Protein AF-A0A7Y4ZRT7-F1 (afdb_monomer)

Nearest PDB structures (foldseek):
  1lvm-assembly1_A  TM=7.094E-01  e=2.967E-09  Tobacco etch virus
  3cp7-assembly1_B  TM=6.985E-01  e=5.335E-09  unclassified
  1lvb-assembly1_A  TM=7.141E-01  e=2.638E-09  Tobacco etch virus
  3wy8-assembly1_A  TM=7.059E-01  e=2.313E-08  Paenarthrobacter nicotinovorans
  3mmg-assembly1_A  TM=7.124E-01  e=1.286E-08  Tobacco vein mottling virus

Structure (mmCIF, N/CA/C/O backbone):
data_AF-A0A7Y4ZRT7-F1
#
_entry.id   AF-A0A7Y4ZRT7-F1
#
loop_
_atom_site.group_PDB
_atom_site.id
_atom_site.type_symbol
_atom_site.label_atom_id
_atom_site.label_alt_id
_atom_site.label_comp_id
_atom_site.label_asym_id
_atom_site.label_entity_id
_atom_site.label_seq_id
_atom_site.pdbx_PDB_ins_code
_atom_site.Cartn_x
_atom_site.Cartn_y
_atom_site.Cartn_z
_atom_site.occupancy
_atom_site.B_iso_or_equiv
_atom_site.auth_seq_id
_atom_site.auth_comp_id
_atom_site.auth_asym_id
_atom_site.auth_atom_id
_atom_site.pdbx_PDB_model_num
ATOM 1 N N . MET A 1 1 ? -0.543 76.767 67.380 1.00 36.38 1 MET A N 1
ATOM 2 C CA . MET A 1 1 ? -1.412 77.568 66.490 1.00 36.38 1 MET A CA 1
ATOM 3 C C . MET A 1 1 ? -1.801 76.710 65.294 1.00 36.38 1 MET A C 1
ATOM 5 O O . MET A 1 1 ? -0.895 76.195 64.662 1.00 36.38 1 MET A O 1
ATOM 9 N N . ARG A 1 2 ? -3.117 76.613 65.021 1.00 40.00 2 ARG A N 1
ATOM 10 C CA . ARG A 1 2 ? -3.811 75.939 63.890 1.00 40.00 2 ARG A CA 1
ATOM 11 C C . ARG A 1 2 ? -3.764 74.390 63.924 1.00 40.00 2 ARG A C 1
ATOM 13 O O . ARG A 1 2 ? -2.700 73.817 63.784 1.00 40.00 2 ARG A O 1
ATOM 20 N N . ASN A 1 3 ? -4.843 73.722 64.370 1.00 42.25 3 ASN A N 1
ATOM 21 C CA . ASN A 1 3 ? -6.046 73.280 63.609 1.00 42.25 3 ASN A CA 1
ATOM 22 C C . ASN A 1 3 ? -5.712 72.069 62.697 1.00 42.25 3 ASN A C 1
ATOM 24 O O . ASN A 1 3 ? -4.775 72.189 61.928 1.00 42.25 3 ASN A O 1
ATOM 28 N N . LEU A 1 4 ? -6.388 70.906 62.668 1.00 40.53 4 LEU A N 1
ATOM 29 C CA . LEU A 1 4 ? -7.827 70.604 62.737 1.00 40.53 4 LEU A CA 1
ATOM 30 C C . LEU A 1 4 ? -8.049 69.048 62.786 1.00 40.53 4 LEU A C 1
ATOM 32 O O . LEU A 1 4 ? -7.329 68.340 62.098 1.00 40.53 4 LEU A O 1
ATOM 36 N N . ARG A 1 5 ? -9.080 68.586 63.531 1.00 46.22 5 ARG A N 1
ATOM 37 C CA . ARG A 1 5 ? -10.031 67.434 63.335 1.00 46.22 5 ARG A CA 1
ATOM 38 C C . ARG A 1 5 ? -9.503 66.017 62.985 1.00 46.22 5 ARG A C 1
ATOM 40 O O . ARG A 1 5 ? -8.839 65.831 61.984 1.00 46.22 5 ARG A O 1
ATOM 47 N N . ALA A 1 6 ? -9.729 64.981 63.807 1.00 46.44 6 ALA A N 1
ATOM 48 C CA . ALA A 1 6 ? -10.977 64.230 64.086 1.00 46.44 6 ALA A CA 1
ATOM 49 C C . ALA A 1 6 ? -11.482 63.359 62.912 1.00 46.44 6 ALA A C 1
ATOM 51 O O . ALA A 1 6 ? -11.899 63.893 61.889 1.00 46.44 6 ALA A O 1
ATOM 52 N N . GLY A 1 7 ? -11.509 62.033 63.111 1.00 42.50 7 GLY A N 1
ATOM 53 C CA . GLY A 1 7 ? -12.078 61.058 62.172 1.00 42.50 7 GLY A CA 1
ATOM 54 C C . GLY A 1 7 ? -11.909 59.602 62.624 1.00 42.50 7 GLY A C 1
ATOM 55 O O . GLY A 1 7 ? -10.989 58.919 62.198 1.00 42.50 7 GLY A O 1
ATOM 56 N N . LEU A 1 8 ? -12.798 59.167 63.516 1.00 51.69 8 LEU A N 1
ATOM 57 C CA . LEU A 1 8 ? -13.090 57.788 63.925 1.00 51.69 8 LEU A CA 1
ATOM 58 C C . LEU A 1 8 ? -13.538 56.932 62.722 1.00 51.69 8 LEU A C 1
ATOM 60 O O . LEU A 1 8 ? -14.440 57.376 62.019 1.00 51.69 8 LEU A O 1
ATOM 64 N N . LEU A 1 9 ? -13.029 55.703 62.545 1.00 43.62 9 LEU A N 1
ATOM 65 C CA . LEU A 1 9 ? -13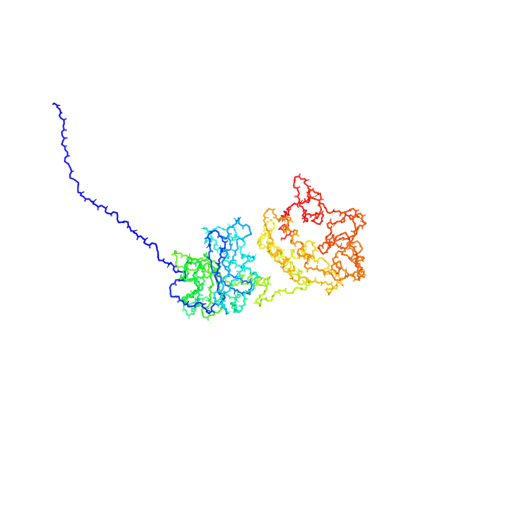.835 54.593 62.005 1.00 43.62 9 LEU A CA 1
ATOM 66 C C . LEU A 1 9 ? -13.201 53.211 62.231 1.00 43.62 9 LEU A C 1
ATOM 68 O O . LEU A 1 9 ? -12.086 52.910 61.821 1.00 43.62 9 LEU A O 1
ATOM 72 N N . LEU A 1 10 ? -13.998 52.396 62.916 1.00 52.84 10 LEU A N 1
ATOM 73 C CA . LEU A 1 10 ? -13.883 50.975 63.203 1.00 52.84 10 LEU A CA 1
ATOM 74 C C . LEU A 1 10 ? -13.866 50.172 61.889 1.00 52.84 10 LEU A C 1
ATOM 76 O O . LEU A 1 10 ? -14.748 50.373 61.056 1.00 52.84 10 LEU A O 1
ATOM 80 N N . THR A 1 11 ? -12.937 49.230 61.708 1.00 46.09 11 THR A N 1
ATOM 81 C CA . THR A 1 11 ? -13.098 48.167 60.699 1.00 46.09 11 THR A CA 1
ATOM 82 C C . THR A 1 11 ? -12.746 46.794 61.264 1.00 46.09 11 THR A C 1
ATOM 84 O O . THR A 1 11 ? -11.633 46.504 61.690 1.00 46.09 11 THR A O 1
ATOM 87 N N . LEU A 1 12 ? -13.819 46.012 61.290 1.00 48.91 12 LEU A N 1
ATOM 88 C CA . LEU A 1 12 ? -14.027 44.595 61.528 1.00 48.91 12 LEU A CA 1
ATOM 89 C C . LEU A 1 12 ? -13.045 43.708 60.743 1.00 48.91 12 LEU A C 1
ATOM 91 O O . LEU A 1 12 ? -12.746 43.979 59.582 1.00 48.91 12 LEU A O 1
ATOM 95 N N . GLY A 1 13 ? -12.589 42.624 61.370 1.00 49.56 13 GLY A N 1
ATOM 96 C CA . GLY A 1 13 ? -11.756 41.616 60.730 1.00 49.56 13 GLY A CA 1
ATOM 97 C C . GLY A 1 13 ? -12.521 40.738 59.738 1.00 49.56 13 GLY A C 1
ATOM 98 O O . GLY A 1 13 ? -13.644 40.313 59.996 1.00 49.56 13 GLY A O 1
ATOM 99 N N . MET A 1 14 ? -11.846 40.402 58.641 1.00 47.56 14 MET A N 1
ATOM 100 C CA . MET A 1 14 ? -12.055 39.176 57.875 1.00 47.56 14 MET A CA 1
ATOM 101 C C . MET A 1 14 ? -10.675 38.620 57.519 1.00 47.56 14 MET A C 1
ATOM 103 O O . MET A 1 14 ? -9.985 39.132 56.642 1.00 47.56 14 MET A O 1
ATOM 107 N N . LEU A 1 15 ? -10.262 37.577 58.239 1.00 43.38 15 LEU A N 1
ATOM 108 C CA . LEU A 1 15 ? -9.194 36.680 57.811 1.00 43.38 15 LEU A CA 1
ATOM 109 C C . LEU A 1 15 ? -9.770 35.802 56.695 1.00 43.38 15 LEU A C 1
ATOM 111 O O . LEU A 1 15 ? -10.469 34.828 56.962 1.00 43.38 15 LEU A O 1
ATOM 115 N N . VAL A 1 16 ? -9.510 36.174 55.443 1.00 51.97 16 VAL A N 1
ATOM 116 C CA . VAL A 1 16 ? -9.707 35.289 54.291 1.00 51.97 16 VAL A CA 1
ATOM 117 C C . VAL A 1 16 ? -8.525 34.324 54.278 1.00 51.97 16 VAL A C 1
ATOM 119 O O . VAL A 1 16 ? -7.417 34.681 53.885 1.00 51.97 16 VAL A O 1
ATOM 122 N N . GLY A 1 17 ? -8.749 33.111 54.778 1.00 41.38 17 GLY A N 1
ATOM 123 C CA . GLY A 1 17 ? -7.829 32.002 54.570 1.00 41.38 17 GLY A CA 1
ATOM 124 C C . GLY A 1 17 ? -7.902 31.559 53.113 1.00 41.38 17 GLY A C 1
ATOM 125 O O . GLY A 1 17 ? -8.901 30.977 52.698 1.00 41.38 17 GLY A O 1
ATOM 126 N N . CYS A 1 18 ? -6.849 31.821 52.341 1.00 51.62 18 CYS A N 1
ATOM 127 C CA . CYS A 1 18 ? -6.603 31.117 51.088 1.00 51.62 18 CYS A CA 1
ATOM 128 C C . CYS A 1 18 ? -6.259 29.662 51.426 1.00 51.62 18 CYS A C 1
ATOM 130 O O . CYS A 1 18 ? -5.105 29.334 51.684 1.00 51.62 18 CYS A O 1
ATOM 132 N N . GLY A 1 19 ? -7.270 28.796 51.469 1.00 38.28 19 GLY A N 1
ATOM 133 C CA . GLY A 1 19 ? -7.055 27.362 51.348 1.00 38.28 19 GLY A CA 1
ATOM 134 C C . GLY A 1 19 ? -6.677 27.066 49.903 1.00 38.28 19 GLY A C 1
ATOM 135 O O . GLY A 1 19 ? -7.546 27.043 49.034 1.00 38.28 19 GLY A O 1
ATOM 136 N N . SER A 1 20 ? -5.388 26.882 49.631 1.00 41.41 20 SER A N 1
ATOM 137 C CA . SER A 1 20 ? -4.941 26.198 48.423 1.00 41.41 20 SER A CA 1
ATOM 138 C C . SER A 1 20 ? -5.488 24.777 48.484 1.00 41.41 20 SER A C 1
ATOM 140 O O . SER A 1 20 ? -5.103 23.985 49.342 1.00 41.41 20 SER A O 1
ATOM 142 N N . VAL A 1 21 ? -6.452 24.478 47.619 1.00 37.28 21 VAL A N 1
ATOM 143 C CA . VAL A 1 21 ? -6.867 23.102 47.365 1.00 37.28 21 VAL A CA 1
ATOM 144 C C . VAL A 1 21 ? -5.704 22.448 46.631 1.00 37.28 21 VAL A C 1
ATOM 146 O O . VAL A 1 21 ? -5.499 22.691 45.443 1.00 37.28 21 VAL A O 1
ATOM 149 N N . ASP A 1 22 ? -4.916 21.659 47.356 1.00 33.81 22 ASP A N 1
ATOM 150 C CA . ASP A 1 22 ? -4.006 20.691 46.762 1.00 33.81 22 ASP A CA 1
ATOM 151 C C . ASP A 1 22 ? -4.864 19.646 46.044 1.00 33.81 22 ASP A C 1
ATOM 153 O O . ASP A 1 22 ? -5.312 18.655 46.627 1.00 33.81 22 ASP A O 1
ATOM 157 N N . VAL A 1 23 ? -5.138 19.878 44.760 1.00 38.62 23 VAL A N 1
ATOM 158 C CA . VAL A 1 23 ? -5.588 18.807 43.875 1.00 38.62 23 VAL A CA 1
ATOM 159 C C . VAL A 1 23 ? -4.384 17.889 43.725 1.00 38.62 23 VAL A C 1
ATOM 161 O O . VAL A 1 23 ? -3.460 18.168 42.965 1.00 38.62 23 VAL A O 1
ATOM 164 N N . SER A 1 24 ? -4.355 16.821 44.519 1.00 35.16 24 SER A N 1
ATOM 165 C CA . SER A 1 24 ? -3.379 15.747 44.364 1.00 35.16 24 SER A CA 1
ATOM 166 C C . SER A 1 24 ? -3.567 15.107 42.990 1.00 35.16 24 SER A C 1
ATOM 168 O O . SER A 1 24 ? -4.408 14.231 42.798 1.00 35.16 24 SER A O 1
ATOM 170 N N . ALA A 1 25 ? -2.792 15.584 42.019 1.00 43.91 25 ALA A N 1
ATOM 171 C CA . ALA A 1 25 ? -2.563 14.923 40.750 1.00 43.91 25 ALA A CA 1
ATOM 172 C C . ALA A 1 25 ? -1.748 13.653 41.028 1.00 43.91 25 ALA A C 1
ATOM 174 O O . ALA A 1 25 ? -0.575 13.724 41.390 1.00 43.91 25 ALA A O 1
ATOM 175 N N . GLY A 1 26 ? -2.391 12.492 40.927 1.00 39.28 26 GLY A N 1
ATOM 176 C CA . GLY A 1 26 ? -1.710 11.213 41.137 1.00 39.28 26 GLY A CA 1
ATOM 177 C C . GLY A 1 26 ? -2.590 9.965 41.104 1.00 39.28 26 GLY A C 1
ATOM 178 O O . GLY A 1 26 ? -2.101 8.890 41.434 1.00 39.28 26 GLY A O 1
ATOM 179 N N . GLY A 1 27 ? -3.870 10.067 40.735 1.00 47.62 27 GLY A N 1
ATOM 180 C CA . GLY A 1 27 ? -4.646 8.881 40.377 1.00 47.62 27 GLY A CA 1
ATOM 181 C C . GLY A 1 27 ? -4.314 8.497 38.940 1.00 47.62 27 GLY A C 1
ATOM 182 O O . GLY A 1 27 ? -4.594 9.284 38.039 1.00 47.62 27 GLY A O 1
ATOM 183 N N . GLU A 1 28 ? -3.705 7.332 38.721 1.00 60.91 28 GLU A N 1
ATOM 184 C CA . GLU A 1 28 ? -3.557 6.771 37.375 1.00 60.91 28 GLU A CA 1
ATOM 185 C C . GLU A 1 28 ? -4.944 6.681 36.721 1.00 60.91 28 GLU A C 1
ATOM 187 O O . GLU A 1 28 ? -5.833 5.982 37.214 1.00 60.91 28 GLU A O 1
ATOM 192 N N . GLN A 1 29 ? -5.154 7.429 35.636 1.00 70.12 29 GLN A N 1
ATOM 193 C CA . GLN A 1 29 ? -6.399 7.375 34.874 1.00 70.12 29 GLN A CA 1
ATOM 194 C C . GLN A 1 29 ? -6.460 6.036 34.128 1.00 70.12 29 GLN A C 1
ATOM 196 O O . GLN A 1 29 ? -5.501 5.635 33.460 1.00 70.12 29 GLN A O 1
ATOM 201 N N . SER A 1 30 ? -7.570 5.312 34.288 1.00 77.25 30 SER A N 1
ATOM 202 C CA . SER A 1 30 ? -7.831 4.089 33.523 1.00 77.25 30 SER A CA 1
ATOM 203 C C . SER A 1 30 ? -8.156 4.461 32.078 1.00 77.25 30 SER A C 1
ATOM 205 O O . SER A 1 30 ? -8.999 5.329 31.881 1.00 77.25 30 SER A O 1
ATOM 207 N N . ALA A 1 31 ? -7.515 3.812 31.100 1.00 76.12 31 ALA A N 1
ATOM 208 C CA . ALA A 1 31 ? -7.802 4.071 29.686 1.00 76.12 31 ALA A CA 1
ATOM 209 C C . ALA A 1 31 ? -9.105 3.365 29.269 1.00 76.12 31 ALA A C 1
ATOM 211 O O . ALA A 1 31 ? -10.068 4.024 28.903 1.00 76.12 31 ALA A O 1
ATOM 212 N N . ILE A 1 32 ? -9.241 2.063 29.537 1.00 86.31 32 ILE A N 1
ATOM 213 C CA . ILE A 1 32 ? -10.564 1.424 29.549 1.00 86.31 32 ILE A CA 1
ATOM 214 C C . ILE A 1 32 ? -11.300 1.729 30.857 1.00 86.31 32 ILE A C 1
ATOM 216 O O . ILE A 1 32 ? -10.858 1.348 31.947 1.00 86.31 32 ILE A O 1
ATOM 220 N N . ILE A 1 33 ? -12.465 2.366 30.745 1.00 82.81 33 ILE A N 1
ATOM 221 C CA . ILE A 1 33 ? -13.264 2.851 31.876 1.00 82.81 33 ILE A CA 1
ATOM 222 C C . ILE A 1 33 ? -14.276 1.795 32.340 1.00 82.81 33 ILE A C 1
ATOM 224 O O . ILE A 1 33 ? -14.918 1.097 31.555 1.00 82.81 33 ILE A O 1
ATOM 228 N N . GLY A 1 34 ? -14.466 1.711 33.659 1.00 88.06 34 GLY A N 1
ATOM 229 C CA . GLY A 1 34 ? -15.449 0.831 34.290 1.00 88.06 34 GLY A CA 1
ATOM 230 C C . GLY A 1 34 ? -14.900 -0.563 34.592 1.00 88.06 34 GLY A C 1
ATOM 231 O O . GLY A 1 34 ? -13.721 -0.733 34.899 1.00 88.06 34 GLY A O 1
ATOM 232 N N . THR A 1 35 ? -15.767 -1.580 34.582 1.00 88.81 35 THR A N 1
ATOM 233 C CA . THR A 1 35 ? -15.340 -2.956 34.862 1.00 88.81 35 THR A CA 1
ATOM 234 C C . THR A 1 35 ? -14.512 -3.496 33.700 1.00 88.81 35 THR A C 1
ATOM 236 O O . THR A 1 35 ? -15.030 -3.704 32.601 1.00 88.81 35 THR A O 1
ATOM 239 N N . GLN A 1 36 ? -13.238 -3.755 33.982 1.00 92.88 36 GLN A N 1
ATOM 240 C CA . GLN A 1 36 ? -12.276 -4.337 33.056 1.00 92.88 36 GLN A CA 1
ATOM 241 C C . GLN A 1 36 ? -12.314 -5.868 33.128 1.00 92.88 36 GLN A C 1
ATOM 243 O O . GLN A 1 36 ? -12.416 -6.466 34.203 1.00 92.88 36 GLN A O 1
ATOM 248 N N . ARG A 1 37 ? -12.222 -6.512 31.967 1.00 96.50 37 ARG A N 1
ATOM 249 C CA . ARG A 1 37 ? -12.119 -7.964 31.796 1.00 96.50 37 ARG A CA 1
ATOM 250 C C . ARG A 1 37 ? -10.767 -8.308 31.179 1.00 96.50 37 ARG A C 1
ATOM 252 O O . ARG A 1 37 ? -10.082 -7.454 30.620 1.00 96.50 37 ARG A O 1
ATOM 259 N N . SER A 1 38 ? -10.374 -9.576 31.262 1.00 96.62 38 SER A N 1
ATOM 260 C CA . SER A 1 38 ? -9.151 -10.031 30.600 1.00 96.62 38 SER A CA 1
ATOM 261 C C . SER A 1 38 ? -9.301 -9.954 29.078 1.00 96.62 38 SER A C 1
ATOM 263 O O . SER A 1 38 ? -10.266 -10.485 28.530 1.00 96.62 38 SER A O 1
ATOM 265 N N . ALA A 1 39 ? -8.332 -9.331 28.404 1.00 97.31 39 ALA A N 1
ATOM 266 C CA . ALA A 1 39 ? -8.236 -9.314 26.945 1.00 97.31 39 ALA A CA 1
ATOM 267 C C . ALA A 1 39 ? -7.393 -10.470 26.379 1.00 97.31 39 ALA A C 1
ATOM 269 O O . ALA A 1 39 ? -7.160 -10.514 25.179 1.00 97.31 39 ALA A O 1
ATOM 270 N N . SER A 1 40 ? -6.957 -11.430 27.205 1.00 96.62 40 SER A N 1
ATOM 271 C CA . SER A 1 40 ? -6.050 -12.509 26.775 1.00 96.62 40 SER A CA 1
ATOM 272 C C . SER A 1 40 ? -6.613 -13.422 25.682 1.00 96.62 40 SER A C 1
ATOM 274 O O . SER A 1 40 ? -5.844 -14.090 24.998 1.00 96.62 40 SER A O 1
ATOM 276 N N . ALA A 1 41 ? -7.937 -13.446 25.502 1.00 96.94 41 ALA A N 1
ATOM 277 C CA . ALA A 1 41 ? -8.575 -14.151 24.397 1.00 96.94 41 ALA A CA 1
ATOM 278 C C . ALA A 1 41 ? -8.366 -13.451 23.041 1.00 96.94 41 ALA A C 1
ATOM 280 O O . ALA A 1 41 ? -8.412 -14.125 22.024 1.00 96.94 41 ALA A O 1
ATOM 281 N N . TYR A 1 42 ? -8.101 -12.141 23.024 1.00 97.75 42 TYR A N 1
ATOM 282 C CA . TYR A 1 42 ? -7.975 -11.300 21.830 1.00 97.75 42 TYR A CA 1
ATOM 283 C C . TYR A 1 42 ? -6.499 -11.125 21.464 1.00 97.75 42 TYR A C 1
ATOM 285 O O . TYR A 1 42 ? -5.915 -10.053 21.633 1.00 97.75 42 TYR A O 1
ATOM 293 N N . ALA A 1 43 ? -5.874 -12.214 21.011 1.00 97.75 43 ALA A N 1
ATOM 294 C CA . ALA A 1 43 ? -4.458 -12.236 20.647 1.00 97.75 43 ALA A CA 1
ATOM 295 C C . ALA A 1 43 ? -4.094 -11.201 19.573 1.00 97.75 43 ALA A C 1
ATOM 297 O O . ALA A 1 43 ? -2.974 -10.695 19.572 1.00 97.75 43 ALA A O 1
ATOM 298 N N . GLU A 1 44 ? -5.041 -10.881 18.695 1.00 98.19 44 GLU A N 1
ATOM 299 C CA . GLU A 1 44 ? -4.929 -9.900 17.623 1.00 98.19 44 GLU A CA 1
ATOM 300 C C . GLU A 1 44 ? -4.861 -8.444 18.087 1.00 98.19 44 GLU A C 1
ATOM 302 O O . GLU A 1 44 ? -4.418 -7.596 17.313 1.00 98.19 44 GLU A O 1
ATOM 307 N N . ALA A 1 45 ? -5.277 -8.133 19.318 1.00 98.12 45 ALA A N 1
ATOM 308 C CA . ALA A 1 45 ? -5.204 -6.778 19.843 1.00 98.12 45 ALA A CA 1
ATOM 309 C C . ALA A 1 45 ? -3.751 -6.416 20.176 1.00 98.12 45 ALA A C 1
ATOM 311 O O . ALA A 1 45 ? -3.031 -7.175 20.830 1.00 98.12 45 ALA A O 1
ATOM 312 N N . VAL A 1 46 ? -3.313 -5.240 19.727 1.00 98.25 46 VAL A N 1
ATOM 313 C CA . VAL A 1 46 ? -1.919 -4.808 19.839 1.00 98.25 46 VAL A CA 1
ATOM 314 C C . VAL A 1 46 ? -1.780 -3.434 20.459 1.00 98.25 46 VAL A C 1
ATOM 316 O O . VAL A 1 46 ? -2.618 -2.552 20.302 1.00 98.25 46 VAL A O 1
ATOM 319 N N . MET A 1 47 ? -0.651 -3.250 21.131 1.00 97.56 47 MET A N 1
ATOM 320 C CA . MET A 1 47 ? -0.157 -1.945 21.538 1.00 97.56 47 MET A CA 1
ATOM 321 C C . MET A 1 47 ? 0.630 -1.337 20.381 1.00 97.56 47 MET A C 1
ATOM 323 O O . MET A 1 47 ? 1.563 -1.964 19.867 1.00 97.56 47 MET A O 1
ATOM 327 N N . VAL A 1 48 ? 0.288 -0.107 20.010 1.00 96.31 48 VAL A N 1
ATOM 328 C CA . VAL A 1 48 ? 0.989 0.662 18.981 1.00 96.31 48 VAL A CA 1
ATOM 329 C C . VAL A 1 48 ? 1.823 1.724 19.680 1.00 96.31 48 VAL A C 1
ATOM 331 O O . VAL A 1 48 ? 1.289 2.651 20.283 1.00 96.31 48 VAL A O 1
ATOM 334 N N . LYS A 1 49 ? 3.147 1.586 19.634 1.00 94.06 49 LYS A N 1
ATOM 335 C CA . LYS A 1 49 ? 4.061 2.638 20.078 1.00 94.06 49 LYS A CA 1
ATOM 336 C C . LYS A 1 49 ? 4.471 3.471 18.871 1.00 94.06 49 LYS A C 1
ATOM 338 O O . LYS A 1 49 ? 5.036 2.920 17.926 1.00 94.06 49 LYS A O 1
ATOM 343 N N . VAL A 1 50 ? 4.232 4.775 18.929 1.00 90.50 50 VAL A N 1
ATOM 344 C CA . VAL A 1 50 ? 4.741 5.737 17.953 1.00 90.50 50 VAL A CA 1
ATOM 345 C C . VAL A 1 50 ? 6.125 6.164 18.439 1.00 90.50 50 VAL A C 1
ATOM 347 O O . VAL A 1 50 ? 6.276 6.72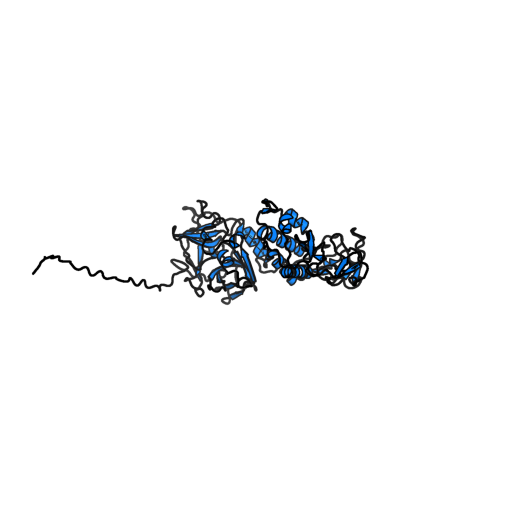4 19.523 1.00 90.50 50 VAL A O 1
ATOM 350 N N . ASN A 1 51 ? 7.181 5.844 17.691 1.00 85.50 51 ASN A N 1
ATOM 351 C CA . ASN A 1 51 ? 8.551 6.182 18.083 1.00 85.50 51 ASN A CA 1
ATOM 352 C C . ASN A 1 51 ? 8.879 7.625 17.665 1.00 85.50 51 ASN A C 1
ATOM 354 O O . ASN A 1 51 ? 9.767 7.859 16.843 1.00 85.50 51 ASN A O 1
ATOM 358 N N . ASN A 1 52 ? 8.145 8.579 18.236 1.00 80.75 52 ASN A N 1
ATOM 359 C CA . ASN A 1 52 ? 8.373 10.015 18.106 1.00 80.75 52 ASN A CA 1
ATOM 360 C C . ASN A 1 52 ? 8.919 10.623 19.410 1.00 80.75 52 ASN A C 1
ATOM 362 O O . ASN A 1 52 ? 9.148 9.920 20.399 1.00 80.75 52 ASN A O 1
ATOM 366 N N . VAL A 1 53 ? 9.191 11.930 19.396 1.00 79.06 53 VAL A N 1
ATOM 367 C CA . VAL A 1 53 ? 9.756 12.633 20.561 1.00 79.06 53 VAL A CA 1
ATOM 368 C C . VAL A 1 53 ? 8.722 12.815 21.673 1.00 79.06 53 VAL A C 1
ATOM 370 O O . VAL A 1 53 ? 9.086 12.881 22.844 1.00 79.06 53 VAL A O 1
ATOM 373 N N . GLU A 1 54 ? 7.443 12.823 21.305 1.00 81.94 54 GLU A N 1
ATOM 374 C CA . GLU A 1 54 ? 6.281 12.889 22.186 1.00 81.94 54 GLU A CA 1
ATOM 375 C C . GLU A 1 54 ? 6.014 11.557 22.909 1.00 81.94 54 GLU A C 1
ATOM 377 O O . GLU A 1 54 ? 5.304 11.538 23.911 1.00 81.94 54 GLU A O 1
ATOM 382 N N . GLN A 1 55 ? 6.631 10.460 22.449 1.00 82.81 55 GLN A N 1
ATOM 383 C CA . GLN A 1 55 ? 6.393 9.090 22.918 1.00 82.81 55 GLN A CA 1
ATOM 384 C C . GLN A 1 55 ? 4.916 8.699 22.854 1.00 82.81 55 GLN A C 1
ATOM 386 O O . GLN A 1 55 ? 4.398 8.035 23.756 1.00 82.81 55 GLN A O 1
ATOM 391 N N . ASP A 1 56 ? 4.249 9.111 21.779 1.00 87.62 56 ASP A N 1
ATOM 392 C CA . ASP A 1 56 ? 2.840 8.824 21.584 1.00 87.62 56 ASP A CA 1
ATOM 393 C C . ASP A 1 56 ? 2.582 7.321 21.535 1.00 87.62 56 ASP A C 1
ATOM 395 O O . ASP A 1 56 ? 3.403 6.494 21.114 1.00 87.62 56 ASP A O 1
ATOM 399 N N . PHE A 1 57 ? 1.389 6.958 21.973 1.00 92.06 57 PHE A N 1
ATOM 400 C CA . PHE A 1 57 ? 0.944 5.587 21.965 1.00 92.06 57 PHE A CA 1
ATOM 401 C C . PHE A 1 57 ? -0.525 5.505 21.626 1.00 92.06 57 PHE A C 1
ATOM 403 O O . PHE A 1 57 ? -1.332 6.356 21.982 1.00 92.06 57 PHE A O 1
ATOM 410 N N . CYS A 1 58 ? -0.818 4.416 20.946 1.00 95.56 58 CYS A N 1
ATOM 411 C CA . CYS A 1 58 ? -2.120 4.036 20.472 1.00 95.56 58 CYS A CA 1
ATOM 412 C C . CYS A 1 58 ? -2.327 2.546 20.766 1.00 95.56 58 CYS A C 1
ATOM 414 O O . CYS A 1 58 ? -1.474 1.851 21.356 1.00 95.56 58 CYS A O 1
ATOM 416 N N . SER A 1 59 ? -3.456 2.057 20.286 1.00 97.00 59 SER A N 1
ATOM 417 C CA . SER A 1 59 ? -3.796 0.651 20.181 1.00 97.00 59 SER A CA 1
ATOM 418 C C . SER A 1 59 ? -4.089 0.304 18.716 1.00 97.00 59 SER A C 1
ATOM 420 O O . SER A 1 59 ? -4.056 1.151 17.818 1.00 97.00 59 SER A O 1
ATOM 422 N N . GLY A 1 60 ? -4.282 -0.978 18.439 1.00 97.88 60 GLY A N 1
ATOM 423 C CA . GLY A 1 60 ? -4.567 -1.457 17.095 1.00 97.88 60 GLY A CA 1
ATOM 424 C C . GLY A 1 60 ? -4.939 -2.926 17.087 1.00 97.88 60 GLY A C 1
ATOM 425 O O . GLY A 1 60 ? -5.053 -3.569 18.135 1.00 97.88 60 GLY A O 1
ATOM 426 N N . VAL A 1 61 ? -5.086 -3.475 15.887 1.00 98.50 61 VAL A N 1
ATOM 427 C CA . VAL A 1 61 ? -5.443 -4.881 15.692 1.00 98.50 61 VAL A CA 1
ATOM 428 C C . VAL A 1 61 ? -4.759 -5.474 14.473 1.00 98.50 61 VAL A C 1
ATOM 430 O O . VAL A 1 61 ? -4.790 -4.900 13.389 1.00 98.50 61 VAL A O 1
ATOM 433 N N . VAL A 1 62 ? -4.133 -6.637 14.642 1.00 98.31 62 VAL A N 1
ATOM 434 C CA . VAL A 1 62 ? -3.537 -7.402 13.542 1.00 98.31 62 VAL A CA 1
ATOM 435 C C . VAL A 1 62 ? -4.667 -8.071 12.765 1.00 98.31 62 VAL A C 1
ATOM 437 O O . VAL A 1 62 ? -5.275 -9.021 13.250 1.00 98.31 62 VAL A O 1
ATOM 440 N N . ILE A 1 63 ? -4.954 -7.584 11.558 1.00 97.94 63 ILE A N 1
ATOM 441 C CA . ILE A 1 63 ? -6.021 -8.132 10.702 1.00 97.94 63 ILE A CA 1
ATOM 442 C C . ILE A 1 63 ? -5.505 -9.186 9.721 1.00 97.94 63 ILE A C 1
ATOM 444 O O . ILE A 1 63 ? -6.264 -10.009 9.229 1.00 97.94 63 ILE A O 1
ATOM 448 N N . ALA A 1 64 ? -4.204 -9.176 9.451 1.00 96.88 64 ALA A N 1
ATOM 449 C CA . ALA A 1 64 ? -3.513 -10.162 8.635 1.00 96.88 64 ALA A CA 1
ATOM 450 C C . ALA A 1 64 ? -2.070 -10.284 9.138 1.00 96.88 64 ALA A C 1
ATOM 452 O O . ALA A 1 64 ? -1.601 -9.379 9.834 1.00 96.88 64 ALA A O 1
ATOM 453 N N . PRO A 1 65 ? -1.308 -11.331 8.772 1.00 95.69 65 PRO A N 1
ATOM 454 C CA . PRO A 1 65 ? 0.002 -11.592 9.371 1.00 95.69 65 PRO A CA 1
ATOM 455 C C . PRO A 1 65 ? 0.954 -10.398 9.398 1.00 95.69 65 PRO A C 1
ATOM 457 O O . PRO A 1 65 ? 1.733 -10.270 10.339 1.00 95.69 65 PRO A O 1
ATOM 460 N N . ARG A 1 66 ? 0.874 -9.513 8.397 1.00 95.69 66 ARG A N 1
ATOM 461 C CA . ARG A 1 66 ? 1.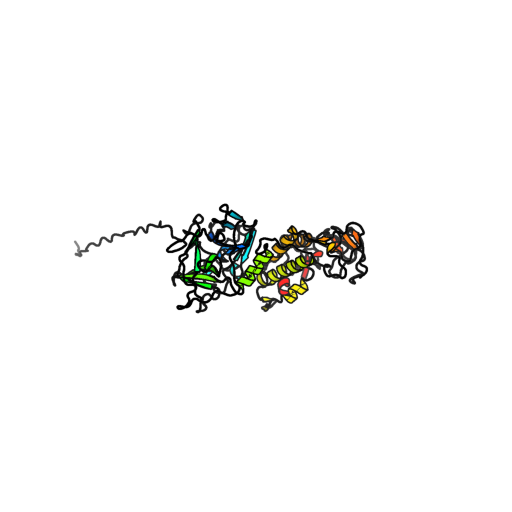731 -8.330 8.241 1.00 95.69 66 ARG A CA 1
ATOM 462 C C . ARG A 1 66 ? 0.974 -7.001 8.232 1.00 95.69 66 ARG A C 1
ATOM 464 O O . ARG A 1 66 ? 1.574 -5.996 7.864 1.00 95.69 66 ARG A O 1
ATOM 471 N N . VAL A 1 67 ? -0.306 -6.982 8.602 1.00 96.81 67 VAL A N 1
ATOM 472 C CA . VAL A 1 67 ? -1.144 -5.778 8.511 1.00 96.81 67 VAL A CA 1
ATOM 473 C C . VAL A 1 67 ? -1.860 -5.532 9.826 1.00 96.81 67 VAL A C 1
ATOM 475 O O . VAL A 1 67 ? -2.574 -6.400 10.333 1.00 96.81 67 VAL A O 1
ATOM 478 N N . VAL A 1 68 ? -1.675 -4.329 10.359 1.00 98.25 68 VAL A N 1
ATOM 479 C CA . VAL A 1 68 ? -2.341 -3.836 11.566 1.00 98.25 68 VAL A CA 1
ATOM 480 C C . VAL A 1 68 ? -3.243 -2.677 11.184 1.00 98.25 68 VAL A C 1
ATOM 482 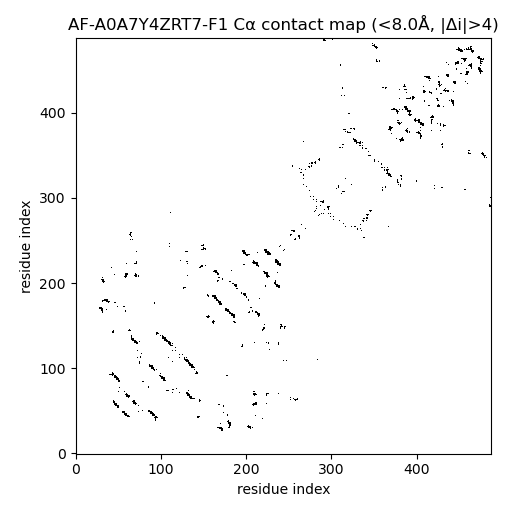O O . VAL A 1 68 ? -2.790 -1.781 10.484 1.00 98.25 68 VAL A O 1
ATOM 485 N N . VAL A 1 69 ? -4.484 -2.669 11.662 1.00 98.50 69 VAL A N 1
ATOM 486 C CA . VAL A 1 69 ? -5.378 -1.506 11.572 1.00 98.50 69 VAL A CA 1
ATOM 487 C C . VAL A 1 69 ? -5.258 -0.680 12.849 1.00 98.50 69 VAL A C 1
ATOM 489 O O . VAL A 1 69 ? -5.145 -1.236 13.944 1.00 98.50 69 VAL A O 1
ATOM 492 N N . THR A 1 70 ? -5.260 0.641 12.700 1.00 98.25 70 THR A N 1
ATOM 493 C CA . THR A 1 70 ? -5.269 1.636 13.784 1.00 98.25 70 THR A CA 1
ATOM 494 C C . THR A 1 70 ? -5.954 2.920 13.286 1.00 98.25 70 THR A C 1
ATOM 496 O O . THR A 1 70 ? -6.488 2.939 12.176 1.00 98.25 70 THR A O 1
ATOM 499 N N . ALA A 1 71 ? -5.949 3.993 14.075 1.00 97.06 71 ALA A N 1
ATOM 500 C CA . ALA A 1 71 ? -6.490 5.290 13.671 1.00 97.06 71 ALA A CA 1
ATOM 501 C C . ALA A 1 71 ? -5.520 6.047 12.745 1.00 97.06 71 ALA A C 1
ATOM 503 O O . ALA A 1 71 ? -4.296 5.922 12.861 1.00 97.06 71 ALA A O 1
ATOM 504 N N . ALA A 1 72 ? -6.046 6.866 11.833 1.00 95.44 72 ALA A N 1
ATOM 505 C CA . ALA A 1 72 ? -5.232 7.700 10.951 1.00 95.44 72 ALA A CA 1
ATOM 506 C C . ALA A 1 72 ? -4.428 8.734 11.736 1.00 95.44 72 ALA A C 1
ATOM 508 O O . ALA A 1 72 ? -3.252 8.955 11.430 1.00 95.44 72 ALA A O 1
ATOM 509 N N . HIS A 1 73 ? -4.997 9.297 12.799 1.00 93.25 73 HIS A N 1
ATOM 510 C CA . HIS A 1 73 ? -4.285 10.252 13.641 1.00 93.25 73 HIS A CA 1
ATOM 511 C C . HIS A 1 73 ? -3.052 9.647 14.343 1.00 93.25 73 HIS A C 1
ATOM 513 O O . HIS A 1 73 ? -2.044 10.337 14.509 1.00 93.25 73 HIS A O 1
ATOM 519 N N . CYS A 1 74 ? -3.061 8.342 14.652 1.00 92.94 74 CYS A N 1
ATOM 520 C CA . CYS A 1 74 ? -1.895 7.610 15.175 1.00 92.94 74 CYS A CA 1
ATOM 521 C C . CYS A 1 74 ? -0.745 7.489 14.162 1.00 92.94 74 CYS A C 1
ATOM 523 O O . CYS A 1 74 ? 0.401 7.201 14.526 1.00 92.94 74 CYS A O 1
ATOM 525 N N . VAL A 1 75 ? -1.049 7.674 12.876 1.00 91.31 75 VAL A N 1
ATOM 526 C CA . VAL A 1 75 ? -0.083 7.602 11.779 1.00 91.31 75 VAL A CA 1
ATOM 527 C C . VAL A 1 75 ? 0.362 8.992 11.342 1.00 91.31 75 VAL A C 1
ATOM 529 O O . VAL A 1 75 ? 1.554 9.220 11.145 1.00 91.31 75 VAL A O 1
ATOM 532 N N . VAL A 1 76 ? -0.571 9.930 11.187 1.00 86.81 76 VAL A N 1
ATOM 533 C CA . VAL A 1 76 ? -0.287 11.264 10.641 1.00 86.81 76 VAL A CA 1
ATOM 534 C C . VAL A 1 76 ? 0.421 12.168 11.643 1.00 86.81 76 VAL A C 1
ATOM 536 O O . VAL A 1 76 ? 1.313 12.914 11.247 1.00 86.81 76 VAL A O 1
ATOM 539 N N . PHE A 1 77 ? 0.084 12.095 12.933 1.00 85.69 77 PHE A N 1
ATOM 540 C CA . PHE A 1 77 ? 0.679 12.981 13.948 1.00 85.69 77 PHE A CA 1
ATOM 541 C C . PHE A 1 77 ? 2.024 12.491 14.473 1.00 85.69 77 PHE A C 1
ATOM 543 O O . PHE A 1 77 ? 2.568 13.026 15.435 1.00 85.69 77 PHE A O 1
ATOM 550 N N . ASN A 1 78 ? 2.600 11.513 13.784 1.00 76.69 78 ASN A N 1
ATOM 551 C CA . ASN A 1 78 ? 3.997 11.176 13.902 1.00 76.69 78 ASN A CA 1
ATOM 552 C C . ASN A 1 78 ? 4.821 12.235 13.137 1.00 76.69 78 ASN A C 1
ATOM 554 O O . ASN A 1 78 ? 4.756 12.273 11.904 1.00 76.69 78 ASN A O 1
ATOM 558 N N . PRO A 1 79 ? 5.528 13.146 13.832 1.00 56.75 79 PRO A N 1
ATOM 559 C CA . PRO A 1 79 ? 5.971 14.417 13.277 1.00 56.75 79 PRO A CA 1
ATOM 560 C C . PRO A 1 79 ? 6.788 14.267 11.990 1.00 56.75 79 PRO A C 1
ATOM 562 O O . PRO A 1 79 ? 7.796 13.558 11.922 1.00 56.75 79 PRO A O 1
ATOM 565 N N . ALA A 1 80 ? 6.373 15.021 10.971 1.00 45.66 80 ALA A N 1
ATOM 566 C CA . ALA A 1 80 ? 7.174 15.300 9.792 1.00 45.66 80 ALA A CA 1
ATOM 567 C C . ALA A 1 80 ? 8.465 16.026 10.216 1.00 45.66 80 ALA A C 1
ATOM 569 O O . ALA A 1 80 ? 8.414 17.114 10.783 1.00 45.66 80 ALA A O 1
ATOM 570 N N . GLY A 1 81 ? 9.631 15.421 9.965 1.00 43.62 81 GLY A N 1
ATOM 571 C CA . GLY A 1 81 ? 10.933 16.051 10.235 1.00 43.62 81 GLY A CA 1
ATOM 572 C C . GLY A 1 81 ? 12.044 15.095 10.665 1.00 43.62 81 GLY A C 1
ATOM 573 O O . GLY A 1 81 ? 13.215 15.387 10.439 1.00 43.62 81 GLY A O 1
ATOM 574 N N . ALA A 1 82 ? 11.706 13.922 11.202 1.00 40.72 82 ALA A N 1
ATOM 575 C CA . ALA A 1 82 ? 12.655 12.826 11.361 1.00 40.72 82 ALA A CA 1
ATOM 576 C C . ALA A 1 82 ? 12.472 11.868 10.183 1.00 40.72 82 ALA A C 1
ATOM 578 O O . ALA A 1 82 ? 11.648 10.961 10.223 1.00 40.72 82 ALA A O 1
ATOM 579 N N . ALA A 1 83 ? 13.188 12.109 9.084 1.00 36.97 83 ALA A N 1
ATOM 580 C CA . ALA A 1 83 ? 13.316 11.080 8.067 1.00 36.97 83 ALA A CA 1
ATOM 581 C C . ALA A 1 83 ? 14.029 9.857 8.680 1.00 36.97 83 ALA A C 1
ATOM 583 O O . ALA A 1 83 ? 15.036 10.034 9.374 1.00 36.97 83 ALA A O 1
ATOM 584 N N . PRO A 1 84 ? 13.547 8.634 8.404 1.00 47.12 84 PRO A N 1
ATOM 585 C CA . PRO A 1 84 ? 12.317 8.314 7.679 1.00 47.12 84 PRO A CA 1
ATOM 586 C C . PRO A 1 84 ? 11.111 8.383 8.632 1.00 47.12 84 PRO A C 1
ATOM 588 O O . PRO A 1 84 ? 11.280 8.029 9.794 1.00 47.12 84 PRO A O 1
ATOM 591 N N . ARG A 1 85 ? 9.941 8.840 8.134 1.00 54.66 85 ARG A N 1
ATOM 592 C CA . ARG A 1 85 ? 8.599 8.818 8.778 1.00 54.66 85 ARG A CA 1
ATOM 593 C C . ARG A 1 85 ? 8.615 8.010 10.082 1.00 54.66 85 ARG A C 1
ATOM 595 O O . ARG A 1 85 ? 8.866 6.810 9.987 1.00 54.66 85 ARG A O 1
ATOM 602 N N . GLY A 1 86 ? 8.439 8.649 11.246 1.00 59.25 86 GLY A N 1
ATOM 603 C CA . GLY A 1 86 ? 8.811 8.052 12.537 1.00 59.25 86 GLY A CA 1
ATOM 604 C C . GLY A 1 86 ? 8.410 6.580 12.659 1.00 59.25 86 GLY A C 1
ATOM 605 O O . GLY A 1 86 ? 7.362 6.163 12.180 1.00 59.25 86 GLY A O 1
ATOM 606 N N . THR A 1 87 ? 9.256 5.748 13.251 1.00 80.94 87 THR A N 1
ATOM 607 C CA . THR A 1 87 ? 8.983 4.304 13.246 1.00 80.94 87 THR A CA 1
ATOM 608 C C . THR A 1 87 ? 7.833 3.967 14.196 1.00 80.94 87 THR A C 1
ATOM 610 O O . THR A 1 87 ? 7.623 4.656 15.191 1.00 80.94 87 THR A O 1
ATOM 613 N N . TRP A 1 88 ? 7.097 2.892 13.932 1.00 91.94 88 TRP A N 1
ATOM 614 C CA . TRP A 1 88 ? 6.157 2.334 14.904 1.00 91.94 88 TRP A CA 1
ATOM 615 C C . TRP A 1 88 ? 6.657 0.974 15.361 1.00 91.94 88 TRP A C 1
ATOM 617 O O . TRP A 1 88 ? 7.193 0.189 14.571 1.00 91.94 88 TRP A O 1
ATOM 627 N N . THR A 1 89 ? 6.437 0.690 16.638 1.00 94.81 89 THR A N 1
ATOM 628 C CA . THR A 1 89 ? 6.684 -0.622 17.226 1.00 94.81 89 THR A CA 1
ATOM 629 C C . THR A 1 89 ? 5.357 -1.217 17.663 1.00 94.81 89 THR A C 1
ATOM 631 O O . THR A 1 89 ? 4.657 -0.646 18.499 1.00 94.81 89 THR A O 1
ATOM 634 N N . ILE A 1 90 ? 5.022 -2.382 17.116 1.00 97.19 90 ILE A N 1
ATOM 635 C CA . ILE A 1 90 ? 3.771 -3.086 17.399 1.00 97.19 90 ILE A CA 1
ATOM 636 C C . ILE A 1 90 ? 4.054 -4.228 18.351 1.00 97.19 90 ILE A C 1
ATOM 638 O O . ILE A 1 90 ? 4.908 -5.062 18.061 1.00 97.19 90 ILE A O 1
ATOM 642 N N . THR A 1 91 ? 3.334 -4.290 19.468 1.00 97.94 91 THR A N 1
ATOM 643 C CA . THR A 1 91 ? 3.452 -5.392 20.430 1.00 97.94 91 THR A CA 1
ATOM 644 C C . THR A 1 91 ? 2.123 -6.115 20.576 1.00 97.94 91 THR A C 1
ATOM 646 O O . THR A 1 91 ? 1.132 -5.504 20.966 1.00 97.94 91 THR A O 1
ATOM 649 N N . ALA A 1 92 ? 2.127 -7.417 20.298 1.00 97.88 92 ALA A N 1
ATOM 650 C CA . ALA A 1 92 ? 1.005 -8.326 20.503 1.00 97.88 92 ALA A CA 1
ATOM 651 C C . ALA A 1 92 ? 1.236 -9.121 21.801 1.00 97.88 92 ALA A C 1
ATOM 653 O O . ALA A 1 92 ? 2.014 -10.082 21.793 1.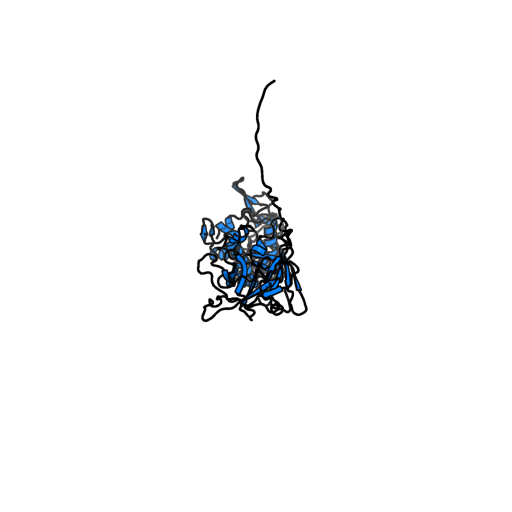00 97.88 92 ALA A O 1
ATOM 654 N N . PRO A 1 93 ? 0.626 -8.717 22.933 1.00 97.38 93 PRO A N 1
ATOM 655 C CA . PRO A 1 93 ? 0.978 -9.251 24.248 1.00 97.38 93 PRO A CA 1
ATOM 656 C C . PRO A 1 93 ? 0.436 -10.661 24.509 1.00 97.38 93 PRO A C 1
ATOM 658 O O . PRO A 1 93 ? 0.966 -11.360 25.371 1.00 97.38 93 PRO A O 1
ATOM 661 N N . PHE A 1 94 ? -0.603 -11.088 23.782 1.00 96.94 94 PHE A N 1
ATOM 662 C CA . PHE A 1 94 ? -1.348 -12.321 24.073 1.00 96.94 94 PHE A CA 1
ATOM 663 C C . PHE A 1 94 ? -1.180 -13.423 23.018 1.00 96.94 94 PHE A C 1
ATOM 665 O O . PHE A 1 94 ? -1.965 -14.368 22.975 1.00 96.94 94 PHE A O 1
ATOM 672 N N . VAL A 1 95 ? -0.163 -13.328 22.161 1.00 95.50 95 VAL A N 1
ATOM 673 C CA . VAL A 1 95 ? 0.101 -14.359 21.148 1.00 95.50 95 VAL A CA 1
ATOM 674 C C . VAL A 1 95 ? 0.483 -15.687 21.806 1.00 95.50 95 VAL A C 1
ATOM 676 O O . VAL A 1 95 ? 1.188 -15.721 22.820 1.00 95.50 95 VAL A O 1
ATOM 679 N N . ALA A 1 96 ? 0.045 -16.803 21.217 1.00 91.69 96 ALA A N 1
ATOM 680 C CA . ALA A 1 96 ? 0.449 -18.124 21.677 1.00 91.69 96 ALA A CA 1
ATOM 681 C C . ALA A 1 96 ? 1.980 -18.272 21.600 1.00 91.69 96 ALA A C 1
ATOM 683 O O . ALA A 1 96 ? 2.600 -17.983 20.577 1.00 91.69 96 ALA A O 1
ATOM 684 N N . GLY A 1 97 ? 2.598 -18.723 22.694 1.00 90.12 97 GLY A N 1
ATOM 685 C CA . GLY A 1 97 ? 4.060 -18.796 22.814 1.00 90.12 97 GLY A CA 1
ATOM 686 C C . GLY A 1 97 ? 4.723 -17.532 23.375 1.00 90.12 97 GLY A C 1
ATOM 687 O O . GLY A 1 97 ? 5.934 -17.541 23.579 1.00 90.12 97 GLY A O 1
ATOM 688 N N . GLY A 1 98 ? 3.949 -16.489 23.691 1.00 94.44 98 GLY A N 1
ATOM 689 C CA . GLY A 1 98 ? 4.414 -15.285 24.380 1.00 94.44 98 GLY A CA 1
ATOM 690 C C . GLY A 1 98 ? 4.325 -14.020 23.529 1.00 94.44 98 GLY A C 1
ATOM 691 O O . GLY A 1 98 ? 4.061 -14.069 22.329 1.00 94.44 98 GLY A O 1
ATOM 692 N N . SER A 1 99 ? 4.555 -12.876 24.181 1.00 96.88 99 SER A N 1
ATOM 693 C CA . SER A 1 99 ? 4.505 -11.556 23.544 1.00 96.88 99 SER A CA 1
ATOM 694 C C . SER A 1 99 ? 5.432 -11.481 22.328 1.00 96.88 99 SER A C 1
ATOM 696 O O . SER A 1 99 ? 6.600 -11.869 22.401 1.00 96.88 99 SER A O 1
ATOM 698 N N . GLN A 1 100 ? 4.921 -10.950 21.218 1.00 97.69 100 GLN A N 1
ATOM 699 C CA . GLN A 1 100 ? 5.690 -10.708 19.998 1.00 97.69 100 GLN A CA 1
ATOM 700 C C . GLN A 1 100 ? 5.736 -9.210 19.691 1.00 97.69 100 GLN A C 1
ATOM 702 O O . GLN A 1 100 ? 4.747 -8.502 19.876 1.00 97.69 100 GLN A O 1
ATOM 707 N N . THR A 1 101 ? 6.865 -8.742 19.157 1.00 97.56 101 THR A N 1
ATOM 708 C CA . THR A 1 101 ? 7.045 -7.353 18.714 1.00 97.56 101 THR A CA 1
ATOM 709 C C . THR A 1 101 ? 7.465 -7.301 17.248 1.00 97.56 101 THR A C 1
ATOM 711 O O . THR A 1 101 ? 8.254 -8.142 16.807 1.00 97.56 101 THR A O 1
ATOM 714 N N . ARG A 1 102 ? 6.933 -6.339 16.488 1.00 96.50 102 ARG A N 1
ATOM 715 C CA . ARG A 1 102 ? 7.245 -6.097 15.070 1.00 96.50 102 ARG A CA 1
ATOM 716 C C . ARG A 1 102 ? 7.496 -4.622 14.799 1.00 96.50 102 ARG A C 1
ATOM 718 O O . ARG A 1 102 ? 6.951 -3.766 15.500 1.00 96.50 102 ARG A O 1
ATOM 725 N N . THR A 1 103 ? 8.301 -4.348 13.779 1.00 94.00 103 THR A N 1
ATOM 726 C CA . THR A 1 103 ? 8.564 -2.983 13.314 1.00 94.00 103 THR A CA 1
ATOM 727 C C . THR A 1 103 ? 7.691 -2.694 12.108 1.00 94.00 103 THR A C 1
ATOM 729 O O . THR A 1 103 ? 7.492 -3.554 11.249 1.00 94.00 103 THR A O 1
ATOM 732 N N . VAL A 1 104 ? 7.185 -1.472 12.026 1.00 91.00 104 VAL A N 1
ATOM 733 C CA . VAL A 1 104 ? 6.448 -1.010 10.851 1.00 91.00 104 VAL A CA 1
ATOM 734 C C . VAL A 1 104 ? 7.421 -0.517 9.783 1.00 91.00 104 VAL A C 1
ATOM 736 O O . VAL A 1 104 ? 8.308 0.283 10.079 1.00 91.00 104 VAL A O 1
ATOM 739 N N . VAL A 1 105 ? 7.253 -0.988 8.546 1.00 83.50 105 VAL A N 1
ATOM 740 C CA . VAL A 1 105 ? 8.061 -0.579 7.381 1.00 83.50 105 VAL A CA 1
ATOM 741 C C . VAL A 1 105 ? 7.418 0.561 6.594 1.00 83.50 105 VAL A C 1
ATOM 743 O O . VAL A 1 105 ? 8.118 1.389 6.018 1.00 83.50 105 VAL A O 1
ATOM 746 N N . SER A 1 106 ? 6.090 0.622 6.587 1.00 83.06 106 SER A N 1
ATOM 747 C CA . SER A 1 106 ? 5.299 1.655 5.919 1.00 83.06 106 SER A CA 1
ATOM 748 C C . SER A 1 106 ? 3.892 1.705 6.520 1.00 83.06 106 SER A C 1
ATOM 750 O O . SER A 1 106 ? 3.486 0.804 7.255 1.00 83.06 106 SER A O 1
ATOM 752 N N . ALA A 1 107 ? 3.149 2.768 6.222 1.00 89.00 107 ALA A N 1
ATOM 753 C CA . ALA A 1 107 ? 1.785 2.957 6.692 1.00 89.00 107 ALA A CA 1
ATOM 754 C C . ALA A 1 107 ? 0.978 3.793 5.697 1.00 89.00 107 ALA A C 1
ATOM 756 O O . ALA A 1 107 ? 1.516 4.742 5.114 1.00 89.00 107 ALA A O 1
ATOM 757 N N . ASP A 1 108 ? -0.312 3.487 5.585 1.00 86.56 108 ASP A N 1
ATOM 758 C CA . ASP A 1 108 ? -1.274 4.224 4.768 1.00 86.56 108 ASP A CA 1
ATOM 759 C C . ASP A 1 108 ? -2.476 4.663 5.596 1.00 86.56 108 ASP A C 1
ATOM 761 O O . ASP A 1 108 ? -2.880 3.991 6.540 1.00 86.56 108 ASP A O 1
ATOM 765 N N . VAL A 1 109 ? -3.049 5.800 5.212 1.00 91.62 109 VAL A N 1
ATOM 766 C CA . VAL A 1 109 ? -4.327 6.304 5.726 1.00 91.62 109 VAL A CA 1
ATOM 767 C C . VAL A 1 109 ? -5.365 6.138 4.630 1.00 91.62 109 VAL A C 1
ATOM 769 O O . VAL A 1 109 ? -5.016 6.263 3.453 1.00 91.62 109 VAL A O 1
ATOM 772 N N . MET A 1 110 ? -6.614 5.855 4.997 1.00 90.62 110 MET A N 1
ATOM 773 C CA . MET A 1 110 ? -7.669 5.708 3.994 1.00 90.62 110 MET A CA 1
ATOM 774 C C . MET A 1 110 ? -7.926 7.017 3.253 1.00 90.62 110 MET A C 1
ATOM 776 O O . MET A 1 110 ? -7.952 7.007 2.026 1.00 90.62 110 MET A O 1
ATOM 780 N N . ASP A 1 111 ? -8.039 8.123 3.991 1.00 88.81 111 ASP A N 1
ATOM 781 C CA . ASP A 1 111 ? -8.282 9.445 3.424 1.00 88.81 111 ASP A CA 1
ATOM 782 C C . ASP A 1 111 ? -6.999 10.282 3.432 1.00 88.81 111 ASP A C 1
ATOM 784 O O . ASP A 1 111 ? -6.536 10.718 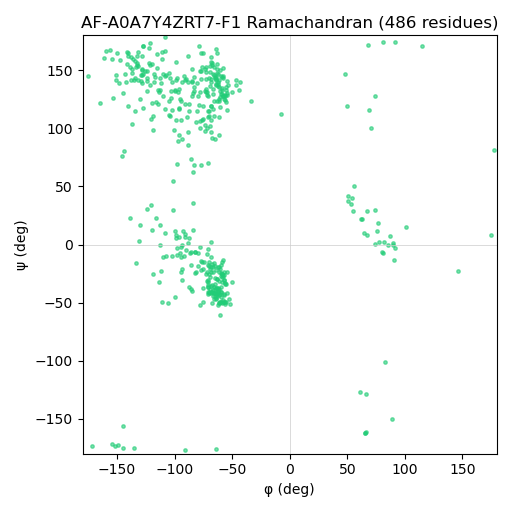4.488 1.00 88.81 111 ASP A O 1
ATOM 788 N N . PRO A 1 112 ? -6.395 10.566 2.267 1.00 81.50 112 PRO A N 1
ATOM 789 C CA . PRO A 1 112 ? -5.124 11.291 2.216 1.00 81.50 112 PRO A CA 1
ATOM 790 C C . PRO A 1 112 ? -5.227 12.738 2.696 1.00 81.50 112 PRO A C 1
ATOM 792 O O . PRO A 1 112 ? -4.236 13.279 3.187 1.00 81.50 112 PRO A O 1
ATOM 795 N N . ALA A 1 113 ? -6.427 13.329 2.647 1.00 83.94 113 ALA A N 1
ATOM 796 C CA . ALA A 1 113 ? -6.726 14.629 3.245 1.00 83.94 113 ALA A CA 1
ATOM 797 C C . ALA A 1 113 ? -6.423 14.673 4.754 1.00 83.94 113 ALA A C 1
ATOM 799 O O . ALA A 1 113 ? -6.037 15.725 5.259 1.00 83.94 113 ALA A O 1
ATOM 800 N N . PHE A 1 114 ? -6.467 13.529 5.452 1.00 88.44 114 PHE A N 1
ATOM 801 C CA . PHE A 1 114 ? -6.103 13.436 6.868 1.00 88.44 114 PHE A CA 1
ATOM 802 C C . PHE A 1 114 ? -4.654 13.880 7.120 1.00 88.44 114 PHE A C 1
ATOM 804 O O . PHE A 1 114 ? -4.333 14.362 8.197 1.00 88.44 114 PHE A O 1
ATOM 811 N N . ARG A 1 115 ? -3.762 13.796 6.120 1.00 84.69 115 ARG A N 1
ATOM 812 C CA . ARG A 1 115 ? -2.366 14.259 6.242 1.00 84.69 115 ARG A CA 1
ATOM 813 C C . ARG A 1 115 ? -2.222 15.779 6.361 1.00 84.69 115 ARG A C 1
ATOM 815 O O . ARG A 1 115 ? -1.167 16.238 6.786 1.00 84.69 115 ARG A O 1
ATOM 822 N N . ALA A 1 116 ? -3.239 16.539 5.958 1.00 83.38 116 ALA A N 1
ATOM 823 C CA . ALA A 1 116 ? -3.265 17.998 6.073 1.00 83.38 116 ALA A CA 1
ATOM 824 C C . ALA A 1 116 ? -3.900 18.483 7.387 1.00 83.38 116 ALA A C 1
ATOM 826 O O . ALA A 1 116 ? -3.828 19.669 7.705 1.00 83.38 116 ALA A O 1
ATOM 827 N N . VAL A 1 117 ? -4.511 17.569 8.139 1.00 87.44 117 VAL A N 1
ATOM 828 C CA . VAL A 1 117 ? -5.122 17.832 9.439 1.00 87.44 117 VAL A CA 1
ATOM 829 C C . VAL A 1 117 ? -4.027 17.944 10.496 1.00 87.44 117 VAL A C 1
ATOM 831 O O . VAL A 1 117 ? -2.969 17.320 10.375 1.00 87.44 117 VAL A O 1
ATOM 834 N N . ASN A 1 118 ? -4.250 18.743 11.539 1.00 87.69 118 ASN A N 1
ATOM 835 C CA . ASN A 1 118 ? -3.321 18.829 12.656 1.00 87.69 118 ASN A CA 1
ATOM 836 C C . ASN A 1 118 ? -3.888 18.157 13.911 1.00 87.69 118 ASN A C 1
ATOM 838 O O . ASN A 1 118 ? -5.069 17.845 14.039 1.00 87.69 118 ASN A O 1
ATOM 842 N N . ARG A 1 119 ? -3.003 17.936 14.881 1.00 87.38 119 ARG A N 1
ATOM 843 C CA . ARG A 1 119 ? -3.344 17.238 16.122 1.00 87.38 119 ARG A CA 1
ATOM 844 C C . ARG A 1 119 ? -4.451 17.908 16.938 1.00 87.38 119 ARG A C 1
ATOM 846 O O . ARG A 1 119 ? -5.096 17.242 17.736 1.00 87.38 119 ARG A O 1
ATOM 853 N N . TRP A 1 120 ? -4.643 19.211 16.780 1.00 87.44 120 TRP A N 1
ATOM 854 C CA . TRP A 1 120 ? -5.555 20.001 17.603 1.00 87.44 120 TRP A CA 1
ATOM 855 C C . TRP A 1 120 ? -6.944 20.153 16.986 1.00 87.44 120 TRP A C 1
ATOM 857 O O . TRP A 1 120 ? -7.841 20.639 17.668 1.00 87.44 120 TRP A O 1
ATOM 867 N N . ASP A 1 121 ? -7.125 19.773 15.720 1.00 87.25 121 ASP A N 1
ATOM 868 C CA . ASP A 1 121 ? -8.378 19.978 14.992 1.00 87.25 121 ASP A CA 1
ATOM 869 C C . ASP A 1 121 ? -8.903 18.738 14.265 1.00 87.25 121 ASP A C 1
ATOM 871 O O . ASP A 1 121 ? -9.955 18.813 13.630 1.00 87.25 121 ASP A O 1
ATOM 875 N N . TYR A 1 122 ? -8.249 17.583 14.376 1.00 88.56 122 TYR A N 1
ATOM 876 C CA . TYR A 1 122 ? -8.711 16.368 13.695 1.00 88.56 122 TYR A CA 1
ATOM 877 C C . TYR A 1 122 ? -10.125 15.936 14.076 1.00 88.56 122 TYR A C 1
ATOM 879 O O . TYR A 1 122 ? -10.879 15.492 13.217 1.00 88.56 122 TYR A O 1
ATOM 887 N N . GLU A 1 123 ? -10.539 16.188 15.315 1.00 87.06 123 GLU A N 1
ATOM 888 C CA . GLU A 1 123 ? -11.895 15.910 15.805 1.00 87.06 123 GLU A CA 1
ATOM 889 C C . GLU A 1 123 ? -12.976 16.754 15.107 1.00 87.06 123 GLU A C 1
ATOM 891 O O . GLU A 1 123 ? -14.156 16.399 15.140 1.00 87.06 123 GLU A O 1
ATOM 896 N N . SER A 1 124 ? -12.581 17.856 14.455 1.00 84.81 124 SER A N 1
ATOM 897 C CA . SER A 1 124 ? -13.471 18.699 13.647 1.00 84.81 124 SER A CA 1
ATOM 898 C C . SER A 1 124 ? -13.632 18.224 12.198 1.00 84.81 124 SER A C 1
ATOM 900 O O . SER A 1 124 ? -14.490 18.750 11.493 1.00 84.81 124 SER A O 1
ATOM 902 N N . HIS A 1 125 ? -12.871 17.209 11.775 1.00 89.62 125 HIS A N 1
ATOM 903 C CA . HIS A 1 125 ? -12.875 16.659 10.415 1.00 89.62 125 HIS A CA 1
ATOM 904 C C . HIS A 1 125 ? -13.682 15.357 10.335 1.00 89.62 125 HIS A C 1
ATOM 906 O O . HIS A 1 125 ? -13.202 14.305 9.911 1.00 89.62 125 HIS A O 1
ATOM 912 N N . SER A 1 126 ? -14.935 15.423 10.783 1.00 91.38 126 SER A N 1
ATOM 913 C CA . SER A 1 126 ? -15.870 14.288 10.796 1.00 91.38 126 SER A CA 1
ATOM 914 C C . SER A 1 126 ? -16.159 13.668 9.420 1.00 91.38 126 SER A C 1
ATOM 916 O O . SER A 1 126 ? -16.664 12.548 9.321 1.00 91.38 126 SER A O 1
ATOM 918 N N . GLU A 1 127 ? -15.855 14.404 8.354 1.00 92.62 127 GLU A N 1
ATOM 919 C CA . GLU A 1 127 ? -15.959 13.993 6.961 1.00 92.62 127 GLU A CA 1
ATOM 920 C C . GLU A 1 127 ? -14.819 13.079 6.497 1.00 92.62 127 GLU A C 1
ATOM 922 O O . GLU A 1 127 ? -14.832 12.656 5.342 1.00 92.62 127 GLU A O 1
ATOM 927 N N . LEU A 1 128 ? -13.844 12.781 7.360 1.00 93.81 128 LEU A N 1
ATOM 928 C CA . LEU A 1 128 ? -12.732 11.889 7.054 1.00 93.81 128 LEU A CA 1
ATOM 929 C C . LEU A 1 128 ? -12.833 10.574 7.839 1.00 93.81 128 LEU A C 1
ATOM 931 O O . LEU A 1 128 ? -13.269 10.526 8.990 1.00 93.81 128 LEU A O 1
ATOM 935 N N . HIS A 1 129 ? -12.378 9.492 7.223 1.00 96.00 129 HIS A N 1
ATOM 936 C CA . HIS A 1 129 ? -12.193 8.191 7.843 1.00 96.00 129 HIS A CA 1
ATOM 937 C C . HIS A 1 129 ? -10.906 8.210 8.669 1.00 96.00 129 HIS A C 1
ATOM 939 O O . HIS A 1 129 ? -9.798 8.129 8.130 1.00 96.00 129 HIS A O 1
ATOM 945 N N . ASP A 1 130 ? -11.047 8.258 9.992 1.00 96.88 130 ASP A N 1
ATOM 946 C CA . ASP A 1 130 ? -9.924 8.124 10.918 1.00 96.88 130 ASP A CA 1
ATOM 947 C C . ASP A 1 130 ? -9.501 6.651 11.049 1.00 96.88 130 ASP A C 1
ATOM 949 O O . ASP A 1 130 ? -9.734 5.982 12.057 1.00 96.88 130 ASP A O 1
ATOM 953 N N . VAL A 1 131 ? -8.943 6.110 9.966 1.00 97.69 131 VAL A N 1
ATOM 954 C CA . VAL A 1 131 ? -8.445 4.736 9.869 1.00 97.69 131 VAL A CA 1
ATOM 955 C C . VAL A 1 131 ? -7.165 4.679 9.044 1.00 97.69 131 VAL A C 1
ATOM 957 O O . VAL A 1 131 ? -7.011 5.326 8.003 1.00 97.69 131 VAL A O 1
ATOM 960 N N . ALA A 1 132 ? -6.237 3.860 9.518 1.00 96.75 132 ALA A N 1
ATOM 961 C CA . ALA A 1 132 ? -4.967 3.594 8.879 1.00 96.75 132 ALA A CA 1
ATOM 962 C C . ALA A 1 132 ? -4.577 2.124 8.977 1.00 96.75 132 ALA A C 1
ATOM 964 O O . ALA A 1 132 ? -5.063 1.369 9.821 1.00 96.75 132 ALA A O 1
ATOM 965 N N . VAL A 1 133 ? -3.642 1.745 8.115 1.00 96.56 133 VAL A N 1
ATOM 966 C CA . VAL A 1 133 ? -2.960 0.458 8.141 1.00 96.56 133 VAL A CA 1
ATOM 967 C C . VAL A 1 133 ? -1.467 0.660 8.361 1.00 96.56 133 VAL A C 1
ATOM 969 O O . VAL A 1 133 ? -0.854 1.571 7.807 1.00 96.56 133 VAL A O 1
ATOM 972 N N . LEU A 1 134 ? -0.879 -0.214 9.170 1.00 95.31 134 LEU A N 1
ATOM 973 C CA . LEU A 1 134 ? 0.556 -0.320 9.396 1.00 95.31 134 LEU A CA 1
ATOM 974 C C . LEU A 1 134 ? 1.043 -1.653 8.829 1.00 95.31 134 LEU A C 1
ATOM 976 O O . LEU A 1 134 ? 0.482 -2.709 9.142 1.00 95.31 134 LEU A O 1
ATOM 980 N N . TYR A 1 135 ? 2.113 -1.613 8.041 1.00 92.06 135 TYR A N 1
ATOM 981 C CA . TYR A 1 135 ? 2.687 -2.794 7.404 1.00 92.06 135 TYR A CA 1
ATOM 982 C C . TYR A 1 135 ? 3.946 -3.250 8.127 1.00 92.06 135 TYR A C 1
ATOM 984 O O . TYR A 1 135 ? 4.832 -2.447 8.415 1.00 92.06 135 TYR A O 1
ATOM 992 N N . LEU A 1 136 ? 4.035 -4.545 8.419 1.00 93.44 136 LEU A N 1
ATOM 993 C CA . LEU A 1 136 ? 5.064 -5.104 9.296 1.00 93.44 136 LEU A CA 1
ATOM 994 C C . LEU A 1 136 ? 6.250 -5.703 8.529 1.00 93.44 136 LEU A C 1
ATOM 996 O O . LEU A 1 136 ? 6.089 -6.387 7.511 1.00 93.44 136 LEU A O 1
ATOM 1000 N N . ASP A 1 137 ? 7.444 -5.537 9.096 1.00 87.94 137 ASP A N 1
ATOM 1001 C CA . ASP A 1 137 ? 8.704 -6.129 8.629 1.00 87.94 137 ASP A CA 1
ATOM 1002 C C . ASP A 1 137 ? 8.680 -7.669 8.599 1.00 87.94 137 ASP A C 1
ATOM 1004 O O . ASP A 1 137 ? 9.190 -8.307 7.669 1.00 87.94 137 ASP A O 1
ATOM 1008 N N . ALA A 1 138 ? 8.013 -8.285 9.571 1.00 91.62 138 ALA A N 1
ATOM 1009 C CA . ALA A 1 138 ? 7.842 -9.725 9.709 1.00 91.62 138 ALA A CA 1
ATOM 1010 C C . ALA A 1 138 ? 6.411 -10.077 10.149 1.00 91.62 138 ALA A C 1
ATOM 1012 O O . ALA A 1 138 ? 5.755 -9.279 10.820 1.00 91.62 138 ALA A O 1
ATOM 1013 N N . PRO A 1 139 ? 5.907 -11.280 9.811 1.00 94.44 139 PRO A N 1
ATOM 1014 C CA . PRO A 1 139 ? 4.556 -11.654 10.178 1.00 94.44 139 PRO A CA 1
ATOM 1015 C C . PRO A 1 139 ? 4.460 -11.935 11.681 1.00 94.44 139 PRO A C 1
ATOM 1017 O O . PRO A 1 139 ? 5.412 -12.443 12.289 1.00 94.44 139 PRO A O 1
ATOM 1020 N N . PHE A 1 140 ? 3.309 -11.666 12.288 1.00 94.50 140 PHE A N 1
ATOM 1021 C CA . PHE A 1 140 ? 2.926 -12.332 13.533 1.00 94.50 140 PHE A CA 1
ATOM 1022 C C . PHE A 1 140 ? 2.605 -13.804 13.249 1.00 94.50 140 PHE A C 1
ATOM 1024 O O . PHE A 1 140 ? 2.055 -14.134 12.203 1.00 94.50 140 PHE A O 1
ATOM 1031 N N . THR A 1 141 ? 2.959 -14.698 14.171 1.00 93.00 141 THR A N 1
ATOM 1032 C CA . THR A 1 141 ? 2.710 -16.148 14.043 1.00 93.00 141 THR A CA 1
ATOM 1033 C C . THR A 1 141 ? 2.019 -16.669 15.295 1.00 93.00 141 THR A C 1
ATOM 1035 O O . THR A 1 141 ? 2.228 -16.107 16.364 1.00 93.00 141 THR A O 1
ATOM 1038 N N . GLY A 1 142 ? 1.213 -17.730 15.191 1.00 91.94 142 GLY A N 1
ATOM 1039 C CA . GLY A 1 142 ? 0.509 -18.294 16.355 1.00 91.94 142 GLY A CA 1
ATOM 1040 C C . GLY A 1 142 ? -0.681 -17.452 16.833 1.00 91.94 142 GLY A C 1
ATOM 1041 O O . GLY A 1 142 ? -0.998 -17.447 18.020 1.00 91.94 142 GLY A O 1
ATOM 1042 N N . MET A 1 143 ? -1.321 -16.728 15.915 1.00 92.94 143 MET A N 1
ATOM 1043 C CA . MET A 1 143 ? -2.472 -15.860 16.161 1.00 92.94 143 MET A CA 1
ATOM 1044 C C . MET A 1 143 ? -3.601 -16.220 15.191 1.00 92.94 143 MET A C 1
ATOM 1046 O O . MET A 1 143 ? -3.334 -16.602 14.053 1.00 92.94 143 MET A O 1
ATOM 1050 N N . THR A 1 144 ? -4.848 -16.088 15.645 1.00 93.50 144 THR A N 1
ATOM 1051 C CA . THR A 1 144 ? -6.022 -16.064 14.761 1.00 93.50 144 THR A CA 1
ATOM 1052 C C . THR A 1 144 ? -6.391 -14.609 14.513 1.00 93.50 144 THR A C 1
ATOM 1054 O O . THR A 1 144 ? -6.454 -13.835 15.463 1.00 93.50 144 THR A O 1
ATOM 1057 N N . TYR A 1 145 ? -6.593 -14.238 13.253 1.00 95.94 145 TYR A N 1
ATOM 1058 C CA . TYR A 1 145 ? -6.966 -12.875 12.880 1.00 95.94 145 TYR A CA 1
ATOM 1059 C C . TYR A 1 145 ? -8.481 -12.684 12.976 1.00 95.94 145 TYR A C 1
ATOM 1061 O O . TYR A 1 145 ? -9.230 -13.650 12.785 1.00 95.94 145 TYR A O 1
ATOM 1069 N N . PRO A 1 146 ? -8.948 -11.461 13.259 1.00 97.25 146 PRO A N 1
ATOM 1070 C CA . PRO A 1 146 ? -10.366 -11.195 13.342 1.00 97.25 146 PRO A CA 1
ATOM 1071 C C . PRO A 1 146 ? -11.026 -11.300 11.968 1.00 97.25 146 PRO A C 1
ATOM 1073 O O . PRO A 1 146 ? -10.406 -11.114 10.922 1.00 97.25 146 PRO A O 1
ATOM 1076 N N . THR A 1 147 ? -12.328 -11.552 11.984 1.00 97.00 147 THR A N 1
ATOM 1077 C CA . THR A 1 147 ? -13.162 -11.451 10.784 1.00 97.00 147 THR A CA 1
ATOM 1078 C C . THR A 1 147 ? -13.619 -10.009 10.591 1.00 97.00 147 THR A C 1
ATOM 1080 O O . THR A 1 147 ? -13.971 -9.331 11.557 1.00 97.00 147 THR A O 1
ATOM 1083 N N . LEU A 1 148 ? -13.631 -9.548 9.340 1.00 96.44 148 LEU A N 1
ATOM 1084 C CA . LEU A 1 148 ? -14.236 -8.281 8.935 1.00 96.44 148 LEU A CA 1
ATOM 1085 C C . LEU A 1 148 ? -15.368 -8.567 7.954 1.00 96.44 148 LEU A C 1
ATOM 1087 O O . LEU A 1 148 ? -15.270 -9.488 7.142 1.00 96.44 148 LEU A O 1
ATOM 1091 N N . ASN A 1 149 ? -16.414 -7.745 7.993 1.00 95.19 149 ASN A N 1
ATOM 1092 C CA . ASN A 1 149 ? -17.575 -7.894 7.125 1.00 95.19 149 ASN A CA 1
ATOM 1093 C C . ASN A 1 149 ? -17.790 -6.638 6.281 1.00 95.19 149 ASN A C 1
ATOM 1095 O O . ASN A 1 149 ? -17.752 -5.522 6.789 1.00 95.19 149 ASN A O 1
ATOM 1099 N N . ALA A 1 150 ? -18.096 -6.837 4.997 1.00 92.06 150 ALA A N 1
ATOM 1100 C CA . ALA A 1 150 ? -18.468 -5.750 4.092 1.00 92.06 150 ALA A CA 1
ATOM 1101 C C . ALA A 1 150 ? -19.792 -5.081 4.491 1.00 92.06 150 ALA A C 1
ATOM 1103 O O . ALA A 1 150 ? -20.020 -3.910 4.199 1.00 92.06 150 ALA A O 1
ATOM 1104 N N . THR A 1 151 ? -20.685 -5.837 5.132 1.00 93.81 151 THR A N 1
ATOM 1105 C CA . THR A 1 151 ? -21.970 -5.343 5.627 1.00 93.81 151 THR A CA 1
ATOM 1106 C C . THR A 1 151 ? -21.834 -4.970 7.098 1.00 93.81 151 THR A C 1
ATOM 1108 O O . THR A 1 151 ? -21.299 -5.775 7.869 1.00 93.81 151 THR A O 1
ATOM 1111 N N . PRO A 1 152 ? -22.335 -3.796 7.513 1.00 92.38 152 PRO A N 1
ATOM 1112 C CA . PRO A 1 152 ? -22.268 -3.412 8.909 1.00 92.38 152 PRO A CA 1
ATOM 1113 C C . PRO A 1 152 ? -23.136 -4.340 9.781 1.00 92.38 152 PRO A C 1
ATOM 1115 O O . PRO A 1 152 ? -24.134 -4.893 9.300 1.00 92.38 152 PRO A O 1
ATOM 1118 N N . PRO A 1 153 ? -22.800 -4.525 11.072 1.00 91.88 153 PRO A N 1
ATOM 1119 C CA . PRO A 1 153 ? -23.673 -5.217 12.010 1.00 91.88 153 PRO A CA 1
ATOM 1120 C C . PRO A 1 153 ? -25.047 -4.530 12.100 1.00 91.88 153 PRO A C 1
ATOM 1122 O O . PRO A 1 153 ? -25.145 -3.314 11.917 1.00 91.88 153 PRO A O 1
ATOM 1125 N N . PRO A 1 154 ? -26.125 -5.264 12.426 1.00 85.31 154 PRO A N 1
ATOM 1126 C CA . PRO A 1 154 ? -27.446 -4.669 12.593 1.00 85.31 154 PRO A CA 1
ATOM 1127 C C . PRO A 1 154 ? -27.412 -3.500 13.582 1.00 85.31 154 PRO A C 1
ATOM 1129 O O . PRO A 1 154 ? -26.784 -3.596 14.642 1.00 85.31 154 PRO A O 1
ATOM 1132 N N . SER A 1 155 ? -28.110 -2.409 13.254 1.00 76.69 155 SER A N 1
ATOM 1133 C CA . SER A 1 155 ? -28.308 -1.312 14.205 1.00 76.69 155 SER A CA 1
ATOM 1134 C C . SER A 1 155 ? -28.988 -1.833 15.460 1.00 76.69 155 SER A C 1
ATOM 1136 O O . SER A 1 155 ? -30.010 -2.519 15.386 1.00 76.69 155 SER A O 1
ATOM 1138 N N . SER A 1 156 ? -28.390 -1.527 16.609 1.00 79.25 156 SER A N 1
ATOM 1139 C CA . SER A 1 156 ? -28.946 -1.896 17.900 1.00 79.25 156 SER A CA 1
ATOM 1140 C C . SER A 1 156 ? -30.304 -1.232 18.062 1.00 79.25 156 SER A C 1
ATOM 1142 O O . SER A 1 156 ? -30.443 -0.012 17.969 1.00 79.25 156 SER A O 1
ATOM 1144 N N . THR A 1 157 ? -31.321 -2.047 18.309 1.00 77.38 157 THR A N 1
ATOM 1145 C CA . THR A 1 157 ? -32.648 -1.565 18.690 1.00 77.38 157 THR A CA 1
ATOM 1146 C C . THR A 1 157 ? -32.906 -1.929 20.142 1.00 77.38 157 THR A C 1
ATOM 1148 O O . THR A 1 157 ? -32.309 -2.863 20.673 1.00 77.38 157 THR A O 1
ATOM 1151 N N . VAL A 1 158 ? -33.850 -1.242 20.791 1.00 72.25 158 VAL A N 1
ATOM 1152 C CA . VAL A 1 158 ? -34.257 -1.589 22.166 1.00 72.25 158 VAL A CA 1
ATOM 1153 C C . VAL A 1 158 ? -34.702 -3.057 22.268 1.00 72.25 158 VAL A C 1
ATOM 1155 O O . VAL A 1 158 ? -34.452 -3.704 23.280 1.00 72.25 158 VAL A O 1
ATOM 1158 N N . ALA A 1 159 ? -35.327 -3.599 21.217 1.00 74.62 159 ALA A N 1
ATOM 1159 C CA . ALA A 1 159 ? -35.813 -4.979 21.180 1.00 74.62 159 ALA A CA 1
ATOM 1160 C C . ALA A 1 159 ? -34.730 -6.017 20.826 1.00 74.62 159 ALA A C 1
ATOM 1162 O O . ALA A 1 159 ? -34.866 -7.183 21.186 1.00 74.62 159 ALA A O 1
ATOM 1163 N N . ALA A 1 160 ? -33.672 -5.606 20.125 1.00 83.56 160 ALA A N 1
ATOM 1164 C CA . ALA A 1 160 ? -32.571 -6.462 19.694 1.00 83.56 160 ALA A CA 1
ATOM 1165 C C . ALA A 1 160 ? -31.256 -5.669 19.762 1.00 83.56 160 ALA A C 1
ATOM 1167 O O . ALA A 1 160 ? -30.820 -5.110 18.749 1.00 83.56 160 ALA A O 1
ATOM 1168 N N . PRO A 1 161 ? -30.659 -5.546 20.960 1.00 87.31 161 PRO A N 1
ATOM 1169 C CA . PRO A 1 161 ? -29.446 -4.773 21.119 1.00 87.31 161 PRO A CA 1
ATOM 1170 C C . PRO A 1 161 ? -28.241 -5.498 20.515 1.00 87.31 161 PRO A C 1
ATOM 1172 O O . PRO A 1 161 ? -27.990 -6.668 20.812 1.00 87.31 161 PRO A O 1
ATOM 1175 N N . THR A 1 162 ? -27.463 -4.774 19.717 1.00 95.31 162 THR A N 1
ATOM 1176 C CA . THR A 1 162 ? -26.132 -5.205 19.275 1.00 95.31 162 THR A CA 1
ATOM 1177 C C . THR A 1 162 ? -25.124 -4.763 20.325 1.00 95.31 162 THR A C 1
ATOM 1179 O O . THR A 1 162 ? -25.019 -3.570 20.621 1.00 95.31 162 THR A O 1
ATOM 1182 N N . TYR A 1 163 ? -24.399 -5.722 20.901 1.00 96.56 163 TYR A N 1
ATOM 1183 C CA . TYR A 1 163 ? -23.373 -5.455 21.904 1.00 96.56 163 TYR A CA 1
ATOM 1184 C C . TYR A 1 163 ? -21.975 -5.578 21.315 1.00 96.56 163 TYR A C 1
ATOM 1186 O O . TYR A 1 163 ? -21.699 -6.466 20.508 1.00 96.56 163 TYR A O 1
ATOM 1194 N N . VAL A 1 164 ? -21.094 -4.706 21.784 1.00 97.56 164 VAL A N 1
ATOM 1195 C CA . VAL A 1 164 ? -19.677 -4.662 21.434 1.00 97.56 164 VAL A CA 1
ATOM 1196 C C . VAL A 1 164 ? -18.822 -4.534 22.685 1.00 97.56 164 VAL A C 1
ATOM 1198 O O . VAL A 1 164 ? -19.322 -4.125 23.737 1.00 97.56 164 VAL A O 1
ATOM 1201 N N . SER A 1 165 ? -17.538 -4.852 22.549 1.00 98.06 165 SER A N 1
ATOM 1202 C CA . SER A 1 165 ? -16.518 -4.546 23.548 1.00 98.06 165 SER A CA 1
ATOM 1203 C C . SER A 1 165 ? -15.241 -4.047 22.904 1.00 98.06 165 SER A C 1
ATOM 1205 O O . SER A 1 165 ? -14.817 -4.549 21.862 1.00 98.06 165 SER A O 1
ATOM 1207 N N . ALA A 1 166 ? -14.634 -3.069 23.561 1.00 98.12 166 ALA A N 1
ATOM 1208 C CA . ALA A 1 166 ? -13.365 -2.492 23.173 1.00 98.12 166 ALA A CA 1
ATOM 1209 C C . ALA A 1 166 ? -12.217 -3.246 23.842 1.00 98.12 166 ALA A C 1
ATOM 1211 O O . ALA A 1 166 ? -12.327 -3.634 25.010 1.00 98.12 166 ALA A O 1
ATOM 1212 N N . VAL A 1 167 ? -11.109 -3.421 23.127 1.00 98.00 167 VAL A N 1
ATOM 1213 C CA . VAL A 1 167 ? -9.828 -3.755 23.756 1.00 98.00 167 VAL A CA 1
ATOM 1214 C C . VAL A 1 167 ? -8.960 -2.508 23.743 1.00 98.00 167 VAL A C 1
ATOM 1216 O O . VAL A 1 167 ? -8.691 -1.943 22.689 1.00 98.00 167 VAL A O 1
ATOM 1219 N N . GLY A 1 168 ? -8.509 -2.106 24.922 1.00 95.81 168 GLY A N 1
ATOM 1220 C CA . GLY A 1 168 ? -7.653 -0.942 25.117 1.00 95.81 168 GLY A CA 1
ATOM 1221 C C . GLY A 1 168 ? -6.730 -1.154 26.303 1.00 95.81 168 GLY A C 1
ATOM 1222 O O . GLY A 1 168 ? -6.646 -2.249 26.860 1.00 95.81 168 GLY A O 1
ATOM 1223 N N . ARG A 1 169 ? -5.998 -0.127 26.692 1.00 94.88 169 ARG A N 1
ATOM 1224 C CA . ARG A 1 169 ? -5.026 -0.159 27.772 1.00 94.88 169 ARG A CA 1
ATOM 1225 C C . ARG A 1 169 ? -5.722 -0.132 29.124 1.00 94.88 169 ARG A C 1
ATOM 1227 O O . ARG A 1 169 ? -6.811 0.401 29.316 1.00 94.88 169 ARG A O 1
ATOM 1234 N N . GLN A 1 170 ? -5.058 -0.710 30.114 1.00 92.00 170 GLN A N 1
ATOM 1235 C CA . GLN A 1 170 ? -5.531 -0.658 31.490 1.00 92.00 170 GLN A CA 1
ATOM 1236 C C . GLN A 1 170 ? -5.471 0.768 32.055 1.00 92.00 170 GLN A C 1
ATOM 1238 O O . GLN A 1 170 ? -6.387 1.197 32.756 1.00 92.00 170 GLN A O 1
ATOM 1243 N N . THR A 1 171 ? -4.396 1.490 31.744 1.00 91.31 171 THR A N 1
ATOM 1244 C CA . THR A 1 171 ? -4.124 2.871 32.156 1.00 91.31 171 THR A CA 1
ATOM 1245 C C . THR A 1 171 ? -3.549 3.655 30.981 1.00 91.31 171 THR A C 1
ATOM 1247 O O . THR A 1 171 ? -3.047 3.060 30.024 1.00 91.31 171 THR A O 1
ATOM 1250 N N . VAL A 1 172 ? -3.600 4.986 31.055 1.00 89.69 172 VAL A N 1
ATOM 1251 C CA . VAL A 1 172 ? -3.028 5.898 30.047 1.00 89.69 172 VAL A CA 1
ATOM 1252 C C . VAL A 1 172 ? -1.489 5.866 30.124 1.00 89.69 172 VAL A C 1
ATOM 1254 O O . VAL A 1 172 ? -0.842 6.784 30.621 1.00 89.69 172 VAL A O 1
ATOM 1257 N N . SER A 1 173 ? -0.886 4.751 29.703 1.00 90.00 173 SER A N 1
ATOM 1258 C CA . SER A 1 173 ? 0.556 4.496 29.774 1.00 90.00 173 SER A CA 1
ATOM 1259 C C . SER A 1 173 ? 1.032 3.567 28.658 1.00 90.00 173 SER A C 1
ATOM 1261 O O . SER A 1 173 ? 0.399 2.554 28.345 1.00 90.00 173 SER A O 1
ATOM 1263 N N . VAL A 1 174 ? 2.225 3.850 28.123 1.00 86.50 174 VAL A N 1
ATOM 1264 C CA . VAL A 1 174 ? 2.907 3.033 27.103 1.00 86.50 174 VAL A CA 1
ATOM 1265 C C . VAL A 1 174 ? 3.169 1.592 27.556 1.00 86.50 174 VAL A C 1
ATOM 1267 O O . VAL A 1 174 ? 3.223 0.698 26.711 1.00 86.50 174 VAL A O 1
ATOM 1270 N N . THR A 1 175 ? 3.315 1.354 28.865 1.00 88.88 175 THR A N 1
ATOM 1271 C CA . THR A 1 175 ? 3.603 0.032 29.453 1.00 88.88 175 THR A CA 1
ATOM 1272 C C . THR A 1 175 ? 2.366 -0.688 29.985 1.00 88.88 175 THR A C 1
ATOM 1274 O O . THR A 1 175 ? 2.487 -1.820 30.456 1.00 88.88 175 THR A O 1
ATOM 1277 N N . ALA A 1 176 ? 1.191 -0.054 29.937 1.00 92.19 176 ALA A N 1
ATOM 1278 C CA . ALA A 1 176 ? -0.044 -0.663 30.408 1.00 92.19 176 ALA A CA 1
ATOM 1279 C C . ALA A 1 176 ? -0.389 -1.915 29.593 1.00 92.19 176 ALA A C 1
ATOM 1281 O O . ALA A 1 176 ? -0.279 -1.923 28.368 1.00 92.19 176 ALA A O 1
ATOM 1282 N N . GLY A 1 177 ? -0.843 -2.965 30.281 1.00 94.44 177 GLY A N 1
ATOM 1283 C CA . GLY A 1 177 ? -1.408 -4.139 29.622 1.00 94.44 177 GLY A CA 1
ATOM 1284 C C . GLY A 1 177 ? -2.738 -3.815 28.942 1.00 94.44 177 GLY A C 1
ATOM 1285 O O . GLY A 1 177 ? -3.390 -2.826 29.277 1.00 94.44 177 GLY A O 1
ATOM 1286 N N . LEU A 1 178 ? -3.151 -4.671 28.009 1.00 96.94 178 LEU A N 1
ATOM 1287 C CA . LEU A 1 178 ? -4.457 -4.560 27.368 1.00 96.94 178 LEU A CA 1
ATOM 1288 C C . LEU A 1 178 ? -5.546 -5.241 28.211 1.00 96.94 178 LEU A C 1
ATOM 1290 O O . LEU A 1 178 ? -5.344 -6.319 28.777 1.00 96.94 178 LEU A O 1
ATOM 1294 N N . VAL A 1 179 ? -6.718 -4.623 28.265 1.00 97.69 179 VAL A N 1
ATOM 1295 C CA . VAL A 1 179 ? -7.923 -5.099 28.944 1.00 97.69 179 VAL A CA 1
ATOM 1296 C C . VAL A 1 179 ? -9.125 -4.963 28.017 1.00 97.69 179 VAL A C 1
ATOM 1298 O O . VAL A 1 179 ? -9.131 -4.181 27.072 1.00 97.69 179 VAL A O 1
ATOM 1301 N N . LEU A 1 180 ? -10.146 -5.766 28.286 1.00 98.06 180 LEU A N 1
ATOM 1302 C CA . LEU A 1 180 ? -11.399 -5.770 27.547 1.00 98.06 180 LEU A CA 1
ATOM 1303 C C . LEU A 1 180 ? -12.436 -4.967 28.335 1.00 98.06 180 LEU A C 1
ATOM 1305 O O . LEU A 1 180 ? -12.603 -5.182 29.539 1.00 98.06 180 LEU A O 1
ATOM 1309 N N . SER A 1 181 ? -13.156 -4.072 27.669 1.00 97.56 181 SER A N 1
ATOM 1310 C CA . SER A 1 181 ? -14.217 -3.285 28.292 1.00 97.56 181 SER A CA 1
ATOM 1311 C C . SER A 1 181 ? -15.376 -4.164 28.769 1.00 97.56 181 SER A C 1
ATOM 1313 O O . SER A 1 181 ? -15.525 -5.339 28.408 1.00 97.56 181 SER A O 1
ATOM 1315 N N . SER A 1 182 ? -16.265 -3.576 29.566 1.00 95.69 182 SER A N 1
ATOM 1316 C CA . SER A 1 182 ? -17.624 -4.105 29.695 1.00 95.69 182 SER A CA 1
ATOM 1317 C C . SER A 1 182 ? -18.347 -4.027 28.350 1.00 95.69 182 SER A C 1
ATOM 1319 O O . SER A 1 182 ? -18.061 -3.138 27.546 1.00 95.69 182 SER A O 1
ATOM 1321 N N . LYS A 1 183 ? -19.297 -4.940 28.113 1.00 95.56 183 LYS A N 1
ATOM 1322 C CA . LYS A 1 183 ? -20.115 -4.880 26.900 1.00 95.56 183 LYS A CA 1
ATOM 1323 C C . LYS A 1 183 ? -20.961 -3.609 26.889 1.00 95.56 183 LYS A C 1
ATOM 1325 O O . LYS A 1 183 ? -21.584 -3.271 27.899 1.00 95.56 183 LYS A O 1
ATOM 1330 N N . VAL A 1 184 ? -21.037 -2.951 25.743 1.00 95.62 184 VAL A N 1
ATOM 1331 C CA . VAL A 1 184 ? -21.835 -1.738 25.536 1.00 95.62 184 VAL A CA 1
ATOM 1332 C C . VAL A 1 184 ? -22.668 -1.844 24.271 1.00 95.62 184 VAL A C 1
ATOM 1334 O O . VAL A 1 184 ? -22.350 -2.610 23.364 1.00 95.62 184 VAL A O 1
ATOM 1337 N N . SER A 1 185 ? -23.788 -1.125 24.235 1.00 95.50 185 SER A N 1
ATOM 1338 C CA . SER A 1 185 ? -24.646 -1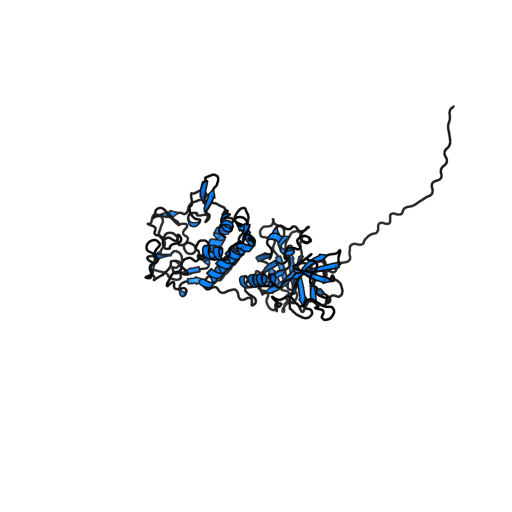.088 23.052 1.00 95.50 185 SER A CA 1
ATOM 1339 C C . SER A 1 185 ? -23.974 -0.282 21.944 1.00 95.50 185 SER A C 1
ATOM 1341 O O . SER A 1 185 ? -23.577 0.860 22.173 1.00 95.50 185 SER A O 1
ATOM 1343 N N . LEU A 1 186 ? -23.901 -0.865 20.751 1.00 95.88 186 LEU A N 1
ATOM 1344 C CA . LEU A 1 186 ? -23.436 -0.208 19.533 1.00 95.88 186 LEU A CA 1
ATOM 1345 C C . LEU A 1 186 ? -24.576 0.589 18.901 1.00 95.88 186 LEU A C 1
ATOM 1347 O O . LEU A 1 186 ? -25.650 0.035 18.705 1.00 95.88 186 LEU A O 1
ATOM 1351 N N . ALA A 1 187 ? -24.372 1.841 18.519 1.00 94.38 187 ALA A N 1
ATOM 1352 C CA . ALA A 1 187 ? -25.354 2.594 17.746 1.00 94.38 187 ALA A CA 1
ATOM 1353 C C . ALA A 1 187 ? -24.722 3.224 16.503 1.00 94.38 187 ALA A C 1
ATOM 1355 O O . ALA A 1 187 ? -23.504 3.349 16.390 1.00 94.38 187 ALA A O 1
ATOM 1356 N N . TYR A 1 188 ? -25.578 3.605 15.560 1.00 92.19 188 TYR A N 1
ATOM 1357 C CA . TYR A 1 188 ? -25.195 4.383 14.387 1.00 92.19 188 TYR A CA 1
ATOM 1358 C C . TYR A 1 188 ? -25.365 5.867 14.692 1.00 92.19 188 TYR A C 1
ATOM 1360 O O . TYR A 1 188 ? -26.316 6.252 15.376 1.00 92.19 188 TYR A O 1
ATOM 1368 N N . VAL A 1 189 ? -24.486 6.695 14.138 1.00 89.00 189 VAL A N 1
ATOM 1369 C CA . VAL A 1 189 ? -24.656 8.147 14.162 1.00 89.00 189 VAL A CA 1
ATOM 1370 C C . VAL A 1 189 ? -25.739 8.525 13.150 1.00 89.00 189 VAL A C 1
ATOM 1372 O O . VAL A 1 189 ? -25.626 8.227 11.963 1.00 89.00 189 VAL A O 1
ATOM 1375 N N . THR A 1 190 ? -26.831 9.134 13.619 1.00 87.88 190 THR A N 1
ATOM 1376 C CA . THR A 1 190 ? -28.008 9.446 12.782 1.00 87.88 190 THR A CA 1
ATOM 1377 C C . THR A 1 190 ? -28.206 10.934 12.514 1.00 87.88 190 THR A C 1
ATOM 1379 O O . THR A 1 190 ? -29.049 11.292 11.699 1.00 87.88 190 THR A O 1
ATOM 1382 N N . ASP A 1 191 ? -27.476 11.804 13.208 1.00 86.12 191 ASP A N 1
ATOM 1383 C CA . ASP A 1 191 ? -27.578 13.263 13.069 1.00 86.12 191 ASP A CA 1
ATOM 1384 C C . ASP A 1 191 ? -26.634 13.842 12.001 1.00 86.12 191 ASP A C 1
ATOM 1386 O O . ASP A 1 191 ? -26.706 15.031 11.699 1.00 86.12 191 ASP A O 1
ATOM 1390 N N . GLY A 1 192 ? -25.784 12.997 11.407 1.00 85.69 192 GLY A N 1
ATOM 1391 C CA . GLY A 1 192 ? -24.822 13.373 10.373 1.00 85.69 192 GLY A CA 1
ATOM 1392 C C . GLY A 1 192 ? -23.522 13.989 10.895 1.00 85.69 192 GLY A C 1
ATOM 1393 O O . GLY A 1 192 ? -22.689 14.347 10.072 1.00 85.69 192 GLY A O 1
ATOM 1394 N N . SER A 1 193 ? -23.327 14.095 12.215 1.00 86.94 193 SER A N 1
ATOM 1395 C CA . SER A 1 193 ? -22.132 14.714 12.812 1.00 86.94 193 SER A CA 1
ATOM 1396 C C . SER A 1 193 ? -20.849 13.911 12.616 1.00 86.94 193 SER A C 1
ATOM 1398 O O . SER A 1 193 ? -19.790 14.509 12.569 1.00 86.94 193 SER A O 1
ATOM 1400 N N . TYR A 1 194 ? -20.945 12.585 12.483 1.00 91.12 194 TYR A N 1
ATOM 1401 C CA . TYR A 1 194 ? -19.827 11.670 12.236 1.00 91.12 194 TYR A CA 1
ATOM 1402 C C . TYR A 1 194 ? -20.297 10.505 11.342 1.00 91.12 194 TYR A C 1
ATOM 1404 O O . TYR A 1 194 ? -20.573 9.406 11.827 1.00 91.12 194 TYR A O 1
ATOM 1412 N N . PRO A 1 195 ? -20.468 10.725 10.025 1.00 93.06 195 PRO A N 1
ATOM 1413 C CA . PRO A 1 195 ? -21.122 9.765 9.125 1.00 93.06 195 PRO A CA 1
ATOM 1414 C C . PRO A 1 195 ? -20.378 8.426 8.981 1.00 93.06 195 PRO A C 1
ATOM 1416 O O . PRO A 1 195 ? -20.985 7.407 8.628 1.00 93.06 195 PRO A O 1
ATOM 1419 N N . PHE A 1 196 ? -19.076 8.414 9.269 1.00 94.94 196 PHE A N 1
ATOM 1420 C CA . PHE A 1 196 ? -18.202 7.249 9.127 1.00 94.94 196 PHE A CA 1
ATOM 1421 C C . PHE A 1 196 ? -17.941 6.507 10.437 1.00 94.94 196 PHE A C 1
ATOM 1423 O O . PHE A 1 196 ? -17.087 5.621 10.469 1.00 94.94 196 PHE A O 1
ATOM 1430 N N . THR A 1 197 ? -18.684 6.813 11.505 1.00 96.06 197 THR A N 1
ATOM 1431 C CA . THR A 1 197 ? -18.457 6.203 12.818 1.00 96.06 197 THR A CA 1
ATOM 1432 C C . THR A 1 197 ? -19.673 5.456 13.370 1.00 96.06 197 THR A C 1
ATOM 1434 O O . THR A 1 197 ? -20.833 5.702 13.022 1.00 96.06 197 THR A O 1
ATOM 1437 N N . TYR A 1 198 ? -19.389 4.486 14.235 1.00 96.25 198 TYR A N 1
ATOM 1438 C CA . TYR A 1 198 ? -20.322 4.010 15.246 1.00 96.25 198 TYR A CA 1
ATOM 1439 C C . TYR A 1 198 ? -20.187 4.840 16.518 1.00 96.25 198 TYR A C 1
ATOM 1441 O O . TYR A 1 198 ? -19.162 5.477 16.741 1.00 96.25 198 TYR A O 1
ATOM 1449 N N . ILE A 1 199 ? -21.196 4.767 17.385 1.00 95.75 199 ILE A N 1
ATOM 1450 C CA . ILE A 1 199 ? -21.199 5.436 18.685 1.00 95.75 199 ILE A CA 1
ATOM 1451 C C . ILE A 1 199 ? -21.534 4.456 19.813 1.00 95.75 199 ILE A C 1
ATOM 1453 O O . ILE A 1 199 ? -22.433 3.617 19.688 1.00 95.75 199 ILE A O 1
ATOM 1457 N N . THR A 1 200 ? -20.835 4.577 20.939 1.00 95.94 200 THR A N 1
ATOM 1458 C CA . THR A 1 200 ? -21.121 3.844 22.183 1.00 95.94 200 THR A CA 1
ATOM 1459 C C . THR A 1 200 ? -21.248 4.810 23.360 1.00 95.94 200 THR A C 1
ATOM 1461 O O . THR A 1 200 ? -20.983 6.006 23.255 1.00 95.94 200 THR A O 1
ATOM 1464 N N . GLY A 1 201 ? -21.684 4.313 24.522 1.00 95.06 201 GLY A N 1
ATOM 1465 C CA . GLY A 1 201 ? -21.341 5.008 25.768 1.00 95.06 201 GLY A CA 1
ATOM 1466 C C . GLY A 1 201 ? -19.825 4.989 25.976 1.00 95.06 201 GLY A C 1
ATOM 1467 O O . GLY A 1 201 ? -19.172 4.078 25.466 1.00 95.06 201 GLY A O 1
ATOM 1468 N N . ARG A 1 202 ? -19.300 5.963 26.726 1.00 94.12 202 ARG A N 1
ATOM 1469 C CA . ARG A 1 202 ? -17.873 6.035 27.046 1.00 94.12 202 ARG A CA 1
ATOM 1470 C C . ARG A 1 202 ? -17.366 4.752 27.717 1.00 94.12 202 ARG A C 1
ATOM 1472 O O . ARG A 1 202 ? -17.867 4.360 28.775 1.00 94.12 202 ARG A O 1
ATOM 1479 N N . VAL A 1 203 ? -16.366 4.140 27.106 1.00 94.00 203 VAL A N 1
ATOM 1480 C CA . VAL A 1 203 ? -15.593 2.977 27.544 1.00 94.00 203 VAL A CA 1
ATOM 1481 C C . VAL A 1 203 ? -14.091 3.183 27.362 1.00 94.00 203 VAL A C 1
ATOM 1483 O O . VAL A 1 203 ? -13.347 2.434 27.992 1.00 94.00 203 VAL A O 1
ATOM 1486 N N . THR A 1 204 ? -13.653 4.172 26.577 1.00 91.50 204 THR A N 1
ATOM 1487 C CA . THR A 1 204 ? -12.241 4.542 26.394 1.00 91.50 204 THR A CA 1
ATOM 1488 C C . THR A 1 204 ? -11.890 5.901 27.018 1.00 91.50 204 THR A C 1
ATOM 1490 O O . THR A 1 204 ? -12.744 6.701 27.424 1.00 91.50 204 THR A O 1
ATOM 1493 N N . ASP A 1 205 ? -10.586 6.131 27.134 1.00 87.06 205 ASP A N 1
ATOM 1494 C CA . ASP A 1 205 ? -9.926 7.381 27.492 1.00 87.06 205 ASP A CA 1
ATOM 1495 C C . ASP A 1 205 ? -8.609 7.471 26.696 1.00 87.06 205 ASP A C 1
ATOM 1497 O O . ASP A 1 205 ? -8.314 6.617 25.853 1.00 87.06 205 ASP A O 1
ATOM 1501 N N . GLY A 1 206 ? -7.801 8.500 26.955 1.00 82.00 206 GLY A N 1
ATOM 1502 C CA . GLY A 1 206 ? -6.556 8.744 26.224 1.00 82.00 206 GLY A CA 1
ATOM 1503 C C . GLY A 1 206 ? -5.655 7.507 26.045 1.00 82.00 206 GLY A C 1
ATOM 1504 O O . GLY A 1 206 ? -5.416 6.734 26.973 1.00 82.00 206 GLY A O 1
ATOM 1505 N N . GLY A 1 207 ? -5.094 7.352 24.842 1.00 81.62 207 GLY A N 1
ATOM 1506 C CA . GLY A 1 207 ? -4.130 6.293 24.512 1.00 81.62 207 GLY A CA 1
ATOM 1507 C C . GLY A 1 207 ? -4.724 4.996 23.953 1.00 81.62 207 GLY A C 1
ATOM 1508 O O . GLY A 1 207 ? -3.961 4.099 23.576 1.00 81.62 207 GLY A O 1
ATOM 1509 N N . ASP A 1 208 ? -6.054 4.912 23.865 1.00 90.31 208 ASP A N 1
ATOM 1510 C CA . ASP A 1 208 ? -6.783 3.814 23.217 1.00 90.31 208 ASP A CA 1
ATOM 1511 C C . ASP A 1 208 ? -7.132 4.074 21.754 1.00 90.31 208 ASP A C 1
ATOM 1513 O O . ASP A 1 208 ? -7.646 3.176 21.093 1.00 90.31 208 ASP A O 1
ATOM 1517 N N . SER A 1 209 ? -6.760 5.244 21.238 1.00 94.81 209 SER A N 1
ATOM 1518 C CA . SER A 1 209 ? -6.740 5.614 19.826 1.00 94.81 209 SER A CA 1
ATOM 1519 C C . SER A 1 209 ? -6.391 4.457 18.896 1.00 94.81 209 SER A C 1
ATOM 1521 O O . SER A 1 209 ? -5.349 3.813 19.048 1.00 94.81 209 SER A O 1
ATOM 1523 N N . GLY A 1 210 ? -7.266 4.167 17.934 1.00 96.94 210 GLY A N 1
ATOM 1524 C CA . GLY A 1 210 ? -7.113 3.056 16.993 1.00 96.94 210 GLY A CA 1
ATOM 1525 C C . GLY A 1 210 ? -7.377 1.665 17.575 1.00 96.94 210 GLY A C 1
ATOM 1526 O O . GLY A 1 210 ? -7.255 0.670 16.858 1.00 96.94 210 GLY A O 1
ATOM 1527 N N . GLY A 1 211 ? -7.731 1.569 18.857 1.00 97.38 211 GLY A N 1
ATOM 1528 C CA . GLY A 1 211 ? -8.030 0.326 19.557 1.00 97.38 211 GLY A CA 1
ATOM 1529 C C . GLY A 1 211 ? -9.264 -0.377 18.992 1.00 97.38 211 GLY A C 1
ATOM 1530 O O . GLY A 1 211 ? -10.205 0.285 18.550 1.00 97.38 211 GLY A O 1
ATOM 1531 N N . PRO A 1 212 ? -9.280 -1.719 18.956 1.00 98.25 212 PRO A N 1
ATOM 1532 C CA . PRO A 1 212 ? -10.332 -2.455 18.272 1.00 98.25 212 PRO A CA 1
ATOM 1533 C C . PRO A 1 212 ? -11.646 -2.510 19.051 1.00 98.25 212 PRO A C 1
ATOM 1535 O O . PRO A 1 212 ? -11.671 -2.733 20.264 1.00 98.25 212 PRO A O 1
ATOM 1538 N N . LEU A 1 213 ? -12.744 -2.429 18.299 1.00 98.38 213 LEU A N 1
ATOM 1539 C CA . LEU A 1 213 ? -14.104 -2.704 18.742 1.00 98.38 213 LEU A CA 1
ATOM 1540 C C . LEU A 1 213 ? -14.596 -4.013 18.123 1.00 98.38 213 LEU A C 1
ATOM 1542 O O . LEU A 1 213 ? -14.757 -4.114 16.902 1.00 98.38 213 LEU A O 1
ATOM 1546 N N . PHE A 1 214 ? -14.871 -5.006 18.964 1.00 98.44 214 PHE A N 1
ATOM 1547 C CA . PHE A 1 214 ? -15.372 -6.313 18.541 1.00 98.44 214 PHE A CA 1
ATOM 1548 C C . PHE A 1 214 ? -16.859 -6.464 18.841 1.00 98.44 214 PHE A C 1
ATOM 1550 O O . PHE A 1 214 ? -17.336 -5.968 19.865 1.00 98.44 214 PHE A O 1
ATOM 1557 N N . LEU A 1 215 ? -17.590 -7.215 18.009 1.00 97.69 215 LEU A N 1
ATOM 1558 C CA . LEU A 1 215 ? -18.890 -7.745 18.433 1.00 97.69 215 LEU A CA 1
ATOM 1559 C C . LEU A 1 215 ? -18.692 -8.630 19.666 1.00 97.69 215 LEU A C 1
ATOM 1561 O O . LEU A 1 215 ? -17.837 -9.519 19.674 1.00 97.69 215 LEU A O 1
ATOM 1565 N N . GLU A 1 216 ? -19.489 -8.383 20.704 1.00 97.31 216 GLU A N 1
ATOM 1566 C CA . GLU A 1 216 ? -19.275 -8.967 22.027 1.00 97.31 216 GLU A CA 1
ATOM 1567 C C . GLU A 1 216 ? -19.232 -10.499 21.982 1.00 97.31 216 GLU A C 1
ATOM 1569 O O . GLU A 1 216 ? -20.154 -11.152 21.492 1.00 97.31 216 GLU A O 1
ATOM 1574 N N . GLY A 1 217 ? -18.167 -11.070 22.553 1.00 96.75 217 GLY A N 1
ATOM 1575 C CA . GLY A 1 217 ? -17.961 -12.520 22.621 1.00 96.75 217 GLY A CA 1
ATOM 1576 C C . GLY A 1 217 ? -17.519 -13.163 21.305 1.00 96.75 217 GLY A C 1
ATOM 1577 O O . GLY A 1 217 ? -17.530 -14.388 21.199 1.00 96.75 217 GLY A O 1
ATOM 1578 N N . THR A 1 218 ? -17.135 -12.363 20.310 1.00 97.38 218 THR A N 1
ATOM 1579 C CA . THR A 1 218 ? -16.644 -12.831 19.010 1.00 97.38 218 THR A CA 1
ATOM 1580 C C . THR A 1 218 ? -15.299 -12.186 18.671 1.00 97.38 218 THR A C 1
ATOM 1582 O O . THR A 1 218 ? -14.886 -11.222 19.307 1.00 97.38 218 THR A O 1
ATOM 1585 N N . HIS A 1 219 ? -14.665 -12.674 17.606 1.00 97.56 219 HIS A N 1
ATOM 1586 C CA . HIS A 1 219 ? -13.512 -12.040 16.957 1.00 97.56 219 HIS A CA 1
ATOM 1587 C C . HIS A 1 219 ? -13.930 -11.298 15.676 1.00 97.56 219 HIS A C 1
ATOM 1589 O O . HIS A 1 219 ? -13.187 -11.255 14.698 1.00 97.56 219 HIS A O 1
ATOM 1595 N N . GLN A 1 220 ? -15.164 -10.785 15.614 1.00 98.06 220 GLN A N 1
ATOM 1596 C CA . GLN A 1 220 ? -15.601 -9.944 14.502 1.00 98.06 220 GLN A CA 1
ATOM 1597 C C . GLN A 1 220 ? -15.290 -8.484 14.823 1.00 98.06 220 GLN A C 1
ATOM 1599 O O . GLN A 1 220 ? -15.927 -7.887 15.693 1.00 98.06 220 GLN A O 1
ATOM 1604 N N . LEU A 1 221 ? -14.318 -7.921 14.110 1.00 98.44 221 LEU A N 1
ATOM 1605 C CA . LEU A 1 221 ? -13.913 -6.527 14.236 1.00 98.44 221 LEU A CA 1
ATOM 1606 C C . LEU A 1 221 ? -14.896 -5.642 13.462 1.00 98.44 221 LEU A C 1
ATOM 1608 O O . LEU A 1 221 ? -15.167 -5.888 12.286 1.00 98.44 221 LEU A O 1
ATOM 1612 N N . VAL A 1 222 ? -15.437 -4.620 14.122 1.00 98.12 222 VAL A N 1
ATOM 1613 C CA . VAL A 1 222 ? -16.430 -3.711 13.521 1.00 98.12 222 VAL A CA 1
ATOM 1614 C C . VAL A 1 222 ? -15.964 -2.262 13.463 1.00 98.12 222 VAL A C 1
ATOM 1616 O O . VAL A 1 222 ? -16.416 -1.527 12.587 1.00 98.12 222 VAL A O 1
ATOM 1619 N N . GLY A 1 223 ? -15.058 -1.854 14.351 1.00 97.94 223 GLY A N 1
ATOM 1620 C CA . GLY A 1 223 ? -14.584 -0.476 14.420 1.00 97.94 223 GLY A CA 1
ATOM 1621 C C . GLY A 1 223 ? -13.209 -0.335 15.059 1.00 97.94 223 GLY A C 1
ATOM 1622 O O . GLY A 1 223 ? -12.717 -1.269 15.696 1.00 97.94 223 GLY A O 1
ATOM 1623 N N . THR A 1 224 ? -12.623 0.849 14.915 1.00 98.12 224 THR A N 1
ATOM 1624 C CA . THR A 1 224 ? -11.458 1.301 15.688 1.00 98.12 224 THR A CA 1
ATOM 1625 C C . THR A 1 224 ? -11.767 2.609 16.396 1.00 98.12 224 THR A C 1
ATOM 1627 O O . THR A 1 224 ? -12.486 3.432 15.838 1.00 98.12 224 THR A O 1
ATOM 1630 N N . GLU A 1 225 ? -11.253 2.800 17.609 1.00 97.50 225 GLU A N 1
ATOM 1631 C CA . GLU A 1 225 ? -11.440 4.043 18.371 1.00 97.50 225 GLU A CA 1
ATOM 1632 C C . GLU A 1 225 ? -10.901 5.227 17.559 1.00 97.50 225 GLU A C 1
ATOM 1634 O O . GLU A 1 225 ? -9.781 5.155 17.043 1.00 97.50 225 GLU A O 1
ATOM 1639 N N . ALA A 1 226 ? -11.734 6.253 17.382 1.00 95.31 226 ALA A N 1
ATOM 1640 C CA . ALA A 1 226 ? -11.388 7.463 16.641 1.00 95.31 226 ALA A CA 1
ATOM 1641 C C . ALA A 1 226 ? -11.262 8.670 17.574 1.00 95.31 226 ALA A C 1
ATOM 1643 O O . ALA A 1 226 ? -10.287 9.414 17.496 1.00 95.31 226 ALA A O 1
ATOM 1644 N N . LEU A 1 227 ? -12.266 8.876 18.434 1.00 93.75 227 LEU A N 1
ATOM 1645 C CA . LEU A 1 227 ? -12.269 9.955 19.416 1.00 93.75 227 LEU A CA 1
ATOM 1646 C C . LEU A 1 227 ? -13.272 9.704 20.546 1.00 93.75 227 LEU A C 1
ATOM 1648 O O . LEU A 1 227 ? -14.286 9.014 20.384 1.00 93.75 227 LEU A O 1
ATOM 1652 N N . PHE A 1 228 ? -13.039 10.409 21.649 1.00 92.12 228 PHE A N 1
ATOM 1653 C CA . PHE A 1 228 ? -13.953 10.553 22.774 1.00 92.12 228 PHE A CA 1
ATOM 1654 C C . PHE A 1 228 ? -14.499 11.987 22.838 1.00 92.12 228 PHE A C 1
ATOM 1656 O O . PHE A 1 228 ? -13.734 12.947 22.888 1.00 92.12 228 PHE A O 1
ATOM 1663 N N . ASP A 1 229 ? -15.825 12.139 22.903 1.00 90.81 229 ASP A N 1
ATOM 1664 C CA . ASP A 1 229 ? -16.480 13.434 23.110 1.00 90.81 229 ASP A CA 1
ATOM 1665 C C . ASP A 1 229 ? -16.868 13.619 24.592 1.00 90.81 229 ASP A C 1
ATOM 1667 O O . ASP A 1 229 ? -17.846 13.016 25.069 1.00 90.81 229 ASP A O 1
ATOM 1671 N N . PRO A 1 230 ? -16.164 14.491 25.339 1.00 88.44 230 PRO A N 1
ATOM 1672 C CA . PRO A 1 230 ? -16.472 14.759 26.739 1.00 88.44 230 PRO A CA 1
ATOM 1673 C C . PRO A 1 230 ? -17.801 15.492 26.949 1.00 88.44 230 PRO A C 1
ATOM 1675 O O . PRO A 1 230 ? -18.382 15.384 28.030 1.00 88.44 230 PRO A O 1
ATOM 1678 N N . GLY A 1 231 ? -18.301 16.222 25.948 1.00 90.50 231 GLY A N 1
ATOM 1679 C CA . GLY A 1 231 ? -19.564 16.953 26.021 1.00 90.50 231 GLY A CA 1
ATOM 1680 C C . GLY A 1 231 ? -20.778 16.027 26.015 1.00 90.50 231 GLY A C 1
ATOM 1681 O O . GLY A 1 231 ? -21.749 16.271 26.735 1.00 90.50 231 GLY A O 1
ATOM 1682 N N . THR A 1 232 ? -20.715 14.937 25.249 1.00 91.31 232 THR A N 1
ATOM 1683 C CA . THR A 1 232 ? -21.795 13.938 25.169 1.00 91.31 232 THR A CA 1
ATOM 1684 C C . THR A 1 232 ? -21.511 12.664 25.971 1.00 91.31 232 THR A C 1
ATOM 1686 O O . THR A 1 232 ? -22.423 11.857 26.189 1.00 91.31 232 THR A O 1
ATOM 1689 N N . ASN A 1 233 ? -20.281 12.506 26.471 1.00 94.38 233 ASN A N 1
ATOM 1690 C CA . ASN A 1 233 ? -19.782 11.314 27.153 1.00 94.38 233 ASN A CA 1
ATOM 1691 C C . ASN A 1 233 ? -19.945 10.051 26.281 1.00 94.38 233 ASN A C 1
ATOM 1693 O O . ASN A 1 233 ? -20.535 9.042 26.704 1.00 94.38 233 ASN A O 1
ATOM 1697 N N . LYS A 1 234 ? -19.473 10.151 25.034 1.00 94.88 234 LYS A N 1
ATOM 1698 C CA . LYS A 1 234 ? -19.590 9.137 23.980 1.00 94.88 234 LYS A CA 1
ATOM 1699 C C . LYS A 1 234 ? -18.239 8.861 23.344 1.00 94.88 234 LYS A C 1
ATOM 1701 O O . LYS A 1 234 ? -17.467 9.792 23.148 1.00 94.88 234 LYS A O 1
ATOM 1706 N N . ASP A 1 235 ? -18.036 7.608 22.956 1.00 95.94 235 ASP A N 1
ATOM 1707 C CA . ASP A 1 235 ? -16.913 7.233 22.099 1.00 95.94 235 ASP A CA 1
ATOM 1708 C C . ASP A 1 235 ? -17.424 7.038 20.681 1.00 95.94 235 ASP A C 1
ATOM 1710 O O . ASP A 1 235 ? -18.501 6.454 20.471 1.00 95.94 235 ASP A O 1
ATOM 1714 N N . TYR A 1 236 ? -16.626 7.497 19.726 1.00 96.56 236 TYR A N 1
ATOM 1715 C CA . TYR A 1 236 ? -16.855 7.307 18.308 1.00 96.56 236 TYR A CA 1
ATOM 1716 C C . TYR A 1 236 ? -15.798 6.373 17.736 1.00 96.56 236 TYR A C 1
ATOM 1718 O O . TYR A 1 236 ? -14.611 6.448 18.053 1.00 96.56 236 TYR A O 1
ATOM 1726 N N . TRP A 1 237 ? -16.258 5.485 16.863 1.00 97.56 237 TRP A N 1
ATOM 1727 C CA . TRP A 1 237 ? -15.459 4.389 16.336 1.00 97.56 237 TRP A CA 1
ATOM 1728 C C . TRP A 1 237 ? -15.521 4.398 14.820 1.00 97.56 237 TRP A C 1
ATOM 1730 O O . TRP A 1 237 ? -16.607 4.200 14.275 1.00 97.56 237 TRP A O 1
ATOM 1740 N N . THR A 1 238 ? -14.400 4.582 14.126 1.00 97.62 238 THR A N 1
ATOM 1741 C CA . THR A 1 238 ? -14.367 4.498 12.661 1.00 97.62 238 THR A CA 1
ATOM 1742 C C . THR A 1 238 ? -14.884 3.136 12.215 1.00 97.62 238 THR A C 1
ATOM 1744 O O . THR A 1 238 ? -14.401 2.098 12.667 1.00 97.62 238 THR A O 1
ATOM 1747 N N . ARG A 1 239 ? -15.899 3.135 11.348 1.00 97.50 239 ARG A N 1
ATOM 1748 C CA . ARG A 1 239 ? -16.532 1.926 10.808 1.00 97.50 239 ARG A CA 1
ATOM 1749 C C . ARG A 1 239 ? -15.565 1.192 9.889 1.00 97.50 239 ARG A C 1
ATOM 1751 O O . ARG A 1 239 ? -14.898 1.831 9.088 1.00 97.50 239 ARG A O 1
ATOM 1758 N N . LEU A 1 240 ? -15.530 -0.140 9.948 1.00 97.75 240 LEU A N 1
ATOM 1759 C CA . LEU A 1 240 ? -14.668 -0.953 9.069 1.00 97.75 240 LEU A CA 1
ATOM 1760 C C . LEU A 1 240 ? -15.428 -1.735 7.986 1.00 97.75 240 LEU A C 1
ATOM 1762 O O . LEU A 1 240 ? -14.852 -2.598 7.326 1.00 97.75 240 LEU A O 1
ATOM 1766 N N . ASP A 1 241 ? -16.718 -1.458 7.810 1.00 96.12 241 ASP A N 1
ATOM 1767 C CA . ASP A 1 241 ? -17.569 -2.022 6.758 1.00 96.12 241 ASP A CA 1
ATOM 1768 C C . ASP A 1 241 ? -17.586 -1.151 5.480 1.00 96.12 241 ASP A C 1
ATOM 1770 O O . ASP A 1 241 ? -16.877 -0.151 5.369 1.00 96.12 241 ASP A O 1
ATOM 1774 N N . GLY A 1 242 ? -18.377 -1.540 4.475 1.00 91.94 242 GLY A N 1
ATOM 1775 C CA . GLY A 1 242 ? -18.613 -0.731 3.278 1.00 91.94 242 GLY A CA 1
ATOM 1776 C C . GLY A 1 242 ? -17.347 -0.430 2.467 1.00 91.94 242 GLY A C 1
ATOM 1777 O O . GLY A 1 242 ? -16.618 -1.336 2.058 1.00 91.94 242 GLY A O 1
ATOM 1778 N N . THR A 1 243 ? -17.101 0.853 2.195 1.00 88.12 243 THR A N 1
ATOM 1779 C CA . THR A 1 243 ? -15.922 1.327 1.449 1.00 88.12 243 THR A CA 1
ATOM 1780 C C . THR A 1 243 ? -14.621 1.068 2.205 1.00 88.12 243 THR A C 1
ATOM 1782 O O . THR A 1 243 ? -13.636 0.670 1.583 1.00 88.12 243 THR A O 1
ATOM 1785 N N . VAL A 1 244 ? -14.634 1.200 3.536 1.00 94.62 244 VAL A N 1
ATOM 1786 C CA . VAL A 1 244 ? -13.475 0.929 4.400 1.00 94.62 244 VAL A CA 1
ATOM 1787 C C . VAL A 1 244 ? -13.079 -0.542 4.316 1.00 94.62 244 VAL A C 1
ATOM 1789 O O . VAL A 1 244 ? -11.901 -0.853 4.159 1.00 94.62 244 VAL A O 1
ATOM 1792 N N . TYR A 1 245 ? -14.055 -1.456 4.311 1.00 94.75 245 TYR A N 1
ATOM 1793 C CA . TYR A 1 245 ? -13.799 -2.884 4.100 1.00 94.75 245 TYR A CA 1
ATOM 1794 C C . TYR A 1 245 ? -13.100 -3.153 2.760 1.00 94.75 245 TYR A C 1
ATOM 1796 O O . TYR A 1 245 ? -12.109 -3.884 2.704 1.00 94.75 245 TYR A O 1
ATOM 1804 N N . GLY A 1 246 ? -13.604 -2.558 1.672 1.00 83.44 246 GLY A N 1
ATOM 1805 C CA . GLY A 1 246 ? -13.011 -2.705 0.341 1.00 83.44 246 GLY A CA 1
ATOM 1806 C C . GLY A 1 246 ? -11.569 -2.194 0.290 1.00 83.44 246 GLY A C 1
ATOM 1807 O O . GLY A 1 246 ? -10.689 -2.872 -0.249 1.00 83.44 246 GLY A O 1
ATOM 1808 N N . TRP A 1 247 ? -11.319 -1.041 0.915 1.00 91.12 247 TRP A N 1
ATOM 1809 C CA . TRP A 1 247 ? -9.986 -0.465 1.063 1.00 91.12 247 TRP A CA 1
ATOM 1810 C C . TRP A 1 247 ? -9.057 -1.383 1.873 1.00 91.12 247 TRP A C 1
ATOM 1812 O O . TRP A 1 247 ? -8.012 -1.782 1.356 1.00 91.12 247 TRP A O 1
ATOM 1822 N N . LEU A 1 248 ? -9.463 -1.831 3.066 1.00 94.25 248 LEU A N 1
ATOM 1823 C CA . LEU A 1 248 ? -8.687 -2.756 3.903 1.00 94.25 248 LEU A CA 1
ATOM 1824 C C . LEU A 1 248 ? -8.352 -4.060 3.174 1.00 94.25 248 LEU A C 1
ATOM 1826 O O . LEU A 1 248 ? -7.211 -4.518 3.223 1.00 94.25 248 LEU A O 1
ATOM 1830 N N . ASN A 1 249 ? -9.309 -4.644 2.448 1.00 88.25 249 ASN A N 1
ATOM 1831 C CA . ASN A 1 249 ? -9.067 -5.858 1.671 1.00 88.25 249 ASN A CA 1
ATOM 1832 C C . ASN A 1 249 ? -8.011 -5.638 0.575 1.00 88.25 249 ASN A C 1
ATOM 1834 O O . ASN A 1 249 ? -7.180 -6.515 0.326 1.00 88.25 249 ASN A O 1
ATOM 1838 N N . SER A 1 250 ? -8.008 -4.460 -0.056 1.00 79.31 250 SER A N 1
ATOM 1839 C CA . SER A 1 250 ? -6.979 -4.102 -1.034 1.00 79.31 250 SER A CA 1
ATOM 1840 C C . SER A 1 250 ? -5.597 -3.953 -0.388 1.00 79.31 250 SER A C 1
ATOM 1842 O O . SER A 1 250 ? -4.625 -4.463 -0.946 1.00 79.31 250 SER A O 1
ATOM 1844 N N . MET A 1 251 ? -5.527 -3.368 0.815 1.00 87.56 251 MET A N 1
ATOM 1845 C CA . MET A 1 251 ? -4.283 -3.196 1.571 1.00 87.56 251 MET A CA 1
ATOM 1846 C C . MET A 1 251 ? -3.721 -4.526 2.072 1.00 87.56 251 MET A C 1
ATOM 1848 O O . MET A 1 251 ? -2.526 -4.779 1.945 1.00 87.56 251 MET A O 1
ATOM 1852 N N . VAL A 1 252 ? -4.568 -5.431 2.570 1.00 91.31 252 VAL A N 1
ATOM 1853 C CA . VAL A 1 252 ? -4.136 -6.784 2.951 1.00 91.31 252 VAL A CA 1
ATOM 1854 C C . VAL A 1 252 ? -3.630 -7.563 1.740 1.00 91.31 252 VAL A C 1
ATOM 1856 O O . VAL A 1 252 ? -2.566 -8.182 1.802 1.00 91.31 252 VAL A O 1
ATOM 1859 N N . SER A 1 253 ? -4.344 -7.498 0.616 1.00 82.25 253 SER A N 1
ATOM 1860 C CA . SER A 1 253 ? -3.962 -8.213 -0.607 1.00 82.25 253 SER A CA 1
ATOM 1861 C C . SER A 1 253 ? -2.598 -7.765 -1.146 1.00 82.25 253 SER A C 1
ATOM 1863 O O . SER A 1 253 ? -1.813 -8.604 -1.587 1.00 82.25 253 SER A O 1
ATOM 1865 N N . SER A 1 254 ? -2.276 -6.470 -1.071 1.00 74.81 254 SER A N 1
ATOM 1866 C CA . SER A 1 254 ? -0.972 -5.944 -1.499 1.00 74.81 254 SER A CA 1
ATOM 1867 C C . SER A 1 254 ? 0.170 -6.219 -0.508 1.00 74.81 254 SER A C 1
ATOM 1869 O O . SER A 1 254 ? 1.333 -6.148 -0.902 1.00 74.81 254 SER A O 1
ATOM 1871 N N . HIS A 1 255 ? -0.129 -6.613 0.738 1.00 83.94 255 HIS A N 1
ATOM 1872 C CA . HIS A 1 255 ? 0.859 -6.763 1.821 1.00 83.94 255 HIS A CA 1
ATOM 1873 C C . HIS A 1 255 ? 0.943 -8.180 2.413 1.00 83.94 255 HIS A C 1
ATOM 1875 O O . HIS A 1 255 ? 1.262 -8.371 3.588 1.00 83.94 255 HIS A O 1
ATOM 1881 N N . GLY A 1 256 ? 0.737 -9.199 1.576 1.00 82.69 256 GLY A N 1
ATOM 1882 C CA . GLY A 1 256 ? 0.953 -10.602 1.943 1.00 82.69 256 GLY A CA 1
ATOM 1883 C C . GLY A 1 256 ? -0.304 -11.392 2.279 1.00 82.69 256 GLY A C 1
ATOM 1884 O O . GLY A 1 256 ? -0.185 -12.468 2.852 1.00 82.69 256 GLY A O 1
ATOM 1885 N N . GLY A 1 257 ? -1.478 -10.868 1.925 1.00 88.25 257 GLY A N 1
ATOM 1886 C CA . GLY A 1 257 ? -2.737 -11.598 1.977 1.00 88.25 257 GLY A CA 1
ATOM 1887 C C . GLY A 1 257 ? -3.219 -11.926 3.391 1.00 88.25 257 GLY A C 1
ATOM 1888 O O . GLY A 1 257 ? -2.528 -11.733 4.392 1.00 88.25 257 GLY A O 1
ATOM 1889 N N . TRP A 1 258 ? -4.445 -12.442 3.470 1.00 90.25 258 TRP A N 1
ATOM 1890 C CA . TRP A 1 258 ? -5.082 -12.822 4.735 1.00 90.25 258 TRP A CA 1
ATOM 1891 C C . TRP A 1 258 ? -4.450 -14.064 5.380 1.00 90.25 258 TRP A C 1
ATOM 1893 O O . TRP A 1 258 ? -4.507 -14.223 6.596 1.00 90.25 258 TRP A O 1
ATOM 1903 N N . ASP A 1 259 ? -3.822 -14.933 4.586 1.00 86.62 259 ASP A N 1
ATOM 1904 C CA . ASP A 1 259 ? -3.140 -16.146 5.051 1.00 86.62 259 ASP A CA 1
ATOM 1905 C C . ASP A 1 259 ? -1.632 -15.944 5.293 1.00 86.62 259 ASP A C 1
ATOM 1907 O O . ASP A 1 259 ? -0.940 -16.863 5.734 1.00 86.62 259 ASP A O 1
ATOM 1911 N N . GLY A 1 260 ? -1.104 -14.745 5.018 1.00 78.00 260 GLY A N 1
ATOM 1912 C CA . GLY A 1 260 ? 0.326 -14.441 5.126 1.00 78.00 260 GLY A CA 1
ATOM 1913 C C . GLY A 1 260 ? 1.162 -14.960 3.972 1.00 78.00 260 GLY A C 1
ATOM 1914 O O . GLY A 1 260 ? 2.389 -14.793 4.000 1.00 78.00 260 GLY A O 1
ATOM 1915 N N . SER A 1 261 ? 0.534 -15.589 2.977 1.00 76.50 261 SER A N 1
ATOM 1916 C CA . SER A 1 261 ? 1.207 -15.941 1.744 1.00 76.50 261 SER A CA 1
ATOM 1917 C C . SER A 1 261 ? 1.494 -14.661 0.967 1.00 76.50 261 SER A C 1
ATOM 1919 O O . SER A 1 261 ? 0.625 -13.904 0.536 1.00 76.50 261 SER A O 1
ATOM 1921 N N . LEU A 1 262 ? 2.784 -14.380 0.817 1.00 77.50 262 LEU A N 1
ATOM 1922 C CA . LEU A 1 262 ? 3.217 -13.285 -0.032 1.00 77.50 262 LEU A CA 1
ATOM 1923 C C . LEU A 1 262 ? 2.749 -13.573 -1.463 1.00 77.50 262 LEU A C 1
ATOM 1925 O O . LEU A 1 262 ? 2.913 -14.711 -1.915 1.00 77.50 262 LEU A O 1
ATOM 1929 N N . PRO A 1 263 ? 2.193 -12.577 -2.175 1.00 80.12 263 PRO A N 1
ATOM 1930 C CA . PRO A 1 263 ? 1.743 -12.786 -3.540 1.00 80.12 263 PRO A CA 1
ATOM 1931 C C . PRO A 1 263 ? 2.902 -13.317 -4.386 1.00 80.12 263 PRO A C 1
ATOM 1933 O O . PRO A 1 263 ? 4.006 -12.764 -4.366 1.00 80.12 263 PRO A O 1
ATOM 1936 N N . VAL A 1 264 ? 2.642 -14.416 -5.096 1.00 88.69 264 VAL A N 1
ATOM 1937 C CA . VAL A 1 264 ? 3.559 -14.977 -6.087 1.00 88.69 264 VAL A CA 1
ATOM 1938 C C . VAL A 1 264 ? 3.135 -14.460 -7.447 1.00 88.69 264 VAL A C 1
ATOM 1940 O O . VAL A 1 264 ? 2.040 -14.749 -7.927 1.00 88.69 264 VAL A O 1
ATOM 1943 N N . TYR A 1 265 ? 4.015 -13.696 -8.072 1.00 92.62 265 TYR A N 1
ATOM 1944 C CA . TYR A 1 265 ? 3.751 -13.063 -9.344 1.00 92.62 265 TYR A CA 1
ATOM 1945 C C . TYR A 1 265 ? 4.285 -13.897 -10.512 1.00 92.62 265 TYR A C 1
ATOM 1947 O O . TYR A 1 265 ? 5.470 -14.212 -10.591 1.00 92.62 265 TYR A O 1
ATOM 1955 N N . THR A 1 266 ? 3.407 -14.206 -11.456 1.00 95.12 266 THR A N 1
ATOM 1956 C CA . THR A 1 266 ? 3.747 -14.442 -12.868 1.00 95.12 266 THR A CA 1
ATOM 1957 C C . THR A 1 266 ? 3.991 -13.102 -13.584 1.00 95.12 266 THR A C 1
ATOM 1959 O O . THR A 1 266 ? 3.566 -12.069 -13.051 1.00 95.12 266 THR A O 1
ATOM 1962 N N . PRO A 1 267 ? 4.606 -13.077 -14.785 1.00 94.25 267 PRO A N 1
ATOM 1963 C CA . PRO A 1 267 ? 4.831 -11.827 -15.520 1.00 94.25 267 PRO A CA 1
ATOM 1964 C C . PRO A 1 267 ? 3.552 -10.992 -15.704 1.00 94.25 267 PRO A C 1
ATOM 1966 O O . PRO A 1 267 ? 3.520 -9.812 -15.363 1.00 94.25 267 PRO A O 1
ATOM 1969 N N . LEU A 1 268 ? 2.450 -11.623 -16.126 1.00 93.62 268 LEU A N 1
ATOM 1970 C CA . LEU A 1 268 ? 1.175 -10.927 -16.337 1.00 93.62 268 LEU A CA 1
ATOM 1971 C C . LEU A 1 268 ? 0.532 -10.448 -15.028 1.00 93.62 268 LEU A C 1
ATOM 1973 O O . LEU A 1 268 ? -0.021 -9.352 -14.972 1.00 93.62 268 LEU A O 1
ATOM 1977 N N . THR A 1 269 ? 0.621 -11.232 -13.950 1.00 93.12 269 THR A N 1
ATOM 1978 C CA . THR A 1 269 ? 0.074 -10.802 -12.650 1.00 93.12 269 THR A CA 1
ATOM 1979 C C . THR A 1 269 ? 0.910 -9.698 -12.004 1.00 93.12 269 THR A C 1
ATOM 1981 O O . THR A 1 269 ? 0.344 -8.860 -11.311 1.00 93.12 269 THR A O 1
ATOM 1984 N N . LEU A 1 270 ? 2.231 -9.666 -12.236 1.00 93.19 270 LEU A N 1
ATOM 1985 C CA . LEU A 1 270 ? 3.078 -8.548 -11.813 1.00 93.19 270 LEU A CA 1
ATOM 1986 C C . LEU A 1 270 ? 2.670 -7.273 -12.548 1.00 93.19 270 LEU A C 1
ATOM 1988 O O . LEU A 1 270 ? 2.480 -6.241 -11.913 1.00 93.19 270 LEU A O 1
ATOM 1992 N N . LYS A 1 271 ? 2.465 -7.367 -13.864 1.00 93.38 271 LYS A N 1
ATOM 1993 C CA . LYS A 1 271 ? 1.974 -6.263 -14.690 1.00 93.38 271 LYS A CA 1
ATOM 1994 C C . LYS A 1 271 ? 0.650 -5.703 -14.202 1.00 93.38 271 LYS A C 1
ATOM 1996 O O . LYS A 1 271 ? 0.557 -4.506 -13.943 1.00 93.38 271 LYS A O 1
ATOM 2001 N N . ALA A 1 272 ? -0.337 -6.564 -13.979 1.00 90.50 272 ALA A N 1
ATOM 2002 C CA . ALA A 1 272 ? -1.619 -6.143 -13.429 1.00 90.50 272 ALA A CA 1
ATOM 2003 C C . ALA A 1 272 ? -1.475 -5.496 -12.037 1.00 90.50 272 ALA A C 1
ATOM 2005 O O . ALA A 1 272 ? -2.111 -4.480 -11.759 1.00 90.50 272 ALA A O 1
ATOM 2006 N N . ALA A 1 273 ? -0.624 -6.051 -11.166 1.00 89.31 273 ALA A N 1
ATOM 2007 C CA . ALA A 1 273 ? -0.393 -5.506 -9.831 1.00 89.31 273 ALA A CA 1
ATOM 2008 C C . ALA A 1 273 ? 0.308 -4.139 -9.866 1.00 89.31 273 ALA A C 1
ATOM 2010 O O . ALA A 1 273 ? -0.082 -3.248 -9.116 1.00 89.31 273 ALA A O 1
ATOM 2011 N N . ALA A 1 274 ? 1.301 -3.954 -10.739 1.00 91.81 274 ALA A N 1
ATOM 2012 C CA . ALA A 1 274 ? 2.032 -2.697 -10.887 1.00 91.81 274 ALA A CA 1
ATOM 2013 C C . ALA A 1 274 ? 1.124 -1.602 -11.446 1.00 91.81 274 ALA A C 1
ATOM 2015 O O . ALA A 1 274 ? 1.077 -0.498 -10.906 1.00 91.81 274 ALA A O 1
ATOM 2016 N N . LEU A 1 275 ? 0.331 -1.943 -12.462 1.00 91.94 275 LEU A N 1
ATOM 2017 C CA . LEU A 1 275 ? -0.677 -1.059 -13.030 1.00 91.94 275 LEU A CA 1
ATOM 2018 C C . LEU A 1 275 ? -1.681 -0.599 -11.971 1.00 91.94 275 LEU A C 1
ATOM 2020 O O . LEU A 1 275 ? -1.920 0.595 -11.800 1.00 91.94 275 LEU A O 1
ATOM 2024 N N . LYS A 1 276 ? -2.217 -1.557 -11.206 1.00 87.06 276 LYS A N 1
ATOM 2025 C CA . LYS A 1 276 ? -3.141 -1.278 -10.110 1.00 87.06 276 LYS A CA 1
ATOM 2026 C C . LYS A 1 276 ? -2.502 -0.377 -9.053 1.00 87.06 276 LYS A C 1
ATOM 2028 O O . LYS A 1 276 ? -3.119 0.610 -8.677 1.00 87.06 276 LYS A O 1
ATOM 2033 N N . ALA A 1 277 ? -1.295 -0.702 -8.589 1.00 87.00 277 ALA A N 1
ATOM 2034 C CA . ALA A 1 277 ? -0.593 0.064 -7.560 1.00 87.00 277 ALA A CA 1
ATOM 2035 C C . ALA A 1 277 ? -0.354 1.515 -7.991 1.00 87.00 277 ALA A C 1
ATOM 2037 O O . ALA A 1 277 ? -0.639 2.438 -7.233 1.00 87.00 277 ALA A O 1
ATOM 2038 N N . LEU A 1 278 ? 0.104 1.718 -9.229 1.00 88.25 278 LEU A N 1
ATOM 2039 C CA . LEU A 1 278 ? 0.346 3.049 -9.768 1.00 88.25 278 LEU A CA 1
ATOM 2040 C C . LEU A 1 278 ? -0.949 3.852 -9.924 1.00 88.25 278 LEU A C 1
ATOM 2042 O O . LEU A 1 278 ? -1.002 5.000 -9.493 1.00 88.25 278 LEU A O 1
ATOM 2046 N N . CYS A 1 279 ? -1.998 3.261 -10.504 1.00 88.31 279 CYS A N 1
ATOM 2047 C CA . CYS A 1 279 ? -3.261 3.967 -10.717 1.00 88.31 279 CYS A CA 1
ATOM 2048 C C . CYS A 1 279 ? -4.021 4.227 -9.413 1.00 88.31 279 CYS A C 1
ATOM 2050 O O . CYS A 1 279 ? -4.620 5.289 -9.270 1.00 88.31 279 CYS A O 1
ATOM 2052 N N . ASP A 1 280 ? -3.958 3.316 -8.438 1.00 82.38 280 ASP A N 1
ATOM 2053 C CA . ASP A 1 280 ? -4.479 3.568 -7.092 1.00 82.38 280 ASP A CA 1
ATOM 2054 C C . ASP A 1 280 ? -3.716 4.719 -6.433 1.00 82.38 280 ASP A C 1
ATOM 2056 O O . ASP A 1 280 ? -4.322 5.603 -5.826 1.00 82.38 280 ASP A O 1
ATOM 2060 N N . ARG A 1 281 ? -2.385 4.744 -6.577 1.00 83.50 281 ARG A N 1
ATOM 2061 C CA . ARG A 1 281 ? -1.574 5.823 -6.023 1.00 83.50 281 ARG A CA 1
ATOM 2062 C C . ARG A 1 281 ? -1.871 7.162 -6.691 1.00 83.50 281 ARG A C 1
ATOM 2064 O O . ARG A 1 281 ? -1.997 8.160 -5.986 1.00 83.50 281 ARG A O 1
ATOM 2071 N N . ALA A 1 282 ? -2.032 7.185 -8.010 1.00 82.62 282 ALA A N 1
ATOM 2072 C CA . ALA A 1 282 ? -2.422 8.382 -8.743 1.00 82.62 282 ALA A CA 1
ATOM 2073 C C . ALA A 1 282 ? -3.803 8.882 -8.286 1.00 82.62 282 ALA A C 1
ATOM 2075 O O . ALA A 1 282 ? -3.922 10.040 -7.891 1.00 82.62 282 ALA A O 1
ATOM 2076 N N . GLN A 1 283 ? -4.804 7.996 -8.243 1.00 80.50 283 GLN A N 1
ATOM 2077 C CA . GLN A 1 283 ? -6.170 8.326 -7.836 1.00 80.50 283 GLN A CA 1
ATOM 2078 C C . GLN A 1 283 ? -6.224 8.842 -6.399 1.00 80.50 283 GLN A C 1
ATOM 2080 O O . GLN A 1 283 ? -6.636 9.966 -6.146 1.00 80.50 283 GLN A O 1
ATOM 2085 N N . PHE A 1 284 ? -5.809 8.026 -5.436 1.00 75.94 284 PHE A N 1
ATOM 2086 C CA . PHE A 1 284 ? -6.034 8.347 -4.033 1.00 75.94 284 PHE A CA 1
ATOM 2087 C C . PHE A 1 284 ? -4.937 9.261 -3.494 1.00 75.94 284 PHE A C 1
ATOM 2089 O O . PHE A 1 284 ? -5.218 10.200 -2.761 1.00 75.94 284 PHE A O 1
ATOM 2096 N N . GLY A 1 285 ? -3.682 9.031 -3.878 1.00 70.44 285 GLY A N 1
ATOM 2097 C CA . GLY A 1 285 ? -2.541 9.749 -3.319 1.00 70.44 285 GLY A CA 1
ATOM 2098 C C . GLY A 1 285 ? -2.216 11.080 -3.987 1.00 70.44 285 GLY A C 1
ATOM 2099 O O . GLY A 1 285 ? -1.792 11.992 -3.278 1.00 70.44 285 GLY A O 1
ATOM 2100 N N . CYS A 1 286 ? -2.345 11.177 -5.316 1.00 76.44 286 CYS A N 1
ATOM 2101 C CA . CYS A 1 286 ? -1.795 12.310 -6.066 1.00 76.44 286 CYS A CA 1
ATOM 2102 C C . CYS A 1 286 ? -2.846 13.303 -6.546 1.00 76.44 286 CYS A C 1
ATOM 2104 O O . CYS A 1 286 ? -2.705 14.503 -6.321 1.00 76.44 286 CYS A O 1
ATOM 2106 N N . CYS A 1 287 ? -3.892 12.813 -7.197 1.00 75.00 287 CYS A N 1
ATOM 2107 C CA . CYS A 1 287 ? -4.917 13.659 -7.798 1.00 75.00 287 CYS A CA 1
ATOM 2108 C C . CYS A 1 287 ? -6.111 13.850 -6.845 1.00 75.00 287 CYS A C 1
ATOM 2110 O O . CYS A 1 287 ? -6.833 14.843 -6.912 1.00 75.00 287 CYS A O 1
ATOM 2112 N N . GLY A 1 288 ? -6.309 12.913 -5.911 1.00 68.19 288 GLY A N 1
ATOM 2113 C CA . GLY A 1 288 ? -7.578 12.763 -5.207 1.00 68.19 288 GLY A CA 1
ATOM 2114 C C . GLY A 1 288 ? -8.688 12.343 -6.179 1.00 68.19 288 GLY A C 1
ATOM 2115 O O . GLY A 1 288 ? -8.436 11.940 -7.314 1.00 68.19 288 GLY A O 1
ATOM 2116 N N . ASP A 1 289 ? -9.950 12.519 -5.784 1.00 63.50 289 ASP A N 1
ATOM 2117 C CA . ASP A 1 289 ? -11.097 12.222 -6.662 1.00 63.50 289 ASP A CA 1
ATOM 2118 C C . ASP A 1 289 ? -11.223 13.178 -7.867 1.00 63.50 289 ASP A C 1
ATOM 2120 O O . ASP A 1 289 ? -12.167 13.070 -8.652 1.00 63.50 289 ASP A O 1
ATOM 2124 N N . LYS A 1 290 ? -10.294 14.130 -8.021 1.00 58.50 290 LYS A N 1
ATOM 2125 C CA . LYS A 1 290 ? -1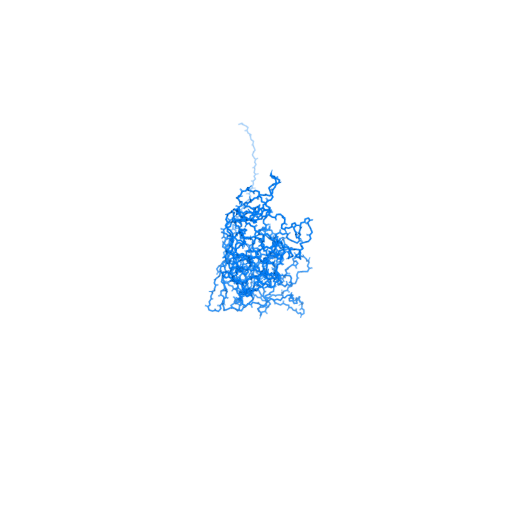0.278 15.133 -9.084 1.00 58.50 290 LYS A CA 1
ATOM 2126 C C . LYS A 1 290 ? -8.983 15.018 -9.903 1.00 58.50 290 LYS A C 1
ATOM 2128 O O . LYS A 1 290 ? -7.921 15.411 -9.446 1.00 58.50 290 LYS A O 1
ATOM 2133 N N . GLY A 1 291 ? -9.076 14.532 -11.133 1.00 59.12 291 GLY A N 1
ATOM 2134 C CA . GLY A 1 291 ? -8.084 14.757 -12.184 1.00 59.12 291 GLY A CA 1
ATOM 2135 C C . GLY A 1 291 ? -7.968 16.236 -12.581 1.00 59.12 291 GLY A C 1
ATOM 2136 O O . GLY A 1 291 ? -8.592 17.136 -11.992 1.00 59.12 291 GLY A O 1
ATOM 2137 N N . ALA A 1 292 ? -7.145 16.521 -13.589 1.00 60.94 292 ALA A N 1
ATOM 2138 C CA . ALA A 1 292 ? -6.863 17.898 -13.978 1.00 60.94 292 ALA A CA 1
ATOM 2139 C C . ALA A 1 292 ? -8.104 18.701 -14.370 1.00 60.94 292 ALA A C 1
ATOM 2141 O O . ALA A 1 292 ? -9.082 18.210 -14.936 1.00 60.94 292 ALA A O 1
ATOM 2142 N N . GLY A 1 293 ? -8.065 19.990 -14.025 1.00 66.25 293 GLY A N 1
ATOM 2143 C CA . GLY A 1 293 ? -9.191 20.898 -14.233 1.00 66.25 293 GLY A CA 1
ATOM 2144 C C . GLY A 1 293 ? -10.418 20.586 -13.365 1.00 66.25 293 GLY A C 1
ATOM 2145 O O . GLY A 1 293 ? -11.461 21.204 -13.564 1.00 66.25 293 GLY A O 1
ATOM 2146 N N . GLY A 1 294 ? -10.311 19.661 -12.401 1.00 72.06 294 GLY A N 1
ATOM 2147 C CA . GLY A 1 294 ? -11.399 19.281 -11.501 1.00 72.06 294 GLY A CA 1
ATOM 2148 C C . GLY A 1 294 ? -12.319 18.177 -12.031 1.00 72.06 294 GLY A C 1
ATOM 2149 O O . GLY A 1 294 ? -13.347 17.919 -11.402 1.00 72.06 294 GLY A O 1
ATOM 2150 N N . ALA A 1 295 ? -11.986 17.548 -13.165 1.00 78.31 295 ALA A N 1
ATOM 2151 C CA . ALA A 1 295 ? -12.707 16.379 -13.674 1.00 78.31 295 ALA A CA 1
ATOM 2152 C C . ALA A 1 295 ? -12.469 15.157 -12.768 1.00 78.31 295 ALA A C 1
ATOM 2154 O O . ALA A 1 295 ? -11.439 15.110 -12.118 1.00 78.31 295 ALA A O 1
ATOM 2155 N N . PRO A 1 296 ? -13.366 14.162 -12.686 1.00 80.38 296 PRO A N 1
ATOM 2156 C CA . PRO A 1 296 ? -13.091 12.941 -11.929 1.00 80.38 296 PRO A CA 1
ATOM 2157 C C . PRO A 1 296 ? -11.916 12.149 -12.518 1.00 80.38 296 PRO A C 1
ATOM 2159 O O . PRO A 1 296 ? -11.825 12.042 -13.739 1.00 80.38 296 PRO A O 1
ATOM 2162 N N . PHE A 1 297 ? -11.072 11.558 -11.666 1.00 81.81 297 PHE A N 1
ATOM 2163 C CA . PHE A 1 297 ? -9.963 10.696 -12.102 1.00 81.81 297 PHE A CA 1
ATOM 2164 C C . PHE A 1 297 ? -10.461 9.535 -12.982 1.00 81.81 297 PHE A C 1
ATOM 2166 O O . PHE A 1 297 ? -11.313 8.740 -12.567 1.00 81.81 297 PHE A O 1
ATOM 2173 N N . ASN A 1 298 ? -9.916 9.399 -14.191 1.00 87.69 298 ASN A N 1
ATOM 2174 C CA . ASN A 1 298 ? -10.275 8.336 -15.120 1.00 87.69 298 ASN A CA 1
ATOM 2175 C C . ASN A 1 298 ? -9.341 7.129 -14.979 1.00 87.69 298 ASN A C 1
ATOM 2177 O O . ASN A 1 298 ? -8.338 6.986 -15.681 1.00 87.69 298 ASN A O 1
ATOM 2181 N N . ARG A 1 299 ? -9.733 6.190 -14.112 1.00 86.75 299 ARG A N 1
ATOM 2182 C CA . ARG A 1 299 ? -8.985 4.945 -13.890 1.00 86.75 299 ARG A CA 1
ATOM 2183 C C . ARG A 1 299 ? -8.721 4.152 -15.170 1.00 86.75 299 ARG A C 1
ATOM 2185 O O . ARG A 1 299 ? -7.615 3.655 -15.345 1.00 86.75 299 ARG A O 1
ATOM 2192 N N . GLY A 1 300 ? -9.706 4.043 -16.062 1.00 90.56 300 GLY A N 1
ATOM 2193 C CA . GLY A 1 300 ? -9.544 3.296 -17.312 1.00 90.56 300 GLY A CA 1
ATOM 2194 C C . GLY A 1 300 ? -8.500 3.924 -18.237 1.00 90.56 300 GLY A C 1
ATOM 2195 O O . GLY A 1 300 ? -7.767 3.206 -18.911 1.00 90.56 300 GLY A O 1
ATOM 2196 N N . LEU A 1 301 ? -8.392 5.257 -18.234 1.00 90.31 301 LEU A N 1
ATOM 2197 C CA . LEU A 1 301 ? -7.353 5.971 -18.972 1.00 90.31 301 LEU A CA 1
ATOM 2198 C C . LEU A 1 301 ? -5.972 5.775 -18.338 1.00 90.31 301 LEU A C 1
ATOM 2200 O O . LEU A 1 301 ? -5.021 5.516 -19.070 1.00 90.31 301 LEU A O 1
ATOM 2204 N N . CYS A 1 302 ? -5.875 5.805 -17.004 1.00 89.62 302 CYS A N 1
ATOM 2205 C CA . CYS A 1 302 ? -4.637 5.462 -16.298 1.00 89.62 302 CYS A CA 1
ATOM 2206 C C . CYS A 1 302 ? -4.167 4.047 -16.642 1.00 89.62 302 CYS A C 1
ATOM 2208 O O . CYS A 1 302 ? -3.020 3.849 -17.041 1.00 89.62 302 CYS A O 1
ATOM 2210 N N . GLU A 1 303 ? -5.071 3.069 -16.563 1.00 90.81 303 GLU A N 1
ATOM 2211 C CA . GLU A 1 303 ? -4.761 1.673 -16.866 1.00 90.81 303 GLU A CA 1
ATOM 2212 C C . GLU A 1 303 ? -4.340 1.485 -18.334 1.00 90.81 303 GLU A C 1
ATOM 2214 O O . GLU A 1 303 ? -3.420 0.720 -18.617 1.00 90.81 303 GLU A O 1
ATOM 2219 N N . ALA A 1 304 ? -4.958 2.215 -19.268 1.00 90.44 304 ALA A N 1
ATOM 2220 C CA . ALA A 1 304 ? -4.588 2.178 -20.681 1.00 90.44 304 ALA A CA 1
ATOM 2221 C C . ALA A 1 304 ? -3.226 2.834 -20.960 1.00 90.44 304 ALA A C 1
ATOM 2223 O O . ALA A 1 304 ? -2.440 2.302 -21.740 1.00 90.44 304 ALA A O 1
ATOM 2224 N N . TYR A 1 305 ? -2.932 3.972 -20.329 1.00 86.19 305 TYR A N 1
ATOM 2225 C CA . TYR A 1 305 ? -1.676 4.699 -20.528 1.00 86.19 305 TYR A CA 1
ATOM 2226 C C . TYR A 1 305 ? -0.483 3.969 -19.908 1.00 86.19 305 TYR A C 1
ATOM 2228 O O . TYR A 1 305 ? 0.604 3.932 -20.475 1.00 86.19 305 TYR A O 1
ATOM 2236 N N . MET A 1 306 ? -0.705 3.341 -18.755 1.00 87.94 306 MET A N 1
ATOM 2237 C CA . MET A 1 306 ? 0.307 2.585 -18.023 1.00 87.94 306 MET A CA 1
ATOM 2238 C C . MET A 1 306 ? 0.306 1.096 -18.391 1.00 87.94 306 MET A C 1
ATOM 2240 O O . MET A 1 306 ? 0.957 0.295 -17.715 1.00 87.94 306 MET A O 1
ATOM 2244 N N . ALA A 1 307 ? -0.397 0.708 -19.462 1.00 89.12 307 ALA A N 1
ATOM 2245 C CA . ALA A 1 307 ? -0.508 -0.679 -19.894 1.00 89.12 307 ALA A CA 1
ATOM 2246 C C . ALA A 1 307 ? 0.860 -1.313 -20.177 1.00 89.12 307 ALA A C 1
ATOM 2248 O O . ALA A 1 307 ? 1.007 -2.508 -19.981 1.00 89.12 307 ALA A O 1
ATOM 2249 N N . ASP A 1 308 ? 1.888 -0.554 -20.550 1.00 85.94 308 ASP A N 1
ATOM 2250 C CA . ASP A 1 308 ? 3.243 -1.087 -20.765 1.00 85.94 308 ASP A CA 1
ATOM 2251 C C . ASP A 1 308 ? 4.130 -1.051 -19.505 1.00 85.94 308 ASP A C 1
ATOM 2253 O O . ASP A 1 308 ? 5.322 -1.361 -19.548 1.00 85.94 308 ASP A O 1
ATOM 2257 N N . GLY A 1 309 ? 3.548 -0.725 -18.349 1.00 86.12 309 GLY A N 1
ATOM 2258 C CA . GLY A 1 309 ? 4.243 -0.560 -17.076 1.00 86.12 309 GLY A CA 1
ATOM 2259 C C . GLY A 1 309 ? 4.922 0.804 -16.933 1.00 86.12 309 GLY A C 1
ATOM 2260 O O . GLY A 1 309 ? 4.971 1.614 -17.859 1.00 86.12 309 GLY A O 1
ATOM 2261 N N . LEU A 1 310 ? 5.469 1.069 -15.743 1.00 84.44 310 LEU A N 1
ATOM 2262 C CA . LEU A 1 310 ? 6.221 2.299 -15.482 1.00 84.44 310 LEU A CA 1
ATOM 2263 C C . LEU A 1 310 ? 7.447 2.364 -16.396 1.00 84.44 310 LEU A C 1
ATOM 2265 O O . LEU A 1 310 ? 8.244 1.427 -16.388 1.00 84.44 310 LEU A O 1
ATOM 2269 N N . GLU A 1 311 ? 7.603 3.452 -17.156 1.00 81.69 311 GLU A N 1
ATOM 2270 C CA . GLU A 1 311 ? 8.713 3.627 -18.109 1.00 81.69 311 GLU A CA 1
ATOM 2271 C C . GLU A 1 311 ? 8.855 2.456 -19.093 1.00 81.69 311 GLU A C 1
ATOM 2273 O O . GLU A 1 311 ? 9.970 2.084 -19.456 1.00 81.69 311 GLU A O 1
ATOM 2278 N N . TYR A 1 312 ? 7.732 1.854 -19.501 1.00 84.38 312 TYR A N 1
ATOM 2279 C CA . TYR A 1 312 ? 7.702 0.694 -20.399 1.00 84.38 312 TYR A CA 1
ATOM 2280 C C . TYR A 1 312 ? 8.390 -0.557 -19.824 1.00 84.38 312 TYR A C 1
ATOM 2282 O O . TYR A 1 312 ? 8.770 -1.462 -20.566 1.00 84.38 312 TYR A O 1
ATOM 2290 N N . SER A 1 313 ? 8.527 -0.644 -18.492 1.00 84.12 313 SER A N 1
ATOM 2291 C CA . SER A 1 313 ? 9.175 -1.767 -17.784 1.00 84.12 313 SER A CA 1
ATOM 2292 C C . SER A 1 313 ? 8.578 -3.141 -18.037 1.00 84.12 313 SER A C 1
ATOM 2294 O O . SER A 1 313 ? 9.184 -4.156 -17.693 1.00 84.12 313 SER A O 1
ATOM 2296 N N . MET A 1 314 ? 7.390 -3.181 -18.626 1.00 88.00 314 MET A N 1
ATOM 2297 C CA . MET A 1 314 ? 6.636 -4.392 -18.902 1.00 88.00 314 MET A CA 1
ATOM 2298 C C . MET A 1 314 ? 6.154 -4.431 -20.361 1.00 88.00 314 MET A C 1
ATOM 2300 O O . MET A 1 314 ? 5.256 -5.213 -20.693 1.00 88.00 314 MET A O 1
ATOM 2304 N N . SER A 1 315 ? 6.757 -3.599 -21.225 1.00 86.38 315 SER A N 1
ATOM 2305 C CA . SER A 1 315 ? 6.540 -3.608 -22.672 1.00 86.38 315 SER A CA 1
ATOM 2306 C C . SER A 1 315 ? 6.897 -4.976 -23.247 1.00 86.38 315 SER A C 1
ATOM 2308 O O . SER A 1 315 ? 7.818 -5.663 -22.798 1.00 86.38 315 SER A O 1
ATOM 2310 N N . GLY A 1 316 ? 6.130 -5.392 -24.249 1.00 86.12 316 GLY A N 1
ATOM 2311 C CA . GLY A 1 316 ? 6.337 -6.659 -24.934 1.00 86.12 316 GLY A CA 1
ATOM 2312 C C . GLY A 1 316 ? 5.784 -7.882 -24.206 1.00 86.12 316 GLY A C 1
ATOM 2313 O O . GLY A 1 316 ? 5.762 -8.931 -24.826 1.00 86.12 316 GLY A O 1
ATOM 2314 N N . LEU A 1 317 ? 5.267 -7.794 -22.970 1.00 90.31 317 LEU A N 1
ATOM 2315 C CA . LEU A 1 317 ? 4.587 -8.944 -22.338 1.00 90.31 317 LEU A CA 1
ATOM 2316 C C . LEU A 1 317 ? 3.350 -9.414 -23.112 1.00 90.31 317 LEU A C 1
ATOM 2318 O O . LEU A 1 317 ? 3.045 -10.605 -23.111 1.00 90.31 317 LEU A O 1
ATOM 2322 N N . ASP A 1 318 ? 2.672 -8.484 -23.784 1.00 88.06 318 ASP A N 1
ATOM 2323 C CA . ASP A 1 318 ? 1.464 -8.764 -24.565 1.00 88.06 318 ASP A CA 1
ATOM 2324 C C . ASP A 1 318 ? 1.761 -8.905 -26.065 1.00 88.06 318 ASP A C 1
ATOM 2326 O O . ASP A 1 318 ? 0.836 -9.023 -26.875 1.00 88.06 318 ASP A O 1
ATOM 2330 N N . ALA A 1 319 ? 3.039 -8.872 -26.469 1.00 86.12 319 ALA A N 1
ATOM 2331 C CA . ALA A 1 319 ? 3.375 -9.056 -27.872 1.00 86.12 319 ALA A CA 1
ATOM 2332 C C . ALA A 1 319 ? 2.997 -10.485 -28.319 1.00 86.12 319 ALA A C 1
ATOM 2334 O O . ALA A 1 319 ? 3.110 -11.442 -27.542 1.00 86.12 319 ALA A O 1
ATOM 2335 N N . PRO A 1 320 ? 2.532 -10.667 -29.568 1.00 89.06 320 PRO A N 1
ATOM 2336 C CA . PRO A 1 320 ? 2.161 -11.989 -30.058 1.00 89.06 320 PRO A CA 1
ATOM 2337 C C . PRO A 1 320 ? 3.313 -12.992 -29.903 1.00 89.06 320 PRO A C 1
ATOM 2339 O O . PRO A 1 320 ? 4.459 -12.660 -30.174 1.00 89.06 320 PRO A O 1
ATOM 2342 N N . ASN A 1 321 ? 3.005 -14.235 -29.525 1.00 92.50 321 ASN A N 1
ATOM 2343 C CA . ASN A 1 321 ? 3.962 -15.351 -29.414 1.00 92.50 321 ASN A CA 1
ATOM 2344 C C . ASN A 1 321 ? 5.067 -15.215 -28.349 1.00 92.50 321 ASN A C 1
ATOM 2346 O O . ASN A 1 321 ? 5.970 -16.050 -28.319 1.00 92.50 321 ASN A O 1
ATOM 2350 N N . VAL A 1 322 ? 5.002 -14.222 -27.463 1.00 93.06 322 VAL A N 1
ATOM 2351 C CA . VAL A 1 322 ? 5.937 -14.121 -26.334 1.00 93.06 322 VAL A CA 1
ATOM 2352 C C . VAL A 1 322 ? 5.817 -15.347 -25.442 1.00 93.06 322 VAL A C 1
ATOM 2354 O O . VAL A 1 322 ? 4.729 -15.700 -24.979 1.00 93.06 322 VAL A O 1
ATOM 2357 N N . ASP A 1 323 ? 6.946 -16.003 -25.186 1.00 95.69 323 ASP A N 1
ATOM 2358 C CA . ASP A 1 323 ? 6.990 -17.158 -24.305 1.00 95.69 323 ASP A CA 1
ATOM 2359 C C . ASP A 1 323 ? 7.205 -16.705 -22.859 1.00 95.69 323 ASP A C 1
ATOM 2361 O O . ASP A 1 323 ? 8.329 -16.487 -22.401 1.00 95.69 323 ASP A O 1
ATOM 2365 N N . LEU A 1 324 ? 6.106 -16.589 -22.112 1.00 95.44 324 LEU A N 1
ATOM 2366 C CA . LEU A 1 324 ? 6.144 -16.199 -20.701 1.00 95.44 324 LEU A CA 1
ATOM 2367 C C . LEU A 1 324 ? 6.950 -17.175 -19.829 1.00 95.44 324 LEU A C 1
ATOM 2369 O O . LEU A 1 324 ? 7.422 -16.773 -18.768 1.00 95.44 324 LEU A O 1
ATOM 2373 N N . ALA A 1 325 ? 7.154 -18.429 -20.256 1.00 96.44 325 ALA A N 1
ATOM 2374 C CA . ALA A 1 325 ? 8.011 -19.369 -19.533 1.00 96.44 325 ALA A CA 1
ATOM 2375 C C . ALA A 1 325 ? 9.501 -19.000 -19.633 1.00 96.44 325 ALA A C 1
ATOM 2377 O O . ALA A 1 325 ? 10.305 -19.457 -18.819 1.00 96.44 325 ALA A O 1
ATOM 2378 N N . LYS A 1 326 ? 9.875 -18.149 -20.597 1.00 96.12 326 LYS A N 1
ATOM 2379 C CA . LYS A 1 326 ? 11.229 -17.607 -20.732 1.00 96.12 326 LYS A CA 1
ATOM 2380 C C . LYS A 1 326 ? 11.454 -16.331 -19.928 1.00 96.12 326 LYS A C 1
ATOM 2382 O O . LYS A 1 326 ? 12.538 -15.759 -20.036 1.00 96.12 326 LYS A O 1
ATOM 2387 N N . ILE A 1 327 ? 10.487 -15.905 -19.118 1.00 95.69 327 ILE A N 1
ATOM 2388 C CA . ILE A 1 327 ? 10.578 -14.720 -18.265 1.00 95.69 327 ILE A CA 1
ATOM 2389 C C . ILE A 1 327 ? 10.501 -15.172 -16.809 1.00 95.69 327 ILE A C 1
ATOM 2391 O O . ILE A 1 327 ? 9.541 -15.810 -16.381 1.00 95.69 327 ILE A O 1
ATOM 2395 N N . VAL A 1 328 ? 11.520 -14.829 -16.027 1.00 95.25 328 VAL A N 1
ATOM 2396 C CA . VAL A 1 328 ? 11.557 -15.096 -14.588 1.00 95.25 328 VAL A CA 1
ATOM 2397 C C . VAL A 1 328 ? 11.182 -13.832 -13.839 1.00 95.25 328 VAL A C 1
ATOM 2399 O O . VAL A 1 328 ? 11.739 -12.763 -14.093 1.00 95.25 328 VAL A O 1
ATOM 2402 N N . VAL A 1 329 ? 10.268 -13.983 -12.880 1.00 95.12 329 VAL A N 1
ATOM 2403 C CA . VAL A 1 329 ? 9.902 -12.930 -11.934 1.00 95.12 329 VAL A CA 1
ATOM 2404 C C . VAL A 1 329 ? 10.681 -13.114 -10.635 1.00 95.12 329 VAL A C 1
ATOM 2406 O O . VAL A 1 329 ? 10.511 -14.116 -9.932 1.00 95.12 329 VAL A O 1
ATOM 2409 N N . ASP A 1 330 ? 11.508 -12.132 -10.288 1.00 94.19 330 ASP A N 1
ATOM 2410 C CA . ASP A 1 330 ? 12.117 -12.034 -8.963 1.00 94.19 330 ASP A CA 1
ATOM 2411 C C . ASP A 1 330 ? 11.041 -11.581 -7.972 1.00 94.19 330 ASP A C 1
ATOM 2413 O O . ASP A 1 330 ? 10.676 -10.410 -7.908 1.00 94.19 330 ASP A O 1
ATOM 2417 N N . GLN A 1 331 ? 10.523 -12.522 -7.180 1.00 91.62 331 GLN A N 1
ATOM 2418 C CA . GLN A 1 331 ? 9.420 -12.268 -6.249 1.00 91.62 331 GLN A CA 1
ATOM 2419 C C . GLN A 1 331 ? 9.740 -11.203 -5.198 1.00 91.62 331 GLN A C 1
ATOM 2421 O O . GLN A 1 331 ? 8.831 -10.569 -4.663 1.00 91.62 331 GLN A O 1
ATOM 2426 N N . THR A 1 332 ? 11.010 -11.022 -4.839 1.00 84.94 332 THR A N 1
ATOM 2427 C CA . THR A 1 332 ? 11.410 -10.003 -3.866 1.00 84.94 332 THR A CA 1
ATOM 2428 C C . THR A 1 332 ? 11.363 -8.628 -4.513 1.00 84.94 332 THR A C 1
ATOM 2430 O O . THR A 1 332 ? 10.709 -7.735 -3.979 1.00 84.94 332 THR A O 1
ATOM 2433 N N . LYS A 1 333 ? 11.972 -8.473 -5.691 1.00 89.62 333 LYS A N 1
ATOM 2434 C CA . LYS A 1 333 ? 11.957 -7.204 -6.432 1.00 89.62 333 LYS A CA 1
ATOM 2435 C C . LYS A 1 333 ? 10.574 -6.839 -6.958 1.00 89.62 333 LYS A C 1
ATOM 2437 O O . LYS A 1 333 ? 10.205 -5.676 -6.913 1.00 89.62 333 LYS A O 1
ATOM 2442 N N . ALA A 1 334 ? 9.774 -7.825 -7.356 1.00 91.31 334 ALA A N 1
ATOM 2443 C CA . ALA A 1 334 ? 8.374 -7.633 -7.716 1.00 91.31 334 ALA A CA 1
ATOM 2444 C C . ALA A 1 334 ? 7.592 -6.984 -6.571 1.00 91.31 334 ALA A C 1
ATOM 2446 O O . ALA A 1 334 ? 6.936 -5.968 -6.764 1.00 91.31 334 ALA A O 1
ATOM 2447 N N . ARG A 1 335 ? 7.724 -7.512 -5.349 1.00 85.75 335 ARG A N 1
ATOM 2448 C CA . ARG A 1 335 ? 7.076 -6.924 -4.169 1.00 85.75 335 ARG A CA 1
ATOM 2449 C C . ARG A 1 335 ? 7.610 -5.534 -3.835 1.00 85.75 335 ARG A C 1
ATOM 2451 O O . ARG A 1 335 ? 6.810 -4.683 -3.468 1.00 85.75 335 ARG A O 1
ATOM 2458 N N . LEU A 1 336 ? 8.917 -5.300 -3.986 1.00 84.38 336 LEU A N 1
ATOM 2459 C CA . LEU A 1 336 ? 9.496 -3.963 -3.821 1.00 84.38 336 LEU A CA 1
ATOM 2460 C C . LEU A 1 336 ? 8.904 -2.978 -4.833 1.00 84.38 336 LEU A C 1
ATOM 2462 O O . LEU A 1 336 ? 8.376 -1.961 -4.413 1.00 84.38 336 LEU A O 1
ATOM 2466 N N . CYS A 1 337 ? 8.868 -3.321 -6.122 1.00 91.38 337 CYS A N 1
ATOM 2467 C CA . CYS A 1 337 ? 8.231 -2.505 -7.158 1.00 91.38 337 CYS A CA 1
ATOM 2468 C C . CYS A 1 337 ? 6.786 -2.130 -6.803 1.00 91.38 337 CYS A C 1
ATOM 2470 O O . CYS A 1 337 ? 6.438 -0.955 -6.816 1.00 91.38 337 CYS A O 1
ATOM 2472 N N . ILE A 1 338 ? 5.946 -3.105 -6.429 1.00 88.75 338 ILE A N 1
ATOM 2473 C CA . ILE A 1 338 ? 4.550 -2.832 -6.046 1.00 88.75 338 ILE A CA 1
ATOM 2474 C C . ILE A 1 338 ? 4.464 -1.909 -4.825 1.00 88.75 338 ILE A C 1
ATOM 2476 O O . ILE A 1 338 ? 3.654 -0.979 -4.807 1.00 88.75 338 ILE A O 1
ATOM 2480 N N . ALA A 1 339 ? 5.294 -2.156 -3.810 1.00 81.00 339 ALA A N 1
ATOM 2481 C CA . ALA A 1 339 ? 5.320 -1.350 -2.597 1.00 81.00 339 ALA A CA 1
ATOM 2482 C C . ALA A 1 339 ? 5.771 0.091 -2.878 1.00 81.00 339 ALA A C 1
ATOM 2484 O O . ALA A 1 339 ? 5.174 1.031 -2.362 1.00 81.00 339 ALA A O 1
ATOM 2485 N N . GLU A 1 340 ? 6.780 0.280 -3.726 1.00 85.12 340 GLU A N 1
ATOM 2486 C CA . GLU A 1 340 ? 7.276 1.602 -4.104 1.00 85.12 340 GLU A CA 1
ATOM 2487 C C . GLU A 1 340 ? 6.292 2.365 -4.984 1.00 85.12 340 GLU A C 1
ATOM 2489 O O . GLU A 1 340 ? 6.068 3.543 -4.729 1.00 85.12 340 GLU A O 1
ATOM 2494 N N . LEU A 1 341 ? 5.632 1.704 -5.944 1.00 87.69 341 LEU A N 1
ATOM 2495 C CA . LEU A 1 341 ? 4.547 2.317 -6.721 1.00 87.69 341 LEU A CA 1
ATOM 2496 C C . LEU A 1 341 ? 3.428 2.817 -5.802 1.00 87.69 341 LEU A C 1
ATOM 2498 O O . LEU A 1 341 ? 2.934 3.927 -5.975 1.00 87.69 341 LEU A O 1
ATOM 2502 N N . SER A 1 342 ? 3.068 2.022 -4.792 1.00 82.06 342 SER A N 1
ATOM 2503 C CA . SER A 1 342 ? 2.027 2.373 -3.818 1.00 82.06 342 SER A CA 1
ATOM 2504 C C . SER A 1 342 ? 2.461 3.495 -2.864 1.00 82.06 342 SER A C 1
ATOM 2506 O O . SER A 1 342 ? 1.629 4.273 -2.406 1.00 82.06 342 SER A O 1
ATOM 2508 N N . ALA A 1 343 ? 3.757 3.595 -2.561 1.00 76.06 343 ALA A N 1
ATOM 2509 C CA . ALA A 1 343 ? 4.308 4.565 -1.612 1.00 76.06 343 ALA A CA 1
ATOM 2510 C C . ALA A 1 343 ? 4.843 5.853 -2.263 1.00 76.06 343 ALA A C 1
ATOM 2512 O O . ALA A 1 343 ? 5.191 6.787 -1.531 1.00 76.06 343 ALA A O 1
ATOM 2513 N N . MET A 1 344 ? 4.901 5.897 -3.598 1.00 83.06 344 MET A N 1
ATOM 2514 C CA . MET A 1 344 ? 5.498 6.967 -4.400 1.00 83.06 344 MET A CA 1
ATOM 2515 C C . MET A 1 344 ? 4.996 8.349 -3.976 1.00 83.06 344 MET A C 1
ATOM 2517 O O . MET A 1 344 ? 3.795 8.570 -3.820 1.00 83.06 344 MET A O 1
ATOM 2521 N N . SER A 1 345 ? 5.898 9.300 -3.768 1.00 77.38 345 SER A N 1
ATOM 2522 C CA . SER A 1 345 ? 5.541 10.658 -3.351 1.00 77.38 345 SER A CA 1
ATOM 2523 C C . SER A 1 345 ? 4.660 11.352 -4.398 1.00 77.38 345 SER A C 1
ATOM 2525 O O . SER A 1 345 ? 4.868 11.206 -5.596 1.00 77.38 345 SER A O 1
ATOM 2527 N N . CYS A 1 346 ? 3.673 12.122 -3.940 1.00 72.69 346 CYS A N 1
ATOM 2528 C CA . CYS A 1 346 ? 2.739 12.861 -4.797 1.00 72.69 346 CYS A CA 1
ATOM 2529 C C . CYS A 1 346 ? 2.865 14.383 -4.620 1.00 72.69 346 CYS A C 1
ATOM 2531 O O . CYS A 1 346 ? 1.902 15.122 -4.811 1.00 72.69 346 CYS A O 1
ATOM 2533 N N . GLU A 1 347 ? 4.013 14.860 -4.138 1.00 62.62 347 GLU A N 1
ATOM 2534 C CA . GLU A 1 347 ? 4.162 16.264 -3.763 1.00 62.62 347 GLU A CA 1
ATOM 2535 C C . GLU A 1 347 ? 3.992 17.190 -4.976 1.00 62.62 347 GLU A C 1
ATOM 2537 O O . GLU A 1 347 ? 4.408 16.871 -6.089 1.00 62.62 347 GLU A O 1
ATOM 2542 N N . THR A 1 348 ? 3.453 18.391 -4.750 1.00 58.59 348 THR A N 1
ATOM 2543 C CA . THR A 1 348 ? 3.354 19.457 -5.766 1.00 58.59 348 THR A CA 1
ATOM 2544 C C . THR A 1 348 ? 4.718 19.872 -6.337 1.00 58.59 348 THR A C 1
ATOM 2546 O O . THR A 1 348 ? 4.791 20.562 -7.348 1.00 58.59 348 THR A O 1
ATOM 2549 N N . THR A 1 349 ? 5.804 19.488 -5.663 1.00 58.25 349 THR A N 1
ATOM 2550 C CA . THR A 1 349 ? 7.210 19.678 -6.047 1.00 58.25 349 THR A CA 1
ATOM 2551 C C . THR A 1 349 ? 7.748 18.553 -6.942 1.00 58.25 349 THR A C 1
ATOM 2553 O O . THR A 1 349 ? 8.859 18.679 -7.460 1.00 58.25 349 THR A O 1
ATOM 2556 N N . GLY A 1 350 ? 6.976 17.482 -7.158 1.00 68.12 350 GLY A N 1
ATOM 2557 C CA . GLY A 1 350 ? 7.355 16.323 -7.958 1.00 68.12 350 GLY A CA 1
ATOM 2558 C C . GLY A 1 350 ? 8.024 15.188 -7.175 1.00 68.12 350 GLY A C 1
ATOM 2559 O O . GLY A 1 350 ? 8.340 15.303 -5.993 1.00 68.12 350 GLY A O 1
ATOM 2560 N N . ILE A 1 351 ? 8.279 14.073 -7.859 1.00 76.88 351 ILE A N 1
ATOM 2561 C CA . ILE A 1 351 ? 9.057 12.941 -7.338 1.00 76.88 351 ILE A CA 1
ATOM 2562 C C . ILE A 1 351 ? 10.542 13.258 -7.529 1.00 76.88 351 ILE A C 1
ATOM 2564 O O . ILE A 1 351 ? 10.967 13.713 -8.596 1.00 76.88 351 ILE A O 1
ATOM 2568 N N . SER A 1 352 ? 11.378 13.013 -6.518 1.00 80.50 352 SER A N 1
ATOM 2569 C CA . SER A 1 352 ? 12.824 13.196 -6.694 1.00 80.50 352 SER A CA 1
ATOM 2570 C C . SER A 1 352 ? 13.370 12.217 -7.746 1.00 80.50 352 SER A C 1
ATOM 2572 O O . SER A 1 352 ? 12.967 11.057 -7.790 1.00 80.50 352 SER A O 1
ATOM 2574 N N . SER A 1 353 ? 14.335 12.632 -8.575 1.00 77.31 353 SER A N 1
ATOM 2575 C CA . SER A 1 353 ? 14.956 11.713 -9.552 1.00 77.31 353 SER A CA 1
ATOM 2576 C C . SER A 1 353 ? 15.618 10.500 -8.889 1.00 77.31 353 SER A C 1
ATOM 2578 O O . SER A 1 353 ? 15.737 9.449 -9.511 1.00 77.31 353 SER A O 1
ATOM 2580 N N . THR A 1 354 ? 16.037 10.620 -7.627 1.00 81.62 354 THR A N 1
ATOM 2581 C CA . THR A 1 354 ? 16.572 9.503 -6.840 1.00 81.62 354 THR A CA 1
ATOM 2582 C C . THR A 1 354 ? 15.491 8.473 -6.527 1.00 81.62 354 THR A C 1
ATOM 2584 O O . THR A 1 354 ? 15.700 7.290 -6.784 1.00 81.62 354 THR A O 1
ATOM 2587 N N . GLU A 1 355 ? 14.343 8.915 -6.004 1.00 84.69 355 GLU A N 1
ATOM 2588 C CA . GLU A 1 355 ? 13.191 8.049 -5.720 1.00 84.69 355 GLU A CA 1
ATOM 2589 C C . GLU A 1 355 ? 12.687 7.392 -7.003 1.00 84.69 355 GLU A C 1
ATOM 2591 O O . GLU A 1 355 ? 12.580 6.171 -7.069 1.00 84.69 355 GLU A O 1
ATOM 2596 N N . TYR A 1 356 ? 12.485 8.180 -8.061 1.00 84.56 356 TYR A N 1
ATOM 2597 C CA . TYR A 1 356 ? 11.988 7.652 -9.324 1.00 84.56 356 TYR A CA 1
ATOM 2598 C C . TYR A 1 356 ? 12.952 6.664 -9.979 1.00 84.56 356 TYR A C 1
ATOM 2600 O O . TYR A 1 356 ? 12.541 5.615 -10.462 1.00 84.56 356 TYR A O 1
ATOM 2608 N N . ARG A 1 357 ? 14.260 6.948 -9.969 1.00 82.50 357 ARG A N 1
ATOM 2609 C CA . ARG A 1 357 ? 15.256 6.013 -10.506 1.00 82.50 357 ARG A CA 1
ATOM 2610 C C . ARG A 1 357 ? 15.266 4.704 -9.729 1.00 82.50 357 ARG A C 1
ATOM 2612 O O . ARG A 1 357 ? 15.427 3.655 -10.344 1.00 82.50 357 ARG A O 1
ATOM 2619 N N . LYS A 1 358 ? 15.115 4.762 -8.402 1.00 84.69 358 LYS A N 1
ATOM 2620 C CA . LYS A 1 358 ? 15.009 3.560 -7.574 1.00 84.69 358 LYS A CA 1
ATOM 2621 C C . LYS A 1 358 ? 13.775 2.749 -7.967 1.00 84.69 358 LYS A C 1
ATOM 2623 O O . LYS A 1 358 ? 13.922 1.575 -8.286 1.00 84.69 358 LYS A O 1
ATOM 2628 N N . LEU A 1 359 ? 12.623 3.408 -8.049 1.00 87.31 359 LEU A N 1
ATOM 2629 C CA . LEU A 1 359 ? 11.355 2.810 -8.450 1.00 87.31 359 LEU A CA 1
ATOM 2630 C C . LEU A 1 359 ? 11.447 2.121 -9.819 1.00 87.31 359 LEU A C 1
ATOM 2632 O O . LEU A 1 359 ? 11.091 0.952 -9.967 1.00 87.31 359 LEU A O 1
ATOM 2636 N N . VAL A 1 360 ? 11.986 2.824 -10.816 1.00 86.12 360 VAL A N 1
ATOM 2637 C CA . VAL A 1 360 ? 12.228 2.278 -12.156 1.00 86.12 360 VAL A CA 1
ATOM 2638 C C . VAL A 1 360 ? 13.162 1.069 -12.067 1.00 86.12 360 VAL A C 1
ATOM 2640 O O . VAL A 1 360 ? 12.830 0.005 -12.583 1.00 86.12 360 VAL A O 1
ATOM 2643 N N . ALA A 1 361 ? 14.299 1.183 -11.376 1.00 84.81 361 ALA A N 1
ATOM 2644 C CA . ALA A 1 361 ? 15.259 0.089 -11.243 1.00 84.81 361 ALA A CA 1
ATOM 2645 C C . ALA A 1 361 ? 14.662 -1.161 -10.569 1.00 84.81 361 ALA A C 1
ATOM 2647 O O . ALA A 1 361 ? 14.922 -2.277 -11.024 1.00 84.81 361 ALA A O 1
ATOM 2648 N N . ASP A 1 362 ? 13.845 -0.992 -9.529 1.00 87.00 362 ASP A N 1
ATOM 2649 C CA . ASP A 1 362 ? 13.207 -2.098 -8.814 1.00 87.00 362 ASP A CA 1
ATOM 2650 C C . ASP A 1 362 ? 12.115 -2.764 -9.664 1.00 87.00 362 ASP A C 1
ATOM 2652 O O . ASP A 1 362 ? 12.079 -3.995 -9.755 1.00 87.00 362 ASP A O 1
ATOM 2656 N N . CYS A 1 363 ? 11.282 -1.980 -10.360 1.00 90.38 363 CYS A N 1
ATOM 2657 C CA . CYS A 1 363 ? 10.241 -2.502 -11.252 1.00 90.38 363 CYS A CA 1
ATOM 2658 C C . CYS A 1 363 ? 10.794 -3.248 -12.452 1.00 90.38 363 CYS A C 1
ATOM 2660 O O . CYS A 1 363 ? 10.360 -4.357 -12.757 1.00 90.38 363 CYS A O 1
ATOM 2662 N N . PHE A 1 364 ? 11.810 -2.696 -13.092 1.00 87.81 364 PHE A N 1
ATOM 2663 C CA . PHE A 1 364 ? 12.490 -3.401 -14.156 1.00 87.81 364 PHE A CA 1
ATOM 2664 C C . PHE A 1 364 ? 13.283 -4.616 -13.654 1.00 87.81 364 PHE A C 1
ATOM 2666 O O . PHE A 1 364 ? 13.375 -5.631 -14.338 1.00 87.81 364 PHE A O 1
ATOM 2673 N N . GLY A 1 365 ? 13.883 -4.524 -12.466 1.00 89.38 365 GLY A N 1
ATOM 2674 C CA . GLY A 1 365 ? 14.623 -5.625 -11.860 1.00 89.38 365 GLY A CA 1
ATOM 2675 C C . GLY A 1 365 ? 13.732 -6.797 -11.447 1.00 89.38 365 GLY A C 1
ATOM 2676 O O . GLY A 1 365 ? 14.256 -7.885 -11.208 1.00 89.38 365 GLY A O 1
ATOM 2677 N N . ALA A 1 366 ? 12.417 -6.587 -11.356 1.00 92.81 366 ALA A N 1
ATOM 2678 C CA . ALA A 1 366 ? 11.442 -7.607 -11.000 1.00 92.81 366 ALA A CA 1
ATOM 2679 C C . ALA A 1 366 ? 11.259 -8.683 -12.076 1.00 92.81 366 ALA A C 1
ATOM 2681 O O . ALA A 1 366 ? 10.815 -9.779 -11.743 1.00 92.81 366 ALA A O 1
ATOM 2682 N N . MET A 1 367 ? 11.615 -8.407 -13.334 1.00 93.56 367 MET A N 1
ATOM 2683 C CA . MET A 1 367 ? 11.536 -9.373 -14.430 1.00 93.56 367 MET A CA 1
ATOM 2684 C C . MET A 1 367 ? 12.853 -9.474 -15.187 1.00 93.56 367 MET A C 1
ATOM 2686 O O . MET A 1 367 ? 13.581 -8.501 -15.368 1.00 93.56 367 MET A O 1
ATOM 2690 N N . SER A 1 368 ? 13.163 -10.676 -15.657 1.00 92.81 368 SER A N 1
ATOM 2691 C CA . SER A 1 368 ? 14.305 -10.895 -16.538 1.00 92.81 368 SER A CA 1
ATOM 2692 C C . SER A 1 368 ? 14.035 -12.038 -17.500 1.00 92.81 368 SER A C 1
ATOM 2694 O O . SER A 1 368 ? 13.481 -13.070 -17.113 1.00 92.81 368 SER A O 1
ATOM 2696 N N . GLY A 1 369 ? 14.454 -11.857 -18.747 1.00 93.81 369 GLY A N 1
ATOM 2697 C CA . GLY A 1 369 ? 14.471 -12.931 -19.719 1.00 93.81 369 GLY A CA 1
ATOM 2698 C C . GLY A 1 369 ? 15.494 -14.003 -19.351 1.00 93.81 369 GLY A C 1
ATOM 2699 O O . GLY A 1 369 ? 16.491 -13.757 -18.668 1.00 93.81 369 GLY A O 1
ATOM 2700 N N . THR A 1 370 ? 15.257 -15.220 -19.814 1.00 95.94 370 THR A N 1
ATOM 2701 C CA . THR A 1 370 ? 16.125 -16.380 -19.558 1.00 95.94 370 THR A CA 1
ATOM 2702 C C . THR A 1 370 ? 16.916 -16.809 -20.783 1.00 95.94 370 THR A C 1
ATOM 2704 O O . THR A 1 370 ? 17.836 -17.623 -20.664 1.00 95.94 370 THR A O 1
ATOM 2707 N N . ILE A 1 371 ? 16.603 -16.264 -21.964 1.00 95.12 371 ILE A N 1
ATOM 2708 C CA . ILE A 1 371 ? 17.327 -16.615 -23.178 1.00 95.12 371 ILE A CA 1
ATOM 2709 C C . ILE A 1 371 ? 18.732 -16.027 -23.097 1.00 95.12 371 ILE A C 1
ATOM 2711 O O . ILE A 1 371 ? 18.955 -14.817 -23.197 1.00 95.12 371 ILE A O 1
ATOM 2715 N N . THR A 1 372 ? 19.702 -16.920 -22.958 1.00 90.62 372 THR A N 1
ATOM 2716 C CA . THR A 1 372 ? 21.121 -16.611 -23.106 1.00 90.62 372 THR A CA 1
ATOM 2717 C C . THR A 1 372 ? 21.587 -17.008 -24.508 1.00 90.62 372 THR A C 1
ATOM 2719 O O . THR A 1 372 ? 20.979 -17.837 -25.184 1.00 90.62 372 THR A O 1
ATOM 2722 N N . GLY A 1 373 ? 22.671 -16.401 -24.987 1.00 91.56 373 GLY A N 1
ATOM 2723 C CA . GLY A 1 373 ? 23.160 -16.649 -26.347 1.00 91.56 373 GLY A CA 1
ATOM 2724 C C . GLY A 1 373 ? 22.194 -16.159 -27.434 1.00 91.56 373 GLY A C 1
ATOM 2725 O O . GLY A 1 373 ? 21.346 -15.305 -27.192 1.00 91.56 373 GLY A O 1
ATOM 2726 N N . SER A 1 374 ? 22.355 -16.672 -28.650 1.00 95.31 374 SER A N 1
ATOM 2727 C CA . SER A 1 374 ? 21.558 -16.314 -29.833 1.00 95.31 374 SER A CA 1
ATOM 2728 C C . SER A 1 374 ? 20.243 -17.102 -29.930 1.00 95.31 374 SER A C 1
ATOM 2730 O O . SER A 1 374 ? 19.850 -17.516 -31.019 1.00 95.31 374 SER A O 1
ATOM 2732 N N . GLY A 1 375 ? 19.600 -17.390 -28.794 1.00 96.50 375 GLY A N 1
ATOM 2733 C CA . GLY A 1 375 ? 18.334 -18.125 -28.765 1.00 96.50 375 GLY A CA 1
ATOM 2734 C C . GLY A 1 375 ? 17.184 -17.329 -29.387 1.00 96.50 375 GLY A C 1
ATOM 2735 O O . GLY A 1 375 ? 17.239 -16.101 -29.443 1.00 96.50 375 GLY A O 1
ATOM 2736 N N . ALA A 1 376 ? 16.153 -18.035 -29.858 1.00 96.69 376 ALA A N 1
ATOM 2737 C CA . ALA A 1 376 ? 14.984 -17.431 -30.492 1.00 96.69 376 ALA A CA 1
ATOM 2738 C C . ALA A 1 376 ? 14.077 -16.725 -29.473 1.00 96.69 376 ALA A C 1
ATOM 2740 O O . ALA A 1 376 ? 13.728 -17.306 -28.438 1.00 96.69 376 ALA A O 1
ATOM 2741 N N . CYS A 1 377 ? 13.667 -15.508 -29.811 1.00 95.19 377 CYS A N 1
ATOM 2742 C CA . CYS A 1 377 ? 12.835 -14.619 -29.003 1.00 95.19 377 CYS A CA 1
ATOM 2743 C C . CYS A 1 377 ? 11.759 -13.968 -29.876 1.00 95.19 377 CYS A C 1
ATOM 2745 O O . CYS A 1 377 ? 11.896 -13.885 -31.093 1.00 95.19 377 CYS A O 1
ATOM 2747 N N . HIS A 1 378 ? 10.703 -13.487 -29.246 1.00 93.19 378 HIS A N 1
ATOM 2748 C CA . HIS A 1 378 ? 9.617 -12.719 -29.835 1.00 93.19 378 HIS A CA 1
ATOM 2749 C C . HIS A 1 378 ? 9.601 -11.289 -29.313 1.00 93.19 378 HIS A C 1
ATOM 2751 O O . HIS A 1 378 ? 9.271 -10.392 -30.076 1.00 93.19 378 HIS A O 1
ATOM 2757 N N . ALA A 1 379 ? 10.011 -11.061 -28.071 1.00 91.25 379 ALA A N 1
ATOM 2758 C CA . ALA A 1 379 ? 10.226 -9.733 -27.523 1.00 91.25 379 ALA A CA 1
ATOM 2759 C C . ALA A 1 379 ? 11.547 -9.663 -26.759 1.00 91.25 379 ALA A C 1
ATOM 2761 O O . ALA A 1 379 ? 12.091 -10.665 -26.288 1.00 91.25 379 ALA A O 1
ATOM 2762 N N . ASP A 1 380 ? 12.052 -8.447 -26.621 1.00 90.31 380 ASP A N 1
ATOM 2763 C CA . ASP A 1 380 ? 13.272 -8.154 -25.880 1.00 90.31 380 ASP A CA 1
ATOM 2764 C C . ASP A 1 380 ? 13.205 -8.647 -24.415 1.00 90.31 380 ASP A C 1
ATOM 2766 O O . ASP A 1 380 ? 14.210 -9.131 -23.899 1.00 90.31 380 ASP A O 1
ATOM 2770 N N . ILE A 1 381 ? 12.023 -8.641 -23.776 1.00 90.50 381 ILE A N 1
ATOM 2771 C CA . ILE A 1 381 ? 11.814 -9.118 -22.392 1.00 90.50 381 ILE A CA 1
ATOM 2772 C C . ILE A 1 381 ? 12.116 -10.610 -22.188 1.00 90.50 381 ILE A C 1
ATOM 2774 O O . ILE A 1 381 ? 12.368 -11.039 -21.063 1.00 90.50 381 ILE A O 1
ATOM 2778 N N . GLU A 1 382 ? 12.139 -11.418 -23.253 1.00 93.56 382 GLU A N 1
ATOM 2779 C CA . GLU A 1 382 ? 12.552 -12.826 -23.172 1.00 93.56 382 GLU A CA 1
ATOM 2780 C C . GLU A 1 382 ? 14.080 -12.991 -23.148 1.00 93.56 382 GLU A C 1
ATOM 2782 O O . GLU A 1 382 ? 14.596 -14.039 -22.738 1.00 93.56 382 GLU A O 1
ATOM 2787 N N . CYS A 1 383 ? 14.821 -11.968 -23.576 1.00 93.38 383 CYS A N 1
ATOM 2788 C CA . CYS A 1 383 ? 16.273 -11.982 -23.601 1.00 93.38 383 CYS A CA 1
ATOM 2789 C C . CYS A 1 383 ? 16.862 -11.681 -22.220 1.00 93.38 383 CYS A C 1
ATOM 2791 O O . CYS A 1 383 ? 16.390 -10.823 -21.478 1.00 93.38 383 CYS A O 1
ATOM 2793 N N . GLY A 1 384 ? 17.920 -12.413 -21.863 1.00 93.12 384 GLY A N 1
ATOM 2794 C CA . GLY A 1 384 ? 18.599 -12.209 -20.587 1.00 93.12 384 GLY A CA 1
ATOM 2795 C C . GLY A 1 384 ? 19.248 -10.825 -20.446 1.00 93.12 384 GLY A C 1
ATOM 2796 O O . GLY A 1 384 ? 19.467 -10.145 -21.451 1.00 93.12 384 GLY A O 1
ATOM 2797 N N . PRO A 1 385 ? 19.619 -10.428 -19.211 1.00 90.12 385 PRO A N 1
ATOM 2798 C CA . PRO A 1 385 ? 20.244 -9.138 -18.917 1.00 90.12 385 PRO A CA 1
ATOM 2799 C C . PRO A 1 385 ? 21.355 -8.741 -19.906 1.00 90.12 385 PRO A C 1
ATOM 2801 O O . PRO A 1 385 ? 22.243 -9.540 -20.219 1.00 90.12 385 PRO A O 1
ATOM 2804 N N . GLY A 1 386 ? 21.315 -7.496 -20.392 1.00 90.44 386 GLY A N 1
ATOM 2805 C CA . GLY A 1 386 ? 22.284 -6.956 -21.358 1.00 90.44 386 GLY A CA 1
ATOM 2806 C C . GLY A 1 386 ? 22.093 -7.408 -22.814 1.00 90.44 386 GLY A C 1
ATOM 2807 O O . GLY A 1 386 ? 23.033 -7.319 -23.615 1.00 90.44 386 GLY A O 1
ATOM 2808 N N . ARG A 1 387 ? 20.905 -7.909 -23.170 1.00 92.44 387 ARG A N 1
ATOM 2809 C CA . ARG A 1 387 ? 20.555 -8.372 -24.521 1.00 92.44 387 ARG A CA 1
ATOM 2810 C C . ARG A 1 387 ? 19.207 -7.804 -24.975 1.00 92.44 387 ARG A C 1
ATOM 2812 O O . ARG A 1 387 ? 18.442 -7.313 -24.158 1.00 92.44 387 ARG A O 1
ATOM 2819 N N . TYR A 1 388 ? 18.938 -7.913 -26.271 1.00 92.50 388 TYR A N 1
ATOM 2820 C CA . TYR A 1 388 ? 17.671 -7.557 -26.918 1.00 92.50 388 TYR A CA 1
ATOM 2821 C C . TYR A 1 388 ? 17.335 -8.580 -28.013 1.00 92.50 388 TYR A C 1
ATOM 2823 O O . TYR A 1 388 ? 18.202 -9.354 -28.430 1.00 92.50 388 TYR A O 1
ATOM 2831 N N . CYS A 1 389 ? 16.103 -8.584 -28.506 1.00 92.62 389 CYS A N 1
ATOM 2832 C CA . CYS A 1 389 ? 15.601 -9.481 -29.532 1.00 92.62 389 CYS A CA 1
ATOM 2833 C C . CYS A 1 389 ? 15.825 -8.928 -30.948 1.00 92.62 389 CYS A C 1
ATOM 2835 O O . CYS A 1 389 ? 14.966 -8.302 -31.574 1.00 92.62 389 CYS A O 1
ATOM 2837 N N . ALA A 1 390 ? 17.009 -9.194 -31.500 1.00 92.38 390 ALA A N 1
ATOM 2838 C CA . ALA A 1 390 ? 17.377 -8.724 -32.828 1.00 92.38 390 ALA A CA 1
ATOM 2839 C C . ALA A 1 390 ? 16.518 -9.373 -33.919 1.00 92.38 390 ALA A C 1
ATOM 2841 O O . ALA A 1 390 ? 16.507 -10.596 -34.070 1.00 92.38 390 ALA A O 1
ATOM 2842 N N . GLY A 1 391 ? 15.852 -8.537 -34.719 1.00 89.62 391 GLY A N 1
ATOM 2843 C CA . GLY A 1 391 ? 15.032 -8.969 -35.850 1.00 89.62 391 GLY A CA 1
ATOM 2844 C C . GLY A 1 391 ? 13.564 -9.242 -35.520 1.00 89.62 391 GLY A C 1
ATOM 2845 O O . GLY A 1 391 ? 12.823 -9.577 -36.435 1.00 89.62 391 GLY A O 1
ATOM 2846 N N . ALA A 1 392 ? 13.116 -9.048 -34.274 1.00 87.25 392 ALA A N 1
ATOM 2847 C CA . ALA A 1 392 ? 11.689 -9.136 -33.943 1.00 87.25 392 ALA A CA 1
ATOM 2848 C C . ALA A 1 392 ? 10.854 -7.980 -34.524 1.00 87.25 392 ALA A C 1
ATOM 2850 O O . ALA A 1 392 ? 9.631 -8.078 -34.593 1.00 87.25 392 ALA A O 1
ATOM 2851 N N . PHE A 1 393 ? 11.498 -6.900 -34.978 1.00 84.00 393 PHE A N 1
ATOM 2852 C CA . PHE A 1 393 ? 10.832 -5.714 -35.508 1.00 84.00 393 PHE A CA 1
ATOM 2853 C C . PHE A 1 393 ? 11.524 -5.189 -36.770 1.00 84.00 393 PHE A C 1
ATOM 2855 O O . PHE A 1 393 ? 12.743 -5.274 -36.922 1.00 84.00 393 PHE A O 1
ATOM 2862 N N . THR A 1 394 ? 10.733 -4.619 -37.684 1.00 83.75 394 THR A N 1
ATOM 2863 C CA . THR A 1 394 ? 11.214 -3.813 -38.818 1.00 83.75 394 THR A CA 1
ATOM 2864 C C . THR A 1 394 ? 10.650 -2.402 -38.692 1.00 83.75 394 THR A C 1
ATOM 2866 O O . THR A 1 394 ? 9.496 -2.144 -39.036 1.00 83.75 394 THR A O 1
ATOM 2869 N N . GLY A 1 395 ? 11.455 -1.480 -38.156 1.00 79.56 395 GLY A N 1
ATOM 2870 C CA . GLY A 1 395 ? 10.939 -0.190 -37.692 1.00 79.56 395 GLY A CA 1
ATOM 2871 C C . GLY A 1 395 ? 10.007 -0.405 -36.499 1.00 79.56 395 GLY A C 1
ATOM 2872 O O . GLY A 1 395 ? 10.372 -1.114 -35.573 1.00 79.56 395 GLY A O 1
ATOM 2873 N N . SER A 1 396 ? 8.794 0.147 -36.548 1.00 76.25 396 SER A N 1
ATOM 2874 C CA . SER A 1 396 ? 7.756 -0.064 -35.525 1.00 76.25 396 SER A CA 1
ATOM 2875 C C . SER A 1 396 ? 6.865 -1.289 -35.780 1.00 76.25 396 SER A C 1
ATOM 2877 O O . SER A 1 396 ? 5.923 -1.534 -35.031 1.00 76.25 396 SER A O 1
ATOM 2879 N N . THR A 1 397 ? 7.105 -2.049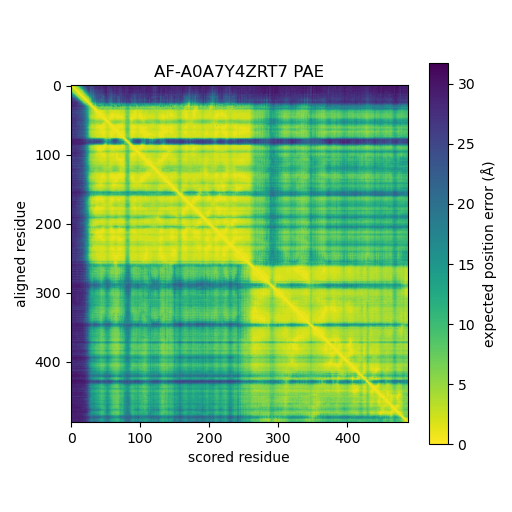 -36.856 1.00 83.12 397 THR A N 1
ATOM 2880 C CA . THR A 1 397 ? 6.265 -3.203 -37.216 1.00 83.12 397 THR A CA 1
ATOM 2881 C C . THR A 1 397 ? 6.800 -4.482 -36.588 1.00 83.12 397 THR A C 1
ATOM 2883 O O . THR A 1 397 ? 7.928 -4.886 -36.879 1.00 83.12 397 THR A O 1
ATOM 2886 N N . TYR A 1 398 ? 5.966 -5.134 -35.778 1.00 85.25 398 TYR A N 1
ATOM 2887 C CA . TYR A 1 398 ? 6.238 -6.441 -35.185 1.00 85.25 398 TYR A CA 1
ATOM 2888 C C . TYR A 1 398 ? 6.304 -7.550 -36.245 1.00 85.25 398 TYR A C 1
ATOM 2890 O O . TYR A 1 398 ? 5.421 -7.656 -37.101 1.00 85.25 398 TYR A O 1
ATOM 2898 N N . LEU A 1 399 ? 7.324 -8.405 -36.171 1.00 88.12 399 LEU A N 1
ATOM 2899 C CA . LEU A 1 399 ? 7.481 -9.571 -37.032 1.00 88.12 399 LEU A CA 1
ATOM 2900 C C . LEU A 1 399 ? 7.090 -10.846 -36.279 1.00 88.12 399 LEU A C 1
ATOM 2902 O O . LEU A 1 399 ? 7.773 -11.274 -35.354 1.00 88.12 399 LEU A O 1
ATOM 2906 N N . LEU A 1 400 ? 6.033 -11.519 -36.746 1.00 89.31 400 LEU A N 1
ATOM 2907 C CA . LEU A 1 400 ? 5.550 -12.783 -36.163 1.00 89.31 400 LEU A CA 1
ATOM 2908 C C . LEU A 1 400 ? 6.611 -13.895 -36.130 1.00 89.31 400 LEU A C 1
ATOM 2910 O O . LEU A 1 400 ? 6.500 -14.810 -35.317 1.00 89.31 400 LEU A O 1
ATOM 2914 N N . SER A 1 401 ? 7.626 -13.824 -36.998 1.00 91.62 401 SER A N 1
ATOM 2915 C CA . SER A 1 401 ? 8.760 -14.754 -37.008 1.00 91.62 401 SER A CA 1
ATOM 2916 C C . SER A 1 401 ? 9.642 -14.657 -35.763 1.00 91.62 401 SER A C 1
ATOM 2918 O O . SER A 1 401 ? 10.447 -15.557 -35.539 1.00 91.62 401 SER A O 1
ATOM 2920 N N . GLY A 1 402 ? 9.518 -13.578 -34.984 1.00 92.06 402 GLY A N 1
ATOM 2921 C CA . GLY A 1 402 ? 10.449 -13.258 -33.913 1.00 92.06 402 GLY A CA 1
ATOM 2922 C C . GLY A 1 402 ? 11.848 -12.940 -34.444 1.00 92.06 402 GLY A C 1
ATOM 2923 O O . GLY A 1 402 ? 12.044 -12.649 -35.628 1.00 92.06 402 GLY A O 1
ATOM 2924 N N . GLY A 1 403 ? 12.820 -13.004 -33.544 1.00 94.19 403 GLY A N 1
ATOM 2925 C CA . GLY A 1 403 ? 14.227 -12.729 -33.776 1.00 94.19 403 GLY A CA 1
ATOM 2926 C C . GLY A 1 403 ? 15.138 -13.633 -32.947 1.00 94.19 403 GLY A C 1
ATOM 2927 O O . GLY A 1 403 ? 14.764 -14.731 -32.526 1.00 94.19 403 GLY A O 1
ATOM 2928 N N . THR A 1 404 ? 16.360 -13.165 -32.704 1.00 95.88 404 THR A N 1
ATOM 2929 C CA . THR A 1 404 ? 17.338 -13.860 -31.855 1.00 95.88 404 THR A CA 1
ATOM 2930 C C . THR A 1 404 ? 17.965 -12.918 -30.842 1.00 95.88 404 THR A C 1
ATOM 2932 O O . THR A 1 404 ? 18.296 -11.782 -31.180 1.00 95.88 404 THR A O 1
ATOM 2935 N N . CYS A 1 405 ? 18.196 -13.395 -29.620 1.00 95.31 405 CYS A N 1
ATOM 2936 C CA . CYS A 1 405 ? 18.779 -12.562 -28.577 1.00 95.31 405 CYS A CA 1
ATOM 2937 C C . CYS A 1 405 ? 20.231 -12.169 -28.897 1.00 95.31 405 CYS A C 1
ATOM 2939 O O . CYS A 1 405 ? 21.148 -12.997 -28.919 1.00 95.31 405 CYS A O 1
ATOM 2941 N N . ALA A 1 406 ? 20.479 -10.877 -29.061 1.00 94.12 406 ALA A N 1
ATOM 2942 C CA . ALA A 1 406 ? 21.788 -10.307 -29.356 1.00 94.12 406 ALA A CA 1
ATOM 2943 C C . ALA A 1 406 ? 22.270 -9.410 -28.202 1.00 94.12 406 ALA A C 1
ATOM 2945 O O . ALA A 1 406 ? 21.444 -8.852 -27.482 1.00 94.12 406 ALA A O 1
ATOM 2946 N N . PRO A 1 407 ? 23.592 -9.266 -27.987 1.00 94.00 407 PRO A N 1
ATOM 2947 C CA . PRO A 1 407 ? 24.122 -8.290 -27.036 1.00 94.00 407 PRO A CA 1
ATOM 2948 C C . PRO A 1 407 ? 23.716 -6.865 -27.417 1.00 94.00 407 PRO A C 1
ATOM 2950 O O . PRO A 1 407 ? 23.693 -6.541 -28.605 1.00 94.00 407 PRO A O 1
ATOM 2953 N N . LEU A 1 408 ? 23.474 -6.010 -26.422 1.00 92.88 408 LEU A N 1
ATOM 2954 C CA . LEU A 1 408 ? 23.235 -4.585 -26.659 1.00 92.88 408 LEU A CA 1
ATOM 2955 C C . LEU A 1 408 ? 24.409 -3.928 -27.398 1.00 92.88 408 LEU A C 1
ATOM 2957 O O . LEU A 1 408 ? 25.585 -4.234 -27.171 1.00 92.88 408 LEU A O 1
ATOM 2961 N N . ALA A 1 409 ? 24.074 -2.995 -28.277 1.00 93.12 409 ALA A N 1
ATOM 2962 C CA . ALA A 1 409 ? 24.999 -2.260 -29.109 1.00 93.12 409 ALA A CA 1
ATOM 2963 C C . ALA A 1 409 ? 25.883 -1.303 -28.279 1.00 93.12 409 ALA A C 1
ATOM 2965 O O . ALA A 1 409 ? 25.479 -0.711 -27.271 1.00 93.12 409 ALA A O 1
ATOM 2966 N N . GLY A 1 410 ? 27.149 -1.189 -28.690 1.00 93.44 410 GLY A N 1
ATOM 2967 C CA . GLY A 1 410 ? 28.136 -0.301 -28.071 1.00 93.44 410 GLY A CA 1
ATOM 2968 C C . GLY A 1 410 ? 27.928 1.171 -28.437 1.00 93.44 410 GLY A C 1
ATOM 2969 O O . GLY A 1 410 ? 27.242 1.483 -29.405 1.00 93.44 410 GLY A O 1
ATOM 2970 N N . LEU A 1 411 ? 28.569 2.085 -27.701 1.00 93.94 411 LEU A N 1
ATOM 2971 C CA . LEU A 1 411 ? 28.615 3.506 -28.076 1.00 93.94 411 LEU A CA 1
ATOM 2972 C C . LEU A 1 411 ? 29.165 3.675 -29.502 1.00 93.94 411 LEU A C 1
ATOM 2974 O O . LEU A 1 411 ? 30.161 3.051 -29.864 1.00 93.94 411 LEU A O 1
ATOM 2978 N N . GLY A 1 412 ? 28.518 4.520 -30.304 1.00 94.56 412 GLY A N 1
ATOM 2979 C CA . GLY A 1 412 ? 28.877 4.759 -31.703 1.00 94.56 412 GLY A CA 1
ATOM 2980 C C . GLY A 1 412 ? 28.351 3.713 -32.694 1.00 94.56 412 GLY A C 1
ATOM 2981 O O . GLY A 1 412 ? 28.476 3.915 -33.901 1.00 94.56 412 GLY A O 1
ATOM 2982 N N . ALA A 1 413 ? 27.750 2.614 -32.226 1.00 95.31 413 ALA A N 1
ATOM 2983 C CA . ALA A 1 413 ? 27.145 1.621 -33.107 1.00 95.31 413 ALA A CA 1
ATOM 2984 C C . ALA A 1 413 ? 25.821 2.133 -33.709 1.00 95.31 413 ALA A C 1
ATOM 2986 O O . ALA A 1 413 ? 25.128 2.923 -33.063 1.00 95.31 413 ALA A O 1
ATOM 2987 N N . PRO A 1 414 ? 25.434 1.671 -34.915 1.00 92.81 414 PRO A N 1
ATOM 2988 C CA . PRO A 1 414 ? 24.117 1.955 -35.468 1.00 92.81 414 PRO A CA 1
ATOM 2989 C C . PRO A 1 414 ? 23.019 1.448 -34.537 1.00 92.81 414 PRO A C 1
ATOM 2991 O O . PRO A 1 414 ? 23.061 0.295 -34.096 1.00 92.81 414 PRO A O 1
ATOM 2994 N N . CYS A 1 415 ? 22.028 2.296 -34.281 1.00 90.56 415 CYS A N 1
ATOM 2995 C CA . CYS A 1 415 ? 20.888 1.925 -33.464 1.00 90.56 415 CYS A CA 1
ATOM 2996 C C . CYS A 1 415 ? 19.611 1.752 -34.275 1.00 90.56 415 CYS A C 1
ATOM 2998 O O . CYS A 1 415 ? 19.367 2.452 -35.264 1.00 90.56 415 CYS A O 1
ATOM 3000 N N . THR A 1 416 ? 18.802 0.795 -33.842 1.00 86.81 416 THR A N 1
ATOM 3001 C CA . THR A 1 416 ? 17.502 0.462 -34.418 1.00 86.81 416 THR A CA 1
ATOM 3002 C C . THR A 1 416 ? 16.504 0.290 -33.294 1.00 86.81 416 THR A C 1
ATOM 3004 O O . THR A 1 416 ? 16.848 -0.246 -32.243 1.00 86.81 416 THR A O 1
ATOM 3007 N N . TRP A 1 417 ? 15.276 0.724 -33.545 1.00 82.94 417 TRP A N 1
ATOM 3008 C CA . TRP A 1 417 ? 14.176 0.552 -32.610 1.00 82.94 417 TRP A CA 1
ATOM 3009 C C . TRP A 1 417 ? 13.819 -0.929 -32.556 1.00 82.94 417 TRP A C 1
ATOM 3011 O O . TRP A 1 417 ? 13.811 -1.603 -33.592 1.00 82.94 417 TRP A O 1
ATOM 3021 N N . THR A 1 418 ? 13.596 -1.423 -31.349 1.00 77.75 418 THR A N 1
ATOM 3022 C CA . THR A 1 418 ? 13.309 -2.830 -31.070 1.00 77.75 418 THR A CA 1
ATOM 3023 C C . THR A 1 418 ? 11.888 -3.030 -30.571 1.00 77.75 418 THR A C 1
ATOM 3025 O O . THR A 1 418 ? 11.495 -4.168 -30.378 1.00 77.75 418 THR A O 1
ATOM 3028 N N . ASP A 1 419 ? 11.101 -1.961 -30.435 1.00 76.06 419 ASP A N 1
ATOM 3029 C CA . ASP A 1 419 ? 9.648 -2.008 -30.317 1.00 76.06 419 ASP A CA 1
ATOM 3030 C C . ASP A 1 419 ? 8.994 -0.697 -30.810 1.00 76.06 419 ASP A C 1
ATOM 3032 O O . ASP A 1 419 ? 9.634 0.168 -31.420 1.00 76.06 419 ASP A O 1
ATOM 3036 N N . ALA A 1 420 ? 7.683 -0.563 -30.591 1.00 69.50 420 ALA A N 1
ATOM 3037 C CA . ALA A 1 420 ? 6.920 0.640 -30.923 1.00 69.50 420 ALA A CA 1
ATOM 3038 C C . ALA A 1 420 ? 7.021 1.761 -29.861 1.00 69.50 420 ALA A C 1
ATOM 3040 O O . ALA A 1 420 ? 6.527 2.863 -30.101 1.00 69.50 420 ALA A O 1
ATOM 3041 N N . HIS A 1 421 ? 7.658 1.498 -28.718 1.00 62.94 421 HIS A N 1
ATOM 3042 C CA . HIS A 1 421 ? 7.552 2.254 -27.469 1.00 62.94 421 HIS A CA 1
ATOM 3043 C C . HIS A 1 421 ? 8.908 2.753 -26.939 1.00 62.94 421 HIS A C 1
ATOM 3045 O O . HIS A 1 421 ? 9.054 2.989 -25.744 1.00 62.94 421 HIS A O 1
ATOM 3051 N N . ILE A 1 422 ? 9.860 3.030 -27.845 1.00 66.31 422 ILE A N 1
ATOM 3052 C CA . ILE A 1 422 ? 11.177 3.662 -27.588 1.00 66.31 422 ILE A CA 1
ATOM 3053 C C . ILE A 1 422 ? 12.268 2.666 -27.156 1.00 66.31 422 ILE A C 1
ATOM 3055 O O . ILE A 1 422 ? 13.418 3.075 -26.994 1.00 66.31 422 ILE A O 1
ATOM 3059 N N . ALA A 1 423 ? 11.979 1.365 -27.043 1.00 73.75 423 ALA A N 1
ATOM 3060 C CA . ALA A 1 423 ? 13.046 0.392 -26.853 1.00 73.75 423 ALA A CA 1
ATOM 3061 C C . ALA A 1 423 ? 13.988 0.387 -28.063 1.00 73.75 423 ALA A C 1
ATOM 3063 O O . ALA A 1 423 ? 13.571 0.502 -29.225 1.00 73.75 423 ALA A O 1
ATOM 3064 N N . ASP A 1 424 ? 15.281 0.268 -27.786 1.00 82.75 424 ASP A N 1
ATOM 3065 C CA . ASP A 1 424 ? 16.296 0.221 -28.817 1.00 82.75 424 ASP A CA 1
ATOM 3066 C C . ASP A 1 424 ? 17.396 -0.788 -28.487 1.00 82.75 424 ASP A C 1
ATOM 3068 O O . ASP A 1 424 ? 17.580 -1.265 -27.366 1.00 82.75 424 ASP A O 1
ATOM 3072 N N . ASN A 1 425 ? 18.176 -1.121 -29.508 1.00 87.25 425 ASN A N 1
ATOM 3073 C CA . ASN A 1 425 ? 19.287 -2.049 -29.359 1.00 87.25 425 ASN A CA 1
ATOM 3074 C C . ASN A 1 425 ? 20.475 -1.479 -28.552 1.00 87.25 425 ASN A C 1
ATOM 3076 O O . ASN A 1 425 ? 21.434 -2.217 -28.333 1.00 87.25 425 ASN A O 1
ATOM 3080 N N . CYS A 1 426 ? 20.463 -0.213 -28.121 1.00 87.75 426 CYS A N 1
ATOM 3081 C CA . CYS A 1 426 ? 21.473 0.385 -27.238 1.00 87.75 426 CYS A CA 1
ATOM 3082 C C . CYS A 1 426 ? 21.132 0.176 -25.759 1.00 87.75 426 CYS A C 1
ATOM 3084 O O . CYS A 1 426 ? 22.035 -0.016 -24.939 1.00 87.75 426 CYS A O 1
ATOM 3086 N N . SER A 1 427 ? 19.845 0.228 -25.423 1.00 81.81 427 SER A N 1
ATOM 3087 C CA . SER A 1 427 ? 19.306 0.015 -24.087 1.00 81.81 427 SER A CA 1
ATOM 3088 C C . SER A 1 427 ? 17.873 -0.491 -24.180 1.00 81.81 427 SER A C 1
ATOM 3090 O O . SER A 1 427 ? 17.006 0.150 -24.763 1.00 81.81 427 SER A O 1
ATOM 3092 N N . TYR A 1 428 ? 17.617 -1.620 -23.525 1.00 67.44 428 TYR A N 1
ATOM 3093 C CA . TYR A 1 428 ? 16.272 -2.188 -23.425 1.00 67.44 428 TYR A CA 1
ATOM 3094 C C . TYR A 1 428 ? 15.545 -1.801 -22.112 1.00 67.44 428 TYR A C 1
ATOM 3096 O O . TYR A 1 428 ? 14.459 -2.275 -21.810 1.00 67.44 428 TYR A O 1
ATOM 3104 N N . ARG A 1 429 ? 16.165 -0.907 -21.327 1.00 62.69 429 ARG A N 1
ATOM 3105 C CA . ARG A 1 429 ? 15.850 -0.527 -19.940 1.00 62.69 429 ARG A CA 1
ATOM 3106 C C . ARG A 1 429 ? 15.621 -1.682 -18.954 1.00 62.69 429 ARG A C 1
ATOM 3108 O O . ARG A 1 429 ? 15.234 -2.805 -19.259 1.00 62.69 429 ARG A O 1
ATOM 3115 N N . GLY A 1 430 ? 16.017 -1.413 -17.711 1.00 53.62 430 GLY A N 1
ATOM 3116 C CA . GLY A 1 430 ? 15.954 -2.371 -16.624 1.00 53.62 430 GLY A CA 1
ATOM 3117 C C . GLY A 1 430 ? 17.076 -3.374 -16.504 1.00 53.62 430 GLY A C 1
ATOM 3118 O O . GLY A 1 430 ? 18.146 -3.057 -15.996 1.00 53.62 430 GLY A O 1
ATOM 3119 N N . SER A 1 431 ? 16.831 -4.603 -16.960 1.00 45.75 431 SER A N 1
ATOM 3120 C CA . SER A 1 431 ? 17.811 -5.696 -16.909 1.00 45.75 431 SER A CA 1
ATOM 3121 C C . SER A 1 431 ? 19.010 -5.469 -17.846 1.00 45.75 431 SER A C 1
ATOM 3123 O O . SER A 1 431 ? 20.021 -6.165 -17.751 1.00 45.75 431 SER A O 1
ATOM 3125 N N . GLY A 1 432 ? 18.926 -4.475 -18.734 1.00 57.06 432 GLY A N 1
ATOM 3126 C CA . GLY A 1 432 ? 19.973 -4.088 -19.674 1.00 57.06 432 GLY A CA 1
ATOM 3127 C C . GLY A 1 432 ? 20.145 -2.579 -19.834 1.00 57.06 432 GLY A C 1
ATOM 3128 O O . GLY A 1 432 ? 20.657 -2.160 -20.868 1.00 57.06 432 GLY A O 1
ATOM 3129 N N . ASP A 1 433 ? 19.729 -1.748 -18.868 1.00 73.38 433 ASP A N 1
ATOM 3130 C CA . ASP A 1 433 ? 20.035 -0.317 -18.967 1.00 73.38 433 ASP A CA 1
ATOM 3131 C C . ASP A 1 433 ? 21.549 -0.097 -18.855 1.00 73.38 433 ASP A C 1
ATOM 3133 O O . ASP A 1 433 ? 22.163 -0.307 -17.808 1.00 73.38 433 ASP A O 1
ATOM 3137 N N . THR A 1 434 ? 22.167 0.300 -19.964 1.00 78.44 434 THR A N 1
ATOM 3138 C CA . THR A 1 434 ? 23.605 0.583 -20.031 1.00 78.44 434 THR A CA 1
ATOM 3139 C C . THR A 1 434 ? 23.916 2.076 -19.922 1.00 78.44 434 THR A C 1
ATOM 3141 O O . THR A 1 434 ? 25.065 2.475 -20.134 1.00 78.44 434 THR A O 1
ATOM 3144 N N . GLY A 1 435 ? 22.913 2.910 -19.617 1.00 83.56 435 GLY A N 1
ATOM 3145 C CA . GLY A 1 435 ? 23.025 4.367 -19.668 1.00 83.56 435 GLY A CA 1
ATOM 3146 C C . GLY A 1 435 ? 23.212 4.880 -21.097 1.00 83.56 435 GLY A C 1
ATOM 3147 O O . GLY A 1 435 ? 23.883 5.891 -21.309 1.00 83.56 435 GLY A O 1
ATOM 3148 N N . ARG A 1 436 ? 22.680 4.148 -22.084 1.00 89.62 436 ARG A N 1
ATOM 3149 C CA . ARG A 1 436 ? 22.778 4.458 -23.515 1.00 89.62 436 ARG A CA 1
ATOM 3150 C C . ARG A 1 436 ? 21.398 4.660 -24.118 1.00 89.62 436 ARG A C 1
ATOM 3152 O O . ARG A 1 436 ? 20.428 4.108 -23.617 1.00 89.62 436 ARG A O 1
ATOM 3159 N N . ILE A 1 437 ? 21.343 5.416 -25.206 1.00 89.00 437 ILE A N 1
ATOM 3160 C CA . ILE A 1 437 ? 20.124 5.704 -25.964 1.00 89.00 437 ILE A CA 1
ATOM 3161 C C . ILE A 1 437 ? 20.403 5.726 -27.462 1.00 89.00 437 ILE A C 1
ATOM 3163 O O . ILE A 1 437 ? 21.516 6.048 -27.892 1.00 89.00 437 ILE A O 1
ATOM 3167 N N . CYS A 1 438 ? 19.376 5.463 -28.260 1.00 88.75 438 CYS A N 1
ATOM 3168 C CA . CYS A 1 438 ? 19.401 5.662 -29.697 1.00 88.75 438 CYS A CA 1
ATOM 3169 C C . CYS A 1 438 ? 19.138 7.132 -30.058 1.00 88.75 438 CYS A C 1
ATOM 3171 O O . CYS A 1 438 ? 18.005 7.608 -30.030 1.00 88.75 438 CYS A O 1
ATOM 3173 N N . THR A 1 439 ? 20.184 7.864 -30.453 1.00 87.25 439 THR A N 1
ATOM 3174 C CA . THR A 1 439 ? 20.069 9.250 -30.936 1.00 87.25 439 THR A CA 1
ATOM 3175 C C . THR A 1 439 ? 20.684 9.385 -32.322 1.00 87.25 439 THR A C 1
ATOM 3177 O O . THR A 1 439 ? 21.778 8.894 -32.586 1.00 87.25 439 THR A O 1
ATOM 3180 N N . ASN A 1 440 ? 19.968 10.013 -33.258 1.00 88.81 440 ASN A N 1
ATOM 3181 C CA . ASN A 1 440 ? 20.405 10.142 -34.655 1.00 88.81 440 ASN A CA 1
ATOM 3182 C C . ASN A 1 440 ? 20.832 8.806 -35.303 1.00 88.81 440 ASN A C 1
ATOM 3184 O O . ASN A 1 440 ? 21.773 8.766 -36.093 1.00 88.81 440 ASN A O 1
ATOM 3188 N N . ARG A 1 441 ? 20.133 7.708 -34.974 1.00 89.19 441 ARG A N 1
ATOM 3189 C CA . ARG A 1 441 ? 20.446 6.335 -35.426 1.00 89.19 441 ARG A CA 1
ATOM 3190 C C . ARG A 1 441 ? 21.819 5.813 -34.978 1.00 89.19 441 ARG A C 1
ATOM 3192 O O . ARG A 1 441 ? 22.336 4.869 -35.574 1.00 89.19 441 ARG A O 1
ATOM 3199 N N . VAL A 1 442 ? 22.390 6.384 -33.919 1.00 93.31 442 VAL A N 1
ATOM 3200 C CA . VAL A 1 442 ? 23.620 5.915 -33.282 1.00 93.31 442 VAL A CA 1
ATOM 3201 C C . VAL A 1 442 ? 23.417 5.777 -31.770 1.00 93.31 442 VAL A C 1
ATOM 3203 O O . VAL A 1 442 ? 22.770 6.610 -31.139 1.00 93.31 442 VAL A O 1
ATOM 3206 N N . CYS A 1 443 ? 23.988 4.734 -31.170 1.00 93.38 443 CYS A N 1
ATOM 3207 C CA . CYS A 1 443 ? 24.013 4.590 -29.720 1.00 93.38 443 CYS A CA 1
ATOM 3208 C C . CYS A 1 443 ? 24.910 5.656 -29.082 1.00 93.38 443 CYS A C 1
ATOM 3210 O O . CYS A 1 443 ? 26.119 5.686 -29.327 1.00 93.38 443 CYS A O 1
ATOM 3212 N N . ALA A 1 444 ? 24.338 6.493 -28.224 1.00 92.81 444 ALA A N 1
ATOM 3213 C CA . ALA A 1 444 ? 25.049 7.501 -27.444 1.00 92.81 444 ALA A CA 1
ATOM 3214 C C . ALA A 1 444 ? 24.818 7.298 -25.945 1.00 92.81 444 ALA A C 1
ATOM 3216 O O . ALA A 1 444 ? 23.969 6.506 -25.545 1.00 92.81 444 ALA A O 1
ATOM 3217 N N . ALA A 1 445 ? 25.584 8.004 -25.114 1.00 92.69 445 ALA A N 1
ATOM 3218 C CA . ALA A 1 445 ? 25.313 8.067 -23.683 1.00 92.69 445 ALA A CA 1
ATOM 3219 C C . ALA A 1 445 ? 24.025 8.863 -23.421 1.00 92.69 445 ALA A C 1
ATOM 3221 O O . ALA A 1 445 ? 23.715 9.798 -24.161 1.00 92.69 445 ALA A O 1
ATOM 3222 N N . ALA A 1 446 ? 23.301 8.505 -22.364 1.00 89.62 446 ALA A N 1
ATOM 3223 C CA . ALA A 1 446 ? 22.188 9.306 -21.873 1.00 89.62 446 ALA A CA 1
ATOM 3224 C C . ALA A 1 446 ? 22.675 10.696 -21.413 1.00 89.62 446 ALA A C 1
ATOM 3226 O O . ALA A 1 446 ? 23.793 10.841 -20.911 1.00 89.62 446 ALA A O 1
ATOM 3227 N N . GLY A 1 447 ? 21.829 11.710 -21.585 1.00 89.00 447 GLY A N 1
ATOM 3228 C CA . GLY A 1 447 ? 22.117 13.104 -21.258 1.00 89.00 447 GLY A CA 1
ATOM 3229 C C . GLY A 1 447 ? 22.291 13.350 -19.758 1.00 89.00 447 GLY A C 1
ATOM 3230 O O . GLY A 1 447 ? 21.650 12.715 -18.915 1.00 89.00 447 GLY A O 1
ATOM 3231 N N . ASN A 1 448 ? 23.167 14.291 -19.423 1.00 91.75 448 ASN A N 1
ATOM 3232 C CA . ASN A 1 448 ? 23.374 14.807 -18.075 1.00 91.75 448 ASN A CA 1
ATOM 3233 C C . ASN A 1 448 ? 22.280 15.816 -17.697 1.00 91.75 448 ASN A C 1
ATOM 3235 O O . ASN A 1 448 ? 21.499 16.256 -18.535 1.00 91.75 448 ASN A O 1
ATOM 3239 N N . LEU A 1 449 ? 22.235 16.219 -16.423 1.00 87.69 449 LEU A N 1
ATOM 3240 C CA . LEU A 1 449 ? 21.323 17.271 -15.962 1.00 87.69 449 LEU A CA 1
ATOM 3241 C C . LEU A 1 449 ? 21.492 18.558 -16.789 1.00 87.69 449 LEU A C 1
ATOM 3243 O O . LEU A 1 449 ? 22.608 19.045 -16.957 1.00 87.69 449 LEU A O 1
ATOM 3247 N N . GLY A 1 450 ? 20.378 19.107 -17.273 1.00 87.50 450 GLY A N 1
ATOM 3248 C CA . GLY A 1 450 ? 20.319 20.289 -18.136 1.00 87.50 450 GLY A CA 1
ATOM 3249 C C . GLY A 1 450 ? 20.375 20.002 -19.642 1.00 87.50 450 GLY A C 1
ATOM 3250 O O . GLY A 1 450 ? 20.036 20.894 -20.425 1.00 87.50 450 GLY A O 1
ATOM 3251 N N . ASP A 1 451 ? 20.743 18.786 -20.063 1.00 91.19 451 ASP A N 1
ATOM 3252 C CA . ASP A 1 451 ? 20.718 18.404 -21.479 1.00 91.19 451 ASP A CA 1
ATOM 3253 C C . ASP A 1 451 ? 19.278 18.373 -22.001 1.00 91.19 451 ASP A C 1
ATOM 3255 O O . ASP A 1 451 ? 18.348 18.032 -21.272 1.00 91.19 451 ASP A O 1
ATOM 3259 N N . ALA A 1 452 ? 19.076 18.733 -23.271 1.00 89.81 452 ALA A N 1
ATOM 3260 C CA . ALA A 1 452 ? 17.757 18.648 -23.890 1.00 89.81 452 ALA A CA 1
ATOM 3261 C C . ALA A 1 452 ? 17.294 17.188 -23.959 1.00 89.81 452 ALA A C 1
ATOM 3263 O O . ALA A 1 452 ? 18.067 16.300 -24.320 1.00 89.81 452 ALA A O 1
ATOM 3264 N N . CYS A 1 453 ? 16.023 16.961 -23.653 1.00 88.81 453 CYS A N 1
ATOM 3265 C CA . CYS A 1 453 ? 15.445 15.630 -23.582 1.00 88.81 453 CYS A CA 1
ATOM 3266 C C . CYS A 1 453 ? 14.073 15.612 -24.255 1.00 88.81 453 CYS A C 1
ATOM 3268 O O . CYS A 1 453 ? 13.373 16.622 -24.292 1.00 88.81 453 CYS A O 1
ATOM 3270 N N . SER A 1 454 ? 13.686 14.463 -24.798 1.00 84.00 454 SER A N 1
ATOM 3271 C CA . SER A 1 454 ? 12.330 14.236 -25.320 1.00 84.00 454 SER A CA 1
ATOM 3272 C C . SER A 1 454 ? 11.549 13.226 -24.485 1.00 84.00 454 SER A C 1
ATOM 3274 O O . SER A 1 454 ? 10.326 13.207 -24.537 1.00 84.00 454 SER A O 1
ATOM 3276 N N . THR A 1 455 ? 12.255 12.369 -23.744 1.00 84.00 455 THR A N 1
ATOM 3277 C CA . THR A 1 455 ? 11.694 11.316 -22.888 1.00 84.00 455 THR A CA 1
ATOM 3278 C C . THR A 1 455 ? 12.595 11.098 -21.677 1.00 84.00 455 THR A C 1
ATOM 3280 O O . THR A 1 455 ? 13.792 11.397 -21.727 1.00 84.00 455 THR A O 1
ATOM 3283 N N . ASN A 1 456 ? 12.063 10.519 -20.601 1.00 80.88 456 ASN A N 1
ATOM 3284 C CA . ASN A 1 456 ? 12.842 10.162 -19.409 1.00 80.88 456 ASN A CA 1
ATOM 3285 C C . ASN A 1 456 ? 14.030 9.240 -19.736 1.00 80.88 456 ASN A C 1
ATOM 3287 O O . ASN A 1 456 ? 15.104 9.387 -19.148 1.00 80.88 456 ASN A O 1
ATOM 3291 N N . ALA A 1 457 ? 13.872 8.359 -20.730 1.00 77.69 457 ALA A N 1
ATOM 3292 C CA . ALA A 1 457 ? 14.934 7.499 -21.252 1.00 77.69 457 ALA A CA 1
ATOM 3293 C C . ALA A 1 457 ? 16.165 8.258 -21.758 1.00 77.69 457 ALA A C 1
ATOM 3295 O O . ALA A 1 457 ? 17.278 7.756 -21.629 1.00 77.69 457 ALA A O 1
ATOM 3296 N N . THR A 1 458 ? 16.001 9.486 -22.262 1.00 85.56 458 THR A N 1
ATOM 3297 C CA . THR A 1 458 ? 17.136 10.284 -22.753 1.00 85.56 458 THR A CA 1
ATOM 3298 C C . THR A 1 458 ? 18.053 10.812 -21.655 1.00 85.56 458 THR A C 1
ATOM 3300 O O . THR A 1 458 ? 19.127 11.315 -21.968 1.00 85.56 458 THR A O 1
ATOM 3303 N N . CYS A 1 459 ? 17.686 10.661 -20.381 1.00 86.44 459 CYS A N 1
ATOM 3304 C CA . CYS A 1 459 ? 18.396 11.251 -19.258 1.00 86.44 459 CYS A CA 1
ATOM 3305 C C . CYS A 1 459 ? 19.057 10.194 -18.377 1.00 86.44 459 CYS A C 1
ATOM 3307 O O . CYS A 1 459 ? 18.407 9.262 -17.908 1.00 86.44 459 CYS A O 1
ATOM 3309 N N . ALA A 1 460 ? 20.327 10.400 -18.021 1.00 85.00 460 ALA A N 1
ATOM 3310 C CA . ALA A 1 460 ? 21.027 9.588 -17.023 1.00 85.00 460 ALA A CA 1
ATOM 3311 C C . ALA A 1 460 ? 20.355 9.674 -15.639 1.00 85.00 460 ALA A C 1
ATOM 3313 O O . ALA A 1 460 ? 20.492 8.779 -14.803 1.00 85.00 460 ALA A O 1
ATOM 3314 N N . ALA A 1 461 ? 19.609 10.758 -15.398 1.00 79.50 461 ALA A N 1
ATOM 3315 C CA . ALA A 1 461 ? 18.774 10.935 -14.218 1.00 79.50 461 ALA A CA 1
ATOM 3316 C C . ALA A 1 461 ? 17.424 10.199 -14.277 1.00 79.50 461 ALA A C 1
ATOM 3318 O O . ALA A 1 461 ? 16.730 10.162 -13.268 1.00 79.50 461 ALA A O 1
ATOM 3319 N N . SER A 1 462 ? 17.064 9.608 -15.424 1.00 81.00 462 SER A N 1
ATOM 3320 C CA . SER A 1 462 ? 15.731 9.051 -15.710 1.00 81.00 462 SER A CA 1
ATOM 3321 C C . SER A 1 462 ? 14.586 10.046 -15.514 1.00 81.00 462 SER A C 1
ATOM 3323 O O . SER A 1 462 ? 13.476 9.653 -15.183 1.00 81.00 462 SER A O 1
ATOM 3325 N N . SER A 1 463 ? 14.865 11.335 -15.703 1.00 83.12 463 SER A N 1
ATOM 3326 C CA . SER A 1 463 ? 13.903 12.419 -15.544 1.00 83.12 463 SER A CA 1
ATOM 3327 C C . SER A 1 463 ? 14.117 13.453 -16.636 1.00 83.12 463 SER A C 1
ATOM 3329 O O . SER A 1 463 ? 15.196 14.040 -16.727 1.00 83.12 463 SER A O 1
ATOM 3331 N N . CYS A 1 464 ? 13.088 13.654 -17.447 1.00 85.50 464 CYS A N 1
ATOM 3332 C CA . CYS A 1 464 ? 12.969 14.662 -18.480 1.00 85.50 464 CYS A CA 1
ATOM 3333 C C . CYS A 1 464 ? 11.784 15.559 -18.120 1.00 85.50 464 CYS A C 1
ATOM 3335 O O . CYS A 1 464 ? 10.639 15.119 -18.155 1.00 85.50 464 CYS A O 1
ATOM 3337 N N . ALA A 1 465 ? 12.055 16.808 -17.751 1.00 84.69 465 ALA A N 1
ATOM 3338 C CA . ALA A 1 465 ? 11.036 17.736 -17.269 1.00 84.69 465 ALA A CA 1
ATOM 3339 C C . ALA A 1 465 ? 11.021 19.015 -18.110 1.00 84.69 465 ALA A C 1
ATOM 3341 O O . ALA A 1 465 ? 12.056 19.443 -18.625 1.00 84.69 465 ALA A O 1
ATOM 3342 N N . TRP A 1 466 ? 9.848 19.640 -18.237 1.00 83.56 466 TRP A N 1
ATOM 3343 C CA . TRP A 1 466 ? 9.717 20.936 -18.898 1.00 83.56 466 TRP A CA 1
ATOM 3344 C C . TRP A 1 466 ? 10.384 22.036 -18.064 1.00 83.56 466 TRP A C 1
ATOM 3346 O O . TRP A 1 466 ? 9.978 22.302 -16.934 1.00 83.56 466 TRP A O 1
ATOM 3356 N N . ASP A 1 467 ? 11.389 22.702 -18.629 1.00 82.12 467 ASP A N 1
ATOM 3357 C CA . ASP A 1 467 ? 12.004 23.886 -18.037 1.00 82.12 467 ASP A CA 1
ATOM 3358 C C . ASP A 1 467 ? 11.341 25.139 -18.619 1.00 82.12 467 ASP A C 1
ATOM 3360 O O . ASP A 1 467 ? 11.569 25.517 -19.773 1.00 82.12 467 ASP A O 1
ATOM 3364 N N . SER A 1 468 ? 10.524 25.811 -17.804 1.00 82.00 468 SER A N 1
ATOM 3365 C CA . SER A 1 468 ? 9.823 27.034 -18.200 1.00 82.00 468 SER A CA 1
ATOM 3366 C C . SER A 1 468 ? 10.766 28.188 -18.543 1.00 82.00 468 SER A C 1
ATOM 3368 O O . SER A 1 468 ? 10.423 29.015 -19.385 1.00 82.00 468 SER A O 1
ATOM 3370 N N . ALA A 1 469 ? 11.953 28.256 -17.927 1.00 81.94 469 ALA A N 1
ATOM 3371 C CA . ALA A 1 469 ? 12.929 29.304 -18.216 1.00 81.94 469 ALA A CA 1
ATOM 3372 C C . ALA A 1 469 ? 13.547 29.120 -19.606 1.00 81.94 469 ALA A C 1
ATOM 3374 O O . ALA A 1 469 ? 13.854 30.100 -20.284 1.00 81.94 469 ALA A O 1
ATOM 3375 N N . GLN A 1 470 ? 13.696 27.869 -20.047 1.00 80.50 470 GLN A N 1
ATOM 3376 C CA . GLN A 1 470 ? 14.253 27.545 -21.358 1.00 80.50 470 GLN A CA 1
ATOM 3377 C C . GLN A 1 470 ? 13.191 27.254 -22.429 1.00 80.50 470 GLN A C 1
ATOM 3379 O O . GLN A 1 470 ? 13.543 27.142 -23.603 1.00 80.50 470 GLN A O 1
ATOM 3384 N N . SER A 1 471 ? 11.914 27.140 -22.046 1.00 87.88 471 SER A N 1
ATOM 3385 C CA . SER A 1 471 ? 10.806 26.737 -22.927 1.00 87.88 471 SER A CA 1
ATOM 3386 C C . SER A 1 471 ? 11.114 25.454 -23.713 1.00 87.88 471 SER A C 1
ATOM 3388 O O . SER A 1 471 ? 10.855 25.366 -24.915 1.00 87.88 471 SER A O 1
ATOM 3390 N N . LYS A 1 472 ? 11.727 24.473 -23.041 1.00 88.50 472 LYS A N 1
ATOM 3391 C CA . LYS A 1 472 ? 12.052 23.151 -23.594 1.00 88.50 472 LYS A CA 1
ATOM 3392 C C . LYS A 1 472 ? 12.144 22.109 -22.481 1.00 88.50 472 LYS A C 1
ATOM 3394 O O . LYS A 1 472 ? 12.402 22.454 -21.329 1.00 88.50 472 LYS A O 1
ATOM 3399 N N . SER A 1 473 ? 12.014 20.838 -22.840 1.00 88.25 473 SER A N 1
ATOM 3400 C CA . SER A 1 473 ? 12.266 19.733 -21.916 1.00 88.25 473 SER A CA 1
ATOM 3401 C C . SER A 1 473 ? 13.768 19.490 -21.746 1.00 88.25 473 SER A C 1
ATOM 3403 O O . SER A 1 473 ? 14.516 19.421 -22.730 1.00 88.25 473 SER A O 1
ATOM 3405 N N . VAL A 1 474 ? 14.214 19.379 -20.494 1.00 90.50 474 VAL A N 1
ATOM 3406 C CA . VAL A 1 474 ? 15.607 19.102 -20.119 1.00 90.50 474 VAL A CA 1
ATOM 3407 C C . VAL A 1 474 ? 15.701 18.002 -19.068 1.00 90.50 474 VAL A C 1
ATOM 3409 O O . VAL A 1 474 ? 14.782 17.778 -18.278 1.00 90.50 474 VAL A O 1
ATOM 3412 N N . CYS A 1 475 ? 16.837 17.316 -19.043 1.00 89.31 475 CYS A N 1
ATOM 3413 C CA . CYS A 1 475 ? 17.125 16.328 -18.024 1.00 89.31 475 CYS A CA 1
ATOM 3414 C C . CYS A 1 475 ? 17.186 16.988 -16.646 1.00 89.31 475 CYS A C 1
ATOM 3416 O O . CYS A 1 475 ? 17.967 17.915 -16.426 1.00 89.31 475 CYS A O 1
ATOM 3418 N N . SER A 1 476 ? 16.373 16.506 -15.711 1.00 85.12 476 SER A N 1
ATOM 3419 C CA . SER A 1 476 ? 16.132 17.164 -14.427 1.00 85.12 476 SER A CA 1
ATOM 3420 C C . SER A 1 476 ? 16.482 16.266 -13.241 1.00 85.12 476 SER A C 1
ATOM 3422 O O . SER A 1 476 ? 16.502 15.041 -13.331 1.00 85.12 476 SER A O 1
ATOM 3424 N N . ALA A 1 477 ? 16.775 16.884 -12.095 1.00 84.25 477 ALA A N 1
ATOM 3425 C CA . ALA A 1 477 ? 16.961 16.179 -10.827 1.00 84.25 477 ALA A CA 1
ATOM 3426 C C . ALA A 1 477 ? 15.625 15.876 -10.123 1.00 84.25 477 ALA A C 1
ATOM 3428 O O . ALA A 1 477 ? 15.604 15.175 -9.108 1.00 84.25 477 ALA A O 1
ATOM 3429 N N . GLN A 1 478 ? 14.517 16.386 -10.655 1.00 79.06 478 GLN A N 1
ATOM 3430 C CA . GLN A 1 478 ? 13.162 16.186 -10.153 1.00 79.06 478 GLN A CA 1
ATOM 3431 C C . GLN A 1 478 ? 12.231 15.877 -11.316 1.00 79.06 478 GLN A C 1
ATOM 3433 O O . GLN A 1 478 ? 12.367 16.446 -12.399 1.00 79.06 478 GLN A O 1
ATOM 3438 N N . ILE A 1 479 ? 11.295 14.969 -11.089 1.00 72.25 479 ILE A N 1
ATOM 3439 C CA . ILE A 1 479 ? 10.177 14.711 -11.984 1.00 72.25 479 ILE A CA 1
ATOM 3440 C C . ILE A 1 479 ? 9.014 15.508 -11.436 1.00 72.25 479 ILE A C 1
ATOM 3442 O O . ILE A 1 479 ? 8.324 15.072 -10.520 1.00 72.25 479 ILE A O 1
ATOM 3446 N N . VAL A 1 480 ? 8.838 16.711 -11.970 1.00 66.25 480 VAL A N 1
ATOM 3447 C CA . VAL A 1 480 ? 7.654 17.519 -11.687 1.00 66.25 480 VAL A CA 1
ATOM 3448 C C . VAL A 1 480 ? 6.591 17.079 -12.675 1.00 66.25 480 VAL A C 1
ATOM 3450 O O . VAL A 1 480 ? 6.340 17.744 -13.676 1.00 66.25 480 VAL A O 1
ATOM 3453 N N . ASP A 1 481 ? 6.038 15.891 -12.451 1.00 58.72 481 ASP A N 1
ATOM 3454 C CA . ASP A 1 481 ? 4.994 15.381 -13.323 1.00 58.72 481 ASP A CA 1
ATOM 3455 C C . ASP A 1 481 ? 3.640 15.950 -12.896 1.00 58.72 481 ASP A C 1
ATOM 3457 O O . ASP A 1 481 ? 2.763 15.244 -12.405 1.00 58.72 481 ASP A O 1
ATOM 3461 N N . ALA A 1 482 ? 3.472 17.263 -13.088 1.00 54.72 482 ALA A N 1
ATOM 3462 C CA . ALA A 1 482 ? 2.140 17.864 -13.083 1.00 54.72 482 ALA A CA 1
ATOM 3463 C C . ALA A 1 482 ? 1.225 17.146 -14.096 1.00 54.72 482 ALA A C 1
ATOM 3465 O O . ALA A 1 482 ? 0.011 17.112 -13.906 1.00 54.72 482 ALA A O 1
ATOM 3466 N N . SER A 1 483 ? 1.811 16.495 -15.113 1.00 57.72 483 SER A N 1
ATOM 3467 C CA . SER A 1 483 ? 1.069 15.793 -16.147 1.00 57.72 483 SER A CA 1
ATOM 3468 C C . SER A 1 483 ? 0.509 14.436 -15.725 1.00 57.72 483 SER A C 1
ATOM 3470 O O . SER A 1 483 ? -0.413 13.968 -16.381 1.00 57.72 483 SER A O 1
ATOM 3472 N N . LEU A 1 484 ? 0.936 13.841 -14.601 1.00 66.38 484 LEU A N 1
ATOM 3473 C CA . LEU A 1 484 ? 0.361 12.567 -14.152 1.00 66.38 484 LEU A CA 1
ATOM 3474 C C . LEU A 1 484 ? -1.140 12.710 -13.845 1.00 66.38 484 LEU A C 1
ATOM 3476 O O . LEU A 1 484 ? -1.932 11.855 -14.220 1.00 66.38 484 LEU A O 1
ATOM 3480 N N . CYS A 1 485 ? -1.541 13.818 -13.215 1.00 68.75 485 CYS A N 1
ATOM 3481 C CA . CYS A 1 485 ? -2.955 14.139 -12.998 1.00 68.75 485 CYS A CA 1
ATOM 3482 C C . CYS A 1 485 ? -3.597 14.865 -14.186 1.00 68.75 485 CYS A C 1
ATOM 3484 O O . CYS A 1 485 ? -4.819 14.913 -14.273 1.00 68.75 485 CYS A O 1
ATOM 3486 N N . GLU A 1 486 ? -2.813 15.452 -15.097 1.00 68.75 486 GLU A N 1
ATOM 3487 C CA . GLU A 1 486 ? -3.352 16.004 -16.352 1.00 68.75 486 GLU A CA 1
ATOM 3488 C C . GLU A 1 486 ? -3.661 14.939 -17.396 1.00 68.75 486 GLU A C 1
ATOM 3490 O O . GLU A 1 486 ? -4.506 15.163 -18.263 1.00 68.75 486 GLU A O 1
ATOM 3495 N N . ALA A 1 487 ? -3.031 13.774 -17.287 1.00 69.50 487 ALA A N 1
ATOM 3496 C CA . ALA A 1 487 ? -3.237 12.654 -18.183 1.00 69.50 487 ALA A CA 1
ATOM 3497 C C . ALA A 1 487 ? -4.485 11.821 -17.847 1.00 69.50 487 ALA A C 1
ATOM 3499 O O . ALA A 1 487 ? -4.990 11.154 -18.752 1.00 69.50 487 ALA A O 1
ATOM 3500 N N . PHE A 1 488 ? -4.976 11.837 -16.597 1.00 72.19 488 PHE A N 1
ATOM 3501 C CA . PHE A 1 488 ? -6.011 10.925 -16.070 1.00 72.19 488 PHE A CA 1
ATOM 3502 C C . PHE A 1 488 ? -7.132 11.668 -15.348 1.00 72.19 488 PHE A C 1
ATOM 3504 O O . PHE A 1 488 ? -8.300 11.250 -15.528 1.00 72.19 488 PHE A O 1
#

Mean predicted aligned error: 9.96 Å

Sequence (488 aa):
MRNLRAGLLLTLGMLVGCGSVDVSAGGEQSAIIGTQRSASAYAEAVMVKVNNVEQDFCSGVVIAPRVVVTAAHCVVFNPAGAAPRGTWTITAPFVAGGSQTRTVVSADVMDPAFRAVNRWDYESHSELHDVAVLYLDAPFTGMTYPTLNATPPPSSTVAAPTYVSAVGRQTVSVTAGLVLSSKVSLAYVTDGSYPFTYITGRVTDGGDSGGPLFLEGTHQLVGTEALFDPGTNKDYWTRLDGTVYGWLNSMVSSHGGWDGSLPVYTPLTLKAAALKALCDRAQFGCCGDKGAGGAPFNRGLCEAYMADGLEYSMSGLDAPNVDLAKIVVDQTKARLCIAELSAMSCETTGISSTEYRKLVADCFGAMSGTITGSGACHADIECGPGRYCAGAFTGSTYLLSGGTCAPLAGLGAPCTWTDAHIADNCSYRGSGDTGRICTNRVCAAAGNLGDACSTNATCAASSCAWDSAQSKSVCSAQIVDASLCEAF

Foldseek 3Di:
DDDDDDDDDDDDDDDPDPPPPPPPPDDFAFFFDDDWAAPLVQLQKKKKFFQAPVRATAIWGDQAQFKIKFFQCSQLAQDDDPPPRTKIKIWRQNAPVGIDIWIFPDKDAPAQVVNVDYPVCSLVPLVGQRMMMTGTPGTDPRDDHFDEEQDADDAADPVRFFKKKWWFFRGQDSPGDITIHDIWTWHADDVPSRNQWIKTAARGDPRHGRTFIARPPGSYTFFGFHDADPVVNMTITGGCHHPNVVVVQVVQLLRQHRHNHQDDDQLVRLLVLQLCLQLVCCDRPAQDLAFPPRHGRDSVLSCVVCSCHDLSLNPPVPQPPADSVQKDFPSVLSSVLSVLSNVAHNDLQFGFLVSSVVSQQSSSQRMAGNDDDFDFGLFQSNAGQQWTFPPCDDQQHGDPRTGTIDGADDFFDFKGARHNRQQISNANGHSHPPQWHQDPRGIDHADEFFAFDDALSSHPSSEWDQDPVVRGTTHHSGHSPPVSSVSD

Secondary structure (DSSP, 8-state):
---------------------------PPPSS-SS-EE-TT-TTEEEEEEESTT--EEEEEEEETTEEEE-SHHHHTS-TTSSS--EEEEEETT-TTS-EEEEEEEEEES-GGGGG--TTTGGG-TTS---EEEEESS---S-PPPB--SSPPPPP-SSS--EEEEEEESSSSTTPPEEEPPPEE-EE--SSSSTTEEEEES---TT-TT-EEEETTS-BEEEEEEEEETTTTEEEEEE-SHHHHHHHHHHHHHTT-TT--PPPPPHHHHHHHHHHHHHHIIIIIIITTB-GGGPBP-HHHHHHHTTT-GGGTTTTTTSTT--GGGEEE-HHHHHHHHHHHHH----TT-EEHHHHHHHHHHHHHTEEE-B-TT-EESSGGGB-TTEEEETSEETTEEPTT-EEEEEPPPTTSB--B-SSSS-BTTB-SSTT--SEEEETTEEEEPBPTTSB-SSGGGBTTS-EEEETTTTEEEE-SEE--THHHH--

Solvent-accessible surface area (backbone atoms only — not comparable to full-atom values): 25532 Å² total; per-residue (Å²): 135,82,89,82,83,91,86,88,81,90,82,83,90,78,87,79,76,82,76,79,79,80,75,78,85,77,74,85,54,48,8,36,43,77,63,72,41,82,30,62,85,49,27,30,46,26,44,31,37,36,59,46,96,82,59,45,47,27,18,14,29,36,56,25,33,25,33,29,40,27,20,22,65,74,60,53,67,40,59,90,83,49,82,69,74,47,47,36,43,39,35,24,67,41,22,59,98,47,64,47,76,39,45,43,76,50,71,51,52,76,40,59,71,58,68,78,51,52,94,90,50,50,89,75,46,36,91,50,60,42,32,22,39,39,33,40,76,53,65,66,67,66,64,70,57,48,48,74,45,59,64,69,77,71,72,38,38,97,91,54,69,33,47,24,28,41,44,26,26,49,30,65,49,91,84,43,56,67,24,19,35,52,76,40,59,41,36,71,56,82,87,65,75,35,70,53,28,34,35,35,66,60,38,71,38,67,49,22,44,4,9,34,28,22,39,56,96,53,59,36,47,49,26,24,29,55,51,73,41,82,90,76,51,29,28,33,19,26,46,41,26,51,70,46,26,56,51,50,53,53,55,36,54,76,53,18,26,76,84,48,54,61,74,81,50,51,73,68,56,41,51,55,46,41,37,48,26,39,44,49,26,41,36,56,63,49,36,32,78,32,12,52,97,69,41,63,48,35,62,70,51,37,48,60,74,35,62,32,34,74,94,47,54,45,46,49,71,82,43,79,84,44,57,67,90,34,42,48,52,40,58,67,33,39,51,48,22,35,50,41,41,51,64,54,69,54,49,98,78,26,37,46,20,67,60,50,43,49,43,48,47,31,42,14,54,12,44,38,16,63,40,62,66,73,37,81,26,43,27,40,56,31,18,20,69,45,29,26,26,49,61,16,32,64,59,66,43,77,38,94,86,21,22,26,20,36,72,46,46,51,80,73,32,80,33,51,47,56,40,79,79,79,34,24,41,22,20,62,55,48,49,25,55,69,58,31,28,67,51,98,53,22,13,36,72,31,31,54,80,68,32,79,31,93,41,33,74,41,14,66,43,55,11,45,24,77,34,79,92,73,75,44,38,18,14,27,74,36,34,62,58,69,52,64,33,61,71,39

Radius of gyration: 30.23 Å; Cα contacts (8 Å, |Δi|>4): 1152; chains: 1; bounding box: 65×97×105 Å

pLDDT: mean 84.92, std 14.32, range [33.81, 98.5]